Protein AF-0000000075441131 (afdb_homodimer)

Radius of gyration: 27.08 Å; Cα contacts (8 Å, |Δi|>4): 1467; chains: 2; bounding box: 76×79×63 Å

Solvent-accessible surface area (backbone atoms only — not comparable to full-atom values): 36254 Å² total; per-residue (Å²): 126,78,77,75,70,81,72,80,52,45,55,68,26,35,36,34,39,37,14,46,44,70,70,25,41,55,38,40,60,63,64,43,76,39,79,71,52,72,71,45,56,76,72,68,70,90,72,52,42,40,34,36,36,29,27,38,79,91,40,42,31,36,38,38,39,42,84,39,74,30,29,44,48,28,12,36,48,42,52,53,47,46,68,58,29,65,35,54,64,38,33,36,43,34,23,60,27,27,24,41,56,59,45,95,90,34,82,48,52,71,36,20,29,40,32,40,63,43,66,39,56,69,57,34,26,37,33,42,63,92,45,74,46,63,55,70,45,78,89,66,36,69,73,76,66,52,70,67,57,48,52,52,53,56,46,46,69,35,69,67,46,36,51,51,41,33,52,44,16,31,52,41,34,52,50,38,45,50,51,39,58,75,67,62,50,87,71,59,55,58,84,81,50,71,86,72,60,75,47,63,49,56,86,61,70,54,34,37,72,80,86,31,67,60,21,55,72,32,89,66,40,64,43,76,67,36,74,75,48,52,55,76,80,39,58,60,62,73,86,55,45,60,87,76,76,65,89,78,59,52,58,93,90,47,72,70,65,50,55,78,44,77,35,32,29,29,18,35,54,46,51,55,25,12,30,56,58,45,53,49,52,23,69,76,66,56,32,44,31,41,37,34,34,55,70,21,32,46,84,77,42,52,58,37,42,29,24,0,17,29,32,57,22,21,53,73,54,63,73,82,35,44,46,26,3,11,31,40,11,31,16,40,49,50,39,50,54,57,66,50,80,75,83,128,126,78,76,76,70,81,71,77,52,46,55,68,27,36,36,34,38,37,14,47,45,69,70,24,42,56,38,40,60,62,63,43,76,38,78,71,50,73,72,44,58,76,73,69,69,90,74,53,42,39,34,34,37,31,27,40,79,91,38,43,32,37,36,35,38,42,84,38,73,31,30,45,47,29,13,37,48,40,52,54,47,48,69,58,29,65,37,54,64,37,32,35,42,35,22,61,27,26,25,40,57,59,44,95,91,34,82,47,52,72,36,20,28,40,32,40,65,42,64,40,57,69,58,33,26,39,33,40,63,92,46,74,46,62,54,70,44,78,89,66,38,70,74,78,65,52,70,68,57,48,50,52,51,54,45,45,69,35,68,66,47,35,51,51,41,33,53,44,16,31,52,42,36,51,50,38,45,52,50,39,58,75,69,62,51,87,70,60,53,59,82,81,49,73,87,72,60,77,45,63,50,56,87,63,70,54,34,38,72,78,84,32,66,60,21,56,73,32,91,68,39,64,47,74,68,36,76,74,49,52,55,75,81,38,58,60,62,73,85,56,46,59,90,78,77,66,88,77,58,52,59,92,88,46,72,69,64,50,55,79,43,76,36,31,28,29,16,34,53,46,50,53,26,13,29,56,56,46,53,49,52,24,69,76,65,56,32,43,29,42,37,34,35,55,68,20,33,48,86,75,42,52,57,37,43,30,24,0,18,28,32,56,23,22,52,73,53,64,73,82,34,44,45,24,3,10,32,39,10,32,15,42,48,51,38,49,53,57,66,50,80,75,84,128

Foldseek 3Di:
DPPPPPDDQLQQAAEEEEEADPLLVVLLVLQFPFWDDDWDFLPDDPFTWTWTWGHQAHGTYIYTYFPHFFAVSLQVVLVSSCVRRVNYAEYEYAFAFAFAQAAPNHGAFFLAKEKEQAEDALQDADDDVPDTDHDDDPVPGQDGFDPQVNVLVVQCPDPVNVVVLLVQLLVSLVSSQVSCVVVVPPFDQDDPDPVPGWDADLLQAQAADPDDCQCPVDVPGHDPVSLVDACVVRVPDRVRTDDDDDPCPDDVVDGDGHRYHYYYAHEYQDQQAGSVVVVVSCVVPVHGTYGGHCNSNVNSHRYMYMWGHQHNSHSNGDRSRRSNRSNSSSSSVSSSVNVDDDDD/DPPPPPDDQLQQAAEEEEEADPLLVVLLVLQFPFWDDDFDFLPDDPFTWTWTWGHQAHGTYIYTYFPHFFAVSLQVVLVSSCVRRVNYAEYEYAFAFAFAQAAPNHGAFFLAKEKEQAEDALQDADDDVPDTDHDDDPVPGQDGFDPQVNVLVVQCPDPVNVVVLLVQLLVSLVSSQVVCVVVVPPFDQDDPDPVPGWDADLLQAQAADPDDCQCPVDVPGHDPVSLVDACVVRVPDRVRTDDDDDPCPDDVVDGDGHRYHYYYAHEYQDQQAGSVVVVVSCVVPVHGTYGGHCNSNVNSHRYMYMWGHQHNSHSNGDRSRRSNRSNSSSSSVSSSVNVDDDDD

Nearest PDB structures (foldseek):
  3i8x-assembly1_A  TM=5.314E-01  e=3.245E-03  Escherichia coli
  3w5j-assembly1_B  TM=5.014E-01  e=4.981E-03  Gallionella capsiferriformans ES-2
  3a1w-assembly1_A  TM=4.337E-01  e=3.450E-03  Thermotoga maritima
  3k53-assembly1_A  TM=5.431E-01  e=2.446E-02  Pyrococcus furiosus
  3k53-assembly1_B  TM=5.206E-01  e=2.164E-02  Pyrococcus furiosus

InterPro domains:
  IPR000845 Nucleoside phosphorylase domain [PF01048] (14-133)
  IPR035994 Nucleoside phosphorylase superfamily [G3DSA:3.40.50.1580] (5-342)
  IPR035994 Nucleoside phosphorylase superfamily [SSF53167] (13-338)
  IPR053137 Nucleotide-binding leucine-rich repeat (NLR)-like [PTHR46082] (4-340)

pLDDT: mean 88.58, std 13.62, range [28.95, 98.88]

Structure (mmCIF, N/CA/C/O backbone):
data_AF-0000000075441131-model_v1
#
loop_
_entity.id
_entity.type
_entity.pdbx_description
1 polymer 'Nucleoside phosphorylase domain-containing protein'
#
loop_
_atom_site.group_PDB
_atom_site.id
_atom_site.type_symbol
_atom_site.label_atom_id
_atom_site.label_alt_id
_atom_site.label_comp_id
_atom_site.label_asym_id
_atom_site.label_entity_id
_atom_site.label_seq_id
_atom_site.pdbx_PDB_ins_code
_atom_site.Cartn_x
_atom_site.Cartn_y
_atom_site.Cartn_z
_atom_site.occupancy
_atom_site.B_iso_or_equiv
_atom_site.auth_seq_id
_atom_site.auth_comp_id
_atom_site.auth_asym_id
_atom_site.auth_atom_id
_atom_site.pdbx_PDB_model_num
ATOM 1 N N . MET A 1 1 ? 44.75 -26.203 -8.383 1 29.34 1 MET A N 1
ATOM 2 C CA . MET A 1 1 ? 43.812 -25.516 -9.281 1 29.34 1 MET A CA 1
ATOM 3 C C . MET A 1 1 ? 43.25 -24.281 -8.602 1 29.34 1 MET A C 1
ATOM 5 O O . MET A 1 1 ? 42.844 -24.328 -7.434 1 29.34 1 MET A O 1
ATOM 9 N N . PRO A 1 2 ? 43.625 -23.031 -8.992 1 35.59 2 PRO A N 1
ATOM 10 C CA . PRO A 1 2 ? 43.188 -21.875 -8.219 1 35.59 2 PRO A CA 1
ATOM 11 C C . PRO A 1 2 ? 41.688 -21.906 -7.934 1 35.59 2 PRO A C 1
ATOM 13 O O . PRO A 1 2 ? 40.906 -22.516 -8.68 1 35.59 2 PRO A O 1
ATOM 16 N N . PRO A 1 3 ? 41.312 -21.797 -6.676 1 33.91 3 PRO A N 1
ATOM 17 C CA . PRO A 1 3 ? 39.844 -21.797 -6.441 1 33.91 3 PRO A CA 1
ATOM 18 C C . PRO A 1 3 ? 39.094 -20.938 -7.449 1 33.91 3 PRO A C 1
ATOM 20 O O . PRO A 1 3 ? 39.594 -19.891 -7.879 1 33.91 3 PRO A O 1
ATOM 23 N N . THR A 1 4 ? 38.469 -21.516 -8.5 1 32.5 4 THR A N 1
ATOM 24 C CA . THR A 1 4 ? 37.656 -20.766 -9.453 1 32.5 4 THR A CA 1
ATOM 25 C C . THR A 1 4 ? 36.906 -19.641 -8.75 1 32.5 4 THR A C 1
ATOM 27 O O . THR A 1 4 ? 36.062 -19.875 -7.879 1 32.5 4 THR A O 1
ATOM 30 N N . LYS A 1 5 ? 37.562 -18.547 -8.375 1 41.97 5 LYS A N 1
ATOM 31 C CA . LYS A 1 5 ? 36.938 -17.312 -7.898 1 41.97 5 LYS A CA 1
ATOM 32 C C . LYS A 1 5 ? 35.5 -17.203 -8.43 1 41.97 5 LYS A C 1
ATOM 34 O O . LYS A 1 5 ? 35.281 -17.234 -9.641 1 41.97 5 LYS A O 1
ATOM 39 N N . LEU A 1 6 ? 34.531 -17.859 -7.75 1 46.53 6 LEU A N 1
ATOM 40 C CA . LEU A 1 6 ? 33.125 -17.719 -8.141 1 46.53 6 LEU A CA 1
ATOM 41 C C . LEU A 1 6 ? 32.844 -16.328 -8.688 1 46.53 6 LEU A C 1
ATOM 43 O O . LEU A 1 6 ? 33.188 -15.328 -8.047 1 46.53 6 LEU A O 1
ATOM 47 N N . PRO A 1 7 ? 32.562 -16.047 -9.906 1 50.75 7 PRO A N 1
ATOM 48 C CA . PRO A 1 7 ? 32.531 -14.914 -10.844 1 50.75 7 PRO A CA 1
ATOM 49 C C . PRO A 1 7 ? 31.641 -13.773 -10.359 1 50.75 7 PRO A C 1
ATOM 51 O O . PRO A 1 7 ? 31.469 -12.781 -11.07 1 50.75 7 PRO A O 1
ATOM 54 N N . THR A 1 8 ? 30.469 -13.742 -9.641 1 63.25 8 THR A N 1
ATOM 55 C CA . THR A 1 8 ? 29.484 -12.93 -10.359 1 63.25 8 THR A CA 1
ATOM 56 C C . THR A 1 8 ? 29.359 -11.555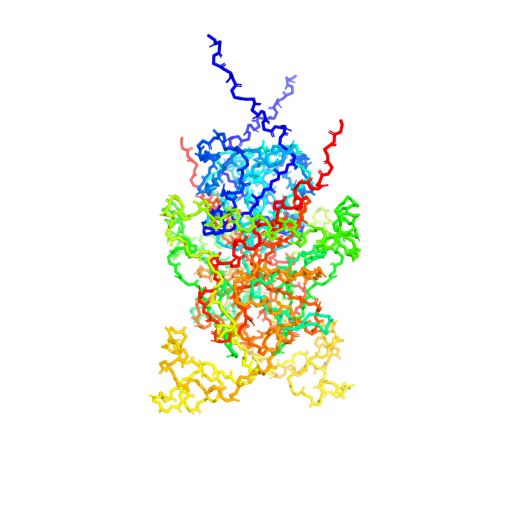 -9.719 1 63.25 8 THR A C 1
ATOM 58 O O . THR A 1 8 ? 28.922 -11.438 -8.562 1 63.25 8 THR A O 1
ATOM 61 N N . GLU A 1 9 ? 30.188 -10.695 -10.156 1 83.25 9 GLU A N 1
ATOM 62 C CA . GLU A 1 9 ? 29.984 -9.266 -9.922 1 83.25 9 GLU A CA 1
ATOM 63 C C . GLU A 1 9 ? 28.5 -8.906 -9.984 1 83.25 9 GLU A C 1
ATOM 65 O O . GLU A 1 9 ? 27.797 -9.312 -10.906 1 83.25 9 GLU A O 1
ATOM 70 N N . PRO A 1 10 ? 28.078 -8.32 -8.984 1 84.81 10 PRO A N 1
ATOM 71 C CA . PRO A 1 10 ? 26.656 -7.973 -8.93 1 84.81 10 PRO A CA 1
ATOM 72 C C . PRO A 1 10 ? 26.172 -7.277 -10.203 1 84.81 10 PRO A C 1
ATOM 74 O O . PRO A 1 10 ? 25.016 -7.438 -10.594 1 84.81 10 PRO A O 1
ATOM 77 N N . ALA A 1 11 ? 27.016 -6.66 -10.82 1 88.38 11 ALA A N 1
ATOM 78 C CA . ALA A 1 11 ? 26.641 -5.91 -12.016 1 88.38 11 ALA A CA 1
ATOM 79 C C . ALA A 1 11 ? 26.406 -6.84 -13.203 1 88.38 11 ALA A C 1
ATOM 81 O O . ALA A 1 11 ? 25.844 -6.43 -14.219 1 88.38 11 ALA A O 1
ATOM 82 N N . SER A 1 12 ? 26.828 -8.078 -13.047 1 90.19 12 SER A N 1
ATOM 83 C CA . SER A 1 12 ? 26.75 -9.016 -14.164 1 90.19 12 SER A CA 1
ATOM 84 C C . SER A 1 12 ? 25.391 -9.695 -14.227 1 90.19 12 SER A C 1
ATOM 86 O O . SER A 1 12 ? 25.047 -10.328 -15.227 1 90.19 12 SER A O 1
ATOM 88 N N . PHE A 1 13 ? 24.609 -9.562 -13.234 1 92.88 13 PHE A N 1
ATOM 89 C CA . PHE A 1 13 ? 23.266 -10.148 -13.227 1 92.88 13 PHE A CA 1
ATOM 90 C C . PHE A 1 13 ? 22.297 -9.289 -14.023 1 92.88 13 PHE A C 1
ATOM 92 O O . PHE A 1 13 ? 22.141 -8.094 -13.734 1 92.88 13 PHE A O 1
ATOM 99 N N . ARG A 1 14 ? 21.594 -9.906 -14.953 1 94.06 14 ARG A N 1
ATOM 100 C CA . ARG A 1 14 ? 20.656 -9.148 -15.789 1 94.06 14 ARG A CA 1
ATOM 101 C C . ARG A 1 14 ? 19.203 -9.5 -15.461 1 94.06 14 ARG A C 1
ATOM 103 O O . ARG A 1 14 ? 18.281 -8.773 -15.828 1 94.06 14 ARG A O 1
ATOM 110 N N . VAL A 1 15 ? 19.031 -10.68 -14.844 1 96.75 15 VAL A N 1
ATOM 111 C CA . VAL A 1 15 ? 17.688 -11.164 -14.57 1 96.75 15 VAL A CA 1
ATOM 112 C C . VAL A 1 15 ? 17.516 -11.391 -13.07 1 96.75 15 VAL A C 1
ATOM 114 O O . VAL A 1 15 ? 18.391 -11.977 -12.422 1 96.75 15 VAL A O 1
ATOM 117 N N . ALA A 1 16 ? 16.438 -10.898 -12.555 1 97.06 16 ALA A N 1
ATOM 118 C CA . ALA A 1 16 ? 16.062 -11.18 -11.172 1 97.06 16 ALA A CA 1
ATOM 119 C C . ALA A 1 16 ? 14.719 -11.906 -11.109 1 97.06 16 ALA A C 1
ATOM 121 O O . ALA A 1 16 ? 13.836 -11.664 -11.938 1 97.06 16 ALA A O 1
ATOM 122 N N . ILE A 1 17 ? 14.602 -12.812 -10.227 1 98.38 17 ILE A N 1
ATOM 123 C CA . ILE A 1 17 ? 13.328 -13.398 -9.836 1 98.38 17 ILE A CA 1
ATOM 124 C C . ILE A 1 17 ? 12.984 -12.992 -8.406 1 98.38 17 ILE A C 1
ATOM 126 O O . ILE A 1 17 ? 13.82 -13.102 -7.504 1 98.38 17 ILE A O 1
ATOM 130 N N . VAL A 1 18 ? 11.836 -12.453 -8.211 1 97.69 18 VAL A N 1
ATOM 131 C CA . VAL A 1 18 ? 11.391 -11.992 -6.902 1 97.69 18 VAL A CA 1
ATOM 132 C C . VAL A 1 18 ? 10.203 -12.836 -6.438 1 97.69 18 VAL A C 1
ATOM 134 O O . VAL A 1 18 ? 9.234 -13.008 -7.176 1 97.69 18 VAL A O 1
ATOM 137 N N . CYS A 1 19 ? 10.297 -13.375 -5.238 1 97.94 19 CYS A N 1
ATOM 138 C CA . CYS A 1 19 ? 9.219 -14.148 -4.625 1 97.94 19 CYS A CA 1
ATOM 139 C C . CYS A 1 19 ? 8.828 -13.547 -3.279 1 97.94 19 CYS A C 1
ATOM 141 O O . CYS A 1 19 ? 9.688 -13.141 -2.496 1 97.94 19 CYS A O 1
ATOM 143 N N . ALA A 1 20 ? 7.547 -13.477 -3.066 1 96.12 20 ALA A N 1
ATOM 144 C CA . ALA A 1 20 ? 7.062 -12.914 -1.81 1 96.12 20 ALA A CA 1
ATOM 145 C C . ALA A 1 20 ? 7.117 -13.945 -0.687 1 96.12 20 ALA A C 1
ATOM 147 O O . ALA A 1 20 ? 7.445 -13.617 0.455 1 96.12 20 ALA A O 1
ATOM 148 N N . LEU A 1 21 ? 6.84 -15.219 -1.039 1 95.31 21 LEU A N 1
ATOM 149 C CA . LEU A 1 21 ? 6.699 -16.25 -0.021 1 95.31 21 LEU A CA 1
ATOM 150 C C . LEU A 1 21 ? 7.797 -17.297 -0.156 1 95.31 21 LEU A C 1
ATOM 152 O O . LEU A 1 21 ? 8.234 -17.609 -1.268 1 95.31 21 LEU A O 1
ATOM 156 N N . PRO A 1 22 ? 8.133 -17.906 0.971 1 94.62 22 PRO A N 1
ATOM 157 C CA . PRO A 1 22 ? 9.133 -18.969 0.912 1 94.62 22 PRO A CA 1
ATOM 158 C C . PRO A 1 22 ? 8.695 -20.141 0.021 1 94.62 22 PRO A C 1
ATOM 160 O O . PRO A 1 22 ? 9.516 -20.703 -0.712 1 94.62 22 PRO A O 1
ATOM 163 N N . ARG A 1 23 ? 7.441 -20.469 0.063 1 96.56 23 ARG A N 1
ATOM 164 C CA . ARG A 1 23 ? 6.945 -21.562 -0.748 1 96.56 23 ARG A CA 1
ATOM 165 C C . ARG A 1 23 ? 7.172 -21.297 -2.232 1 96.56 23 ARG A C 1
ATOM 167 O O . ARG A 1 23 ? 7.438 -22.234 -3.002 1 96.56 23 ARG A O 1
ATOM 174 N N . GLU A 1 24 ? 7.02 -20.078 -2.65 1 98.12 24 GLU A N 1
ATOM 175 C CA . GLU A 1 24 ? 7.266 -19.688 -4.035 1 98.12 24 GLU A CA 1
ATOM 176 C C . GLU A 1 24 ? 8.742 -19.812 -4.395 1 98.12 24 GLU A C 1
ATOM 178 O O . GLU A 1 24 ? 9.086 -20.375 -5.438 1 98.12 24 GLU A O 1
ATOM 183 N N . ALA A 1 25 ? 9.562 -19.312 -3.496 1 96.88 25 ALA A N 1
ATOM 184 C CA . ALA A 1 25 ? 11.008 -19.391 -3.697 1 96.88 25 ALA A CA 1
ATOM 185 C C . ALA A 1 25 ? 11.484 -20.828 -3.744 1 96.88 25 ALA A C 1
ATOM 187 O O . ALA A 1 25 ? 12.383 -21.172 -4.523 1 96.88 25 ALA A O 1
ATOM 188 N N . ASP A 1 26 ? 10.867 -21.641 -2.898 1 97.06 26 ASP A N 1
ATOM 189 C CA . ASP A 1 26 ? 11.219 -23.062 -2.875 1 97.06 26 ASP A CA 1
ATOM 190 C C . ASP A 1 26 ? 11.008 -23.703 -4.246 1 97.06 26 ASP A C 1
ATOM 192 O O . ASP A 1 26 ? 11.852 -24.484 -4.711 1 97.06 26 ASP A O 1
ATOM 196 N N . ALA A 1 27 ? 9.938 -23.406 -4.828 1 98.31 27 ALA A N 1
ATOM 197 C CA . ALA A 1 27 ? 9.648 -23.953 -6.152 1 98.31 27 ALA A CA 1
ATOM 198 C C . ALA A 1 27 ? 10.641 -23.438 -7.188 1 98.31 27 ALA A C 1
ATOM 200 O O . ALA A 1 27 ? 11.164 -24.203 -7.996 1 98.31 27 ALA A O 1
ATOM 201 N N . VAL A 1 28 ? 10.945 -22.141 -7.145 1 98.38 28 VAL A N 1
ATOM 202 C CA . VAL A 1 28 ? 11.82 -21.5 -8.125 1 98.38 28 VAL A CA 1
ATOM 203 C C . VAL A 1 28 ? 13.227 -22.094 -8.016 1 98.38 28 VAL A C 1
ATOM 205 O O . VAL A 1 28 ? 13.883 -22.344 -9.031 1 98.38 28 VAL A O 1
ATOM 208 N N . THR A 1 29 ? 13.703 -22.328 -6.84 1 96.38 29 THR A N 1
ATOM 209 C CA . THR A 1 29 ? 15.07 -22.781 -6.617 1 96.38 29 THR A CA 1
ATOM 210 C C . THR A 1 29 ? 15.305 -24.156 -7.25 1 96.38 29 THR A C 1
ATOM 212 O O . THR A 1 29 ? 16.422 -24.453 -7.688 1 96.38 29 THR A O 1
ATOM 215 N N . LEU A 1 30 ? 14.305 -24.969 -7.383 1 97.19 30 LEU A N 1
ATOM 216 C CA . LEU A 1 30 ? 14.43 -26.312 -7.945 1 97.19 30 LEU A CA 1
ATOM 217 C C . LEU A 1 30 ? 14.68 -26.25 -9.445 1 97.19 30 LEU A C 1
ATOM 219 O O . LEU A 1 30 ? 15.078 -27.25 -10.055 1 97.19 30 LEU A O 1
ATOM 223 N N . LEU A 1 31 ? 14.531 -25.078 -10.023 1 97.75 31 LEU A N 1
ATOM 224 C CA . LEU A 1 31 ? 14.594 -24.984 -11.477 1 97.75 31 LEU A CA 1
ATOM 225 C C . LEU A 1 31 ? 15.852 -24.25 -11.922 1 97.75 31 LEU A C 1
ATOM 227 O O . LEU A 1 31 ? 16.047 -23.984 -13.109 1 97.75 31 LEU A O 1
ATOM 231 N N . PHE A 1 32 ? 16.672 -23.844 -10.961 1 96.94 32 PHE A N 1
ATOM 232 C CA . PHE A 1 32 ? 18 -23.328 -11.32 1 96.94 32 PHE A CA 1
ATOM 233 C C . PHE A 1 32 ? 18.859 -24.422 -11.93 1 96.94 32 PHE A C 1
ATOM 235 O O . PHE A 1 32 ? 18.859 -25.562 -11.453 1 96.94 32 PHE A O 1
ATOM 242 N N . ASP A 1 33 ? 19.578 -24.125 -12.969 1 96.69 33 ASP A N 1
ATOM 243 C CA . ASP A 1 33 ? 20.531 -25.094 -13.531 1 96.69 33 ASP A CA 1
ATOM 244 C C . ASP A 1 33 ? 21.75 -25.234 -12.641 1 96.69 33 ASP A C 1
ATOM 246 O O . ASP A 1 33 ? 22.344 -26.312 -12.547 1 96.69 33 ASP A O 1
ATOM 250 N N . GLU A 1 34 ? 22.156 -24.109 -12.078 1 94.56 34 GLU A N 1
ATOM 251 C CA . GLU A 1 34 ? 23.234 -24.031 -11.086 1 94.56 34 GLU A CA 1
ATOM 252 C C . GLU A 1 34 ? 22.891 -23.047 -9.969 1 94.56 34 GLU A C 1
ATOM 254 O O . GLU A 1 34 ? 22.344 -21.969 -10.227 1 94.56 34 GLU A O 1
ATOM 259 N N . LEU A 1 35 ? 23.188 -23.469 -8.805 1 91.94 35 LEU A N 1
ATOM 260 C CA . LEU A 1 35 ? 23.047 -22.594 -7.645 1 91.94 35 LEU A CA 1
ATOM 261 C C . LEU A 1 35 ? 24.422 -22.234 -7.07 1 91.94 35 LEU A C 1
ATOM 263 O O . LEU A 1 35 ? 25.25 -23.109 -6.844 1 91.94 35 LEU A O 1
ATOM 267 N N . TRP A 1 36 ? 24.828 -21.016 -6.926 1 87.38 36 TRP A N 1
ATOM 268 C CA . TRP A 1 36 ? 26.156 -20.594 -6.504 1 87.38 36 TRP A CA 1
ATOM 269 C C . TRP A 1 36 ? 26.172 -20.234 -5.023 1 87.38 36 TRP A C 1
ATOM 271 O O . TRP A 1 36 ? 27.156 -20.484 -4.324 1 87.38 36 TRP A O 1
ATOM 281 N N . THR A 1 37 ? 25.5 -19.141 -4.566 1 70.31 37 THR A N 1
ATOM 282 C CA . THR A 1 37 ? 25.672 -18.625 -3.213 1 70.31 37 THR A CA 1
ATOM 283 C C . THR A 1 37 ? 24.609 -19.172 -2.275 1 70.31 37 THR A C 1
ATOM 285 O O . THR A 1 37 ? 23.5 -19.484 -2.709 1 70.31 37 THR A O 1
ATOM 288 N N . LYS A 1 38 ? 25.328 -19.391 -1.078 1 60.75 38 LYS A N 1
ATOM 289 C CA . LYS A 1 38 ? 24.422 -19.516 0.067 1 60.75 38 LYS A CA 1
ATOM 290 C C . LYS A 1 38 ? 23.719 -18.203 0.367 1 60.75 38 LYS A C 1
ATOM 292 O O . LYS A 1 38 ? 24.25 -17.125 0.104 1 60.75 38 LYS A O 1
ATOM 297 N N . THR A 1 39 ? 22.562 -18.203 0.675 1 54.75 39 THR A N 1
ATOM 298 C CA . THR A 1 39 ? 21.656 -17.109 1.024 1 54.75 39 THR A CA 1
ATOM 299 C C . THR A 1 39 ? 22.406 -16.016 1.768 1 54.75 39 THR A C 1
ATOM 301 O O . THR A 1 39 ? 23.109 -16.281 2.742 1 54.75 39 THR A O 1
ATOM 304 N N . HIS A 1 40 ? 22.75 -14.789 1.002 1 58.41 40 HIS A N 1
ATOM 305 C CA . HIS A 1 40 ? 23.328 -13.68 1.749 1 58.41 40 HIS A CA 1
ATOM 306 C C . HIS A 1 40 ? 22.297 -12.562 1.958 1 58.41 40 HIS A C 1
ATOM 308 O O . HIS A 1 40 ? 21.422 -12.367 1.124 1 58.41 40 HIS A O 1
ATOM 314 N N . ASP A 1 41 ? 22.266 -12.148 3.32 1 55.44 41 ASP A N 1
ATOM 315 C CA . ASP A 1 41 ? 21.422 -11.016 3.689 1 55.44 41 ASP A CA 1
ATOM 316 C C . ASP A 1 41 ? 22.109 -9.695 3.375 1 55.44 41 ASP A C 1
ATOM 318 O O . ASP A 1 41 ? 23.344 -9.617 3.365 1 55.44 41 ASP A O 1
ATOM 322 N N . ASP A 1 42 ? 21.594 -8.898 2.471 1 53.66 42 ASP A N 1
ATOM 323 C CA . ASP A 1 42 ? 22.203 -7.633 2.057 1 53.66 42 ASP A CA 1
ATOM 324 C C . ASP A 1 42 ? 22.547 -6.766 3.268 1 53.66 42 ASP A C 1
ATOM 326 O O . ASP A 1 42 ? 23.078 -5.668 3.117 1 53.66 42 ASP A O 1
ATOM 330 N N . GLY A 1 43 ? 22.75 -7.5 4.477 1 48.84 43 GLY A N 1
ATOM 331 C CA . GLY A 1 43 ? 23.328 -6.902 5.676 1 48.84 43 GLY A CA 1
ATOM 332 C C . GLY A 1 43 ? 22.531 -5.719 6.188 1 48.84 43 GLY A C 1
ATOM 333 O O . GLY A 1 43 ? 22.438 -5.5 7.395 1 48.84 43 GLY A O 1
ATOM 334 N N . GLN A 1 44 ? 22.297 -4.66 5.258 1 50.22 44 GLN A N 1
ATOM 335 C CA . GLN A 1 44 ? 22.078 -3.338 5.836 1 50.22 44 GLN A CA 1
ATOM 336 C C . GLN A 1 44 ? 20.594 -3.096 6.121 1 50.22 44 GLN A C 1
ATOM 338 O O . GLN A 1 44 ? 19.75 -3.389 5.285 1 50.22 44 GLN A O 1
ATOM 343 N N . GLY A 1 45 ? 20.156 -2.775 7.32 1 52.38 45 GLY A N 1
ATOM 344 C CA . GLY A 1 45 ? 18.906 -2.299 7.902 1 52.38 45 GLY A CA 1
ATOM 345 C C . GLY A 1 45 ? 18.031 -3.416 8.414 1 52.38 45 GLY A C 1
ATOM 346 O O . GLY A 1 45 ? 18.438 -4.578 8.438 1 52.38 45 GLY A O 1
ATOM 347 N N . SER A 1 46 ? 16.969 -3.283 9.102 1 49.44 46 SER A N 1
ATOM 348 C CA . SER A 1 46 ? 16.047 -4.188 9.773 1 49.44 46 SER A CA 1
ATOM 349 C C . SER A 1 46 ? 15.367 -5.121 8.781 1 49.44 46 SER A C 1
ATOM 351 O O . SER A 1 46 ? 14.844 -6.172 9.164 1 49.44 46 SER A O 1
ATOM 353 N N . ASP A 1 47 ? 15.258 -4.691 7.566 1 56.69 47 ASP A N 1
ATOM 354 C CA . ASP A 1 47 ? 14.508 -5.512 6.617 1 56.69 47 ASP A CA 1
ATOM 355 C C . ASP A 1 47 ? 15.453 -6.262 5.68 1 56.69 47 ASP A C 1
ATOM 357 O O . ASP A 1 47 ? 15.852 -5.734 4.645 1 56.69 47 ASP A O 1
ATOM 361 N N . ARG A 1 48 ? 15.82 -7.496 6.105 1 64.38 48 ARG A N 1
ATOM 362 C CA . ARG A 1 48 ? 16.859 -8.188 5.352 1 64.38 48 ARG A CA 1
ATOM 363 C C . ARG A 1 48 ? 16.266 -9.086 4.277 1 64.38 48 ARG A C 1
ATOM 365 O O . ARG A 1 48 ? 15.266 -9.773 4.523 1 64.38 48 ARG A O 1
ATOM 372 N N . ASN A 1 49 ? 16.578 -8.75 3.025 1 74.56 49 ASN A N 1
ATOM 373 C CA . ASN A 1 49 ? 16.281 -9.648 1.917 1 74.56 49 ASN A CA 1
ATOM 374 C C . ASN A 1 49 ? 17.266 -10.812 1.86 1 74.56 49 ASN A C 1
ATOM 376 O O . ASN A 1 49 ? 18.406 -10.688 2.295 1 74.56 49 ASN A O 1
ATOM 380 N N . THR A 1 50 ? 16.672 -11.969 1.42 1 85.69 50 THR A N 1
ATOM 381 C CA . THR A 1 50 ? 17.547 -13.102 1.127 1 85.69 50 THR A CA 1
ATOM 382 C C . THR A 1 50 ? 17.781 -13.234 -0.376 1 85.69 50 THR A C 1
ATOM 384 O O . THR A 1 50 ? 16.828 -13.141 -1.161 1 85.69 50 THR A O 1
ATOM 387 N N . TYR A 1 51 ? 19.031 -13.422 -0.699 1 90.94 51 TYR A N 1
ATOM 388 C CA . TYR A 1 51 ? 19.375 -13.555 -2.109 1 90.94 51 TYR A CA 1
ATOM 389 C C . TYR A 1 51 ? 20.016 -14.906 -2.389 1 90.94 51 TYR A C 1
ATOM 391 O O . TYR A 1 51 ? 20.844 -15.383 -1.604 1 90.94 51 TYR A O 1
ATOM 399 N N . VAL A 1 52 ? 19.594 -15.5 -3.406 1 92.19 52 VAL A N 1
ATOM 400 C CA . VAL A 1 52 ? 20.219 -16.688 -3.984 1 92.19 52 VAL A CA 1
ATOM 401 C C . VAL A 1 52 ? 20.625 -16.391 -5.426 1 92.19 52 VAL A C 1
ATOM 403 O O . VAL A 1 52 ? 19.875 -15.773 -6.18 1 92.19 52 VAL A O 1
ATOM 406 N N . THR A 1 53 ? 21.859 -16.734 -5.746 1 93.75 53 THR A N 1
ATOM 407 C CA . THR A 1 53 ? 22.312 -16.484 -7.109 1 93.75 53 THR A CA 1
ATOM 408 C C . THR A 1 53 ? 22.578 -17.812 -7.832 1 93.75 53 THR A C 1
ATOM 410 O O . THR A 1 53 ? 22.875 -18.828 -7.199 1 93.75 53 THR A O 1
ATOM 413 N N . GLY A 1 54 ? 22.406 -17.797 -9.078 1 94.75 54 GLY A N 1
ATOM 414 C CA . GLY A 1 54 ? 22.641 -18.969 -9.906 1 94.75 54 GLY A CA 1
ATOM 415 C C . GLY A 1 54 ? 22.453 -18.688 -11.383 1 94.75 54 GLY A C 1
ATOM 416 O O . GLY A 1 54 ? 22.656 -17.562 -11.844 1 94.75 54 GLY A O 1
ATOM 417 N N . ARG A 1 55 ? 22.234 -19.812 -12.07 1 95.56 55 ARG A N 1
ATOM 418 C CA . ARG A 1 55 ? 22.094 -19.734 -13.516 1 95.56 55 ARG A CA 1
ATOM 419 C C . ARG A 1 55 ? 20.828 -20.453 -13.984 1 95.56 55 ARG A C 1
ATOM 421 O O . ARG A 1 55 ? 20.5 -21.531 -13.484 1 95.56 55 ARG A O 1
ATOM 428 N N . ILE A 1 56 ? 20.125 -19.844 -14.812 1 97.25 56 ILE A N 1
ATOM 429 C CA . ILE A 1 56 ? 19.047 -20.453 -15.586 1 97.25 56 ILE A CA 1
ATOM 430 C C . ILE A 1 56 ? 19.312 -20.25 -17.078 1 97.25 56 ILE A C 1
ATOM 432 O O . ILE A 1 56 ? 19.359 -19.109 -17.562 1 97.25 56 ILE A O 1
ATOM 436 N N . GLY A 1 57 ? 19.438 -21.375 -17.781 1 95.19 57 GLY A N 1
ATOM 437 C CA . GLY A 1 57 ? 19.859 -21.219 -19.156 1 95.19 57 GLY A CA 1
ATOM 438 C C . GLY A 1 57 ? 21.172 -20.469 -19.312 1 95.19 57 GLY A C 1
ATOM 439 O O . GLY A 1 57 ? 22.172 -20.844 -18.688 1 95.19 57 GLY A O 1
ATOM 440 N N . GLN A 1 58 ? 21.156 -19.406 -20 1 94.56 58 GLN A N 1
ATOM 441 C CA . GLN A 1 58 ? 22.359 -18.641 -20.266 1 94.56 58 GLN A CA 1
ATOM 442 C C . GLN A 1 58 ? 22.438 -17.406 -19.359 1 94.56 58 GLN A C 1
ATOM 444 O O . GLN A 1 58 ? 23.359 -16.594 -19.484 1 94.56 58 GLN A O 1
ATOM 449 N N . HIS A 1 59 ? 21.547 -17.281 -18.484 1 96.12 59 HIS A N 1
ATOM 450 C CA . HIS A 1 59 ? 21.453 -16.047 -17.719 1 96.12 59 HIS A CA 1
ATOM 451 C C . HIS A 1 59 ? 21.891 -16.266 -16.281 1 96.12 59 HIS A C 1
ATOM 453 O O . HIS A 1 59 ? 21.578 -17.281 -15.664 1 96.12 59 HIS A O 1
ATOM 459 N N . LYS A 1 60 ? 22.703 -15.336 -15.789 1 94.81 60 LYS A N 1
ATOM 460 C CA . LYS A 1 60 ? 22.891 -15.211 -14.352 1 94.81 60 LYS A CA 1
ATOM 461 C C . LYS A 1 60 ? 21.656 -14.633 -13.68 1 94.81 60 LYS A C 1
ATOM 463 O O . LYS A 1 60 ? 21.172 -13.562 -14.062 1 94.81 60 LYS A O 1
ATOM 468 N N . VAL A 1 61 ? 21.156 -15.375 -12.703 1 96.38 61 VAL A N 1
ATOM 469 C CA . VAL A 1 61 ? 19.875 -15 -12.109 1 96.38 61 VAL A CA 1
ATOM 470 C C . VAL A 1 61 ? 20.047 -14.828 -10.602 1 96.38 61 VAL A C 1
ATOM 472 O O . VAL A 1 61 ? 20.719 -15.625 -9.945 1 96.38 61 VAL A O 1
ATOM 475 N N . VAL A 1 62 ? 19.531 -13.766 -10.086 1 95.38 62 VAL A N 1
ATOM 476 C CA . VAL A 1 62 ? 19.438 -13.578 -8.641 1 95.38 62 VAL A CA 1
ATOM 477 C C . VAL A 1 62 ? 17.984 -13.766 -8.195 1 95.38 62 VAL A C 1
ATOM 479 O O . VAL A 1 62 ? 17.062 -13.211 -8.789 1 95.38 62 VAL A O 1
ATOM 482 N N . LEU A 1 63 ? 17.766 -14.617 -7.242 1 96.69 63 LEU A N 1
ATOM 483 C CA . LEU A 1 63 ? 16.469 -14.82 -6.605 1 96.69 63 LEU A CA 1
ATOM 484 C C . LEU A 1 63 ? 16.375 -14.047 -5.297 1 96.69 63 LEU A C 1
ATOM 486 O O . LEU A 1 63 ? 17.172 -14.273 -4.379 1 96.69 63 LEU A O 1
ATOM 490 N N . ALA A 1 64 ? 15.461 -13.109 -5.266 1 94.81 64 ALA A N 1
ATOM 491 C CA . ALA A 1 64 ? 15.195 -12.359 -4.043 1 94.81 64 ALA A CA 1
ATOM 492 C C . ALA A 1 64 ? 13.898 -12.828 -3.387 1 94.81 64 ALA A C 1
ATOM 494 O O . ALA A 1 64 ? 12.844 -12.859 -4.027 1 94.81 64 ALA A O 1
ATOM 495 N N . THR A 1 65 ? 14 -13.219 -2.166 1 94.94 65 THR A N 1
ATOM 496 C CA . THR A 1 65 ? 12.82 -13.547 -1.373 1 94.94 65 THR A CA 1
ATOM 497 C C . THR A 1 65 ? 12.492 -12.422 -0.4 1 94.94 65 THR A C 1
ATOM 499 O O . THR A 1 65 ? 13.336 -12.016 0.403 1 94.94 65 THR A O 1
ATOM 502 N N . LEU A 1 66 ? 11.25 -11.93 -0.5 1 92.62 66 LEU A N 1
ATOM 503 C CA . LEU A 1 66 ? 10.828 -10.812 0.332 1 92.62 66 LEU A CA 1
ATOM 504 C C . LEU A 1 66 ? 10.688 -11.234 1.789 1 92.62 66 LEU A C 1
ATOM 506 O O . LEU A 1 66 ? 10.438 -12.414 2.074 1 92.62 66 LEU A O 1
ATOM 510 N N . PRO A 1 67 ? 10.852 -10.336 2.703 1 87.62 67 PRO A N 1
ATOM 511 C CA . PRO A 1 67 ? 10.672 -10.672 4.117 1 87.62 67 PRO A CA 1
ATOM 512 C C . PRO A 1 67 ? 9.211 -10.969 4.469 1 87.62 67 PRO A C 1
ATOM 514 O O . PRO A 1 67 ? 8.938 -11.609 5.484 1 87.62 67 PRO A O 1
ATOM 517 N N . GLY A 1 68 ? 8.305 -10.539 3.662 1 86.19 68 GLY A N 1
ATOM 518 C CA . GLY A 1 68 ? 6.871 -10.742 3.826 1 86.19 68 GLY A CA 1
ATOM 519 C C . GLY A 1 68 ? 6.062 -10.258 2.641 1 86.19 68 GLY A C 1
ATOM 520 O O . GLY A 1 68 ? 6.594 -9.594 1.747 1 86.19 68 GLY A O 1
ATOM 521 N N . MET A 1 69 ? 4.84 -10.57 2.727 1 89.38 69 MET A N 1
ATOM 522 C CA . MET A 1 69 ? 3.971 -10.156 1.627 1 89.38 69 MET A CA 1
ATOM 523 C C . MET A 1 69 ? 3.674 -8.664 1.696 1 89.38 69 MET A C 1
ATOM 525 O O . MET A 1 69 ? 3.926 -8.023 2.719 1 89.38 69 MET A O 1
ATOM 529 N N . GLY A 1 70 ? 3.184 -8.109 0.521 1 92.81 70 GLY A N 1
ATOM 530 C CA . GLY A 1 70 ? 2.709 -6.738 0.514 1 92.81 70 GLY A CA 1
ATOM 531 C C . GLY A 1 70 ? 3.512 -5.836 -0.404 1 92.81 70 GLY A C 1
ATOM 532 O O . GLY A 1 70 ? 4.695 -6.078 -0.642 1 92.81 70 GLY A O 1
ATOM 533 N N . THR A 1 71 ? 2.848 -4.727 -0.756 1 93.75 71 THR A N 1
ATOM 534 C CA . THR A 1 71 ? 3.443 -3.797 -1.707 1 93.75 71 THR A CA 1
ATOM 535 C C . THR A 1 71 ? 4.59 -3.021 -1.061 1 93.75 71 THR A C 1
ATOM 537 O O . THR A 1 71 ? 5.578 -2.699 -1.722 1 93.75 71 THR A O 1
ATOM 540 N N . ILE A 1 72 ? 4.504 -2.762 0.248 1 92 72 ILE A N 1
ATOM 541 C CA . ILE A 1 72 ? 5.508 -1.977 0.957 1 92 72 ILE A CA 1
ATOM 542 C C . ILE A 1 72 ? 6.816 -2.762 1.04 1 92 72 ILE A C 1
ATOM 544 O O . ILE A 1 72 ? 7.879 -2.25 0.687 1 92 72 ILE A O 1
ATOM 548 N N . ASN A 1 73 ? 6.719 -4.035 1.466 1 91.56 73 ASN A N 1
ATOM 549 C CA . ASN A 1 73 ? 7.887 -4.906 1.507 1 91.56 73 ASN A CA 1
ATOM 550 C C . ASN A 1 73 ? 8.5 -5.082 0.122 1 91.56 73 ASN A C 1
ATOM 552 O O . ASN A 1 73 ? 9.727 -5.07 -0.026 1 91.56 73 ASN A O 1
ATOM 556 N N . ALA A 1 74 ? 7.629 -5.246 -0.83 1 94.56 74 ALA A N 1
ATOM 557 C CA . ALA A 1 74 ? 8.094 -5.402 -2.207 1 94.56 74 ALA A CA 1
ATOM 558 C C . ALA A 1 74 ? 8.828 -4.156 -2.686 1 94.56 74 ALA A C 1
ATOM 560 O O . ALA A 1 74 ? 9.875 -4.258 -3.34 1 94.56 74 ALA A O 1
ATOM 561 N N . ALA A 1 75 ? 8.305 -2.975 -2.357 1 93.06 75 ALA A N 1
ATOM 562 C CA . ALA A 1 75 ? 8.914 -1.712 -2.766 1 93.06 75 ALA A CA 1
ATOM 563 C C . ALA A 1 75 ? 10.305 -1.546 -2.145 1 93.06 75 ALA A C 1
ATOM 565 O O . ALA A 1 75 ? 11.258 -1.194 -2.836 1 93.06 75 ALA A O 1
ATOM 566 N N . ARG A 1 76 ? 10.422 -1.781 -0.854 1 91.38 76 ARG A N 1
ATOM 567 C CA . ARG A 1 76 ? 11.711 -1.681 -0.172 1 91.38 76 ARG A CA 1
ATOM 568 C C . ARG A 1 76 ? 12.727 -2.645 -0.775 1 91.38 76 ARG A C 1
ATOM 570 O O . ARG A 1 76 ? 13.867 -2.262 -1.052 1 91.38 76 ARG A O 1
ATOM 577 N N . SER A 1 77 ? 12.289 -3.859 -0.983 1 91.62 77 SER A N 1
ATOM 578 C CA . SER A 1 77 ? 13.172 -4.895 -1.513 1 91.62 77 SER A CA 1
ATOM 579 C C . SER A 1 77 ? 13.625 -4.559 -2.93 1 91.62 77 SER A C 1
ATOM 581 O O . SER A 1 77 ? 14.758 -4.867 -3.312 1 91.62 77 SER A O 1
ATOM 583 N N . ALA A 1 78 ? 12.719 -3.977 -3.705 1 92.44 78 ALA A N 1
ATOM 584 C CA . ALA A 1 78 ? 13.07 -3.602 -5.074 1 92.44 78 ALA A CA 1
ATOM 585 C C . ALA A 1 78 ? 14.188 -2.57 -5.09 1 92.44 78 ALA A C 1
ATOM 587 O O . ALA A 1 78 ? 15.117 -2.666 -5.898 1 92.44 78 ALA A O 1
ATOM 588 N N . VAL A 1 79 ? 14.148 -1.604 -4.191 1 90.75 79 VAL A N 1
ATOM 589 C CA . VAL A 1 79 ? 15.188 -0.578 -4.109 1 90.75 79 VAL A CA 1
ATOM 590 C C . VAL A 1 79 ? 16.516 -1.218 -3.736 1 90.75 79 VAL A C 1
ATOM 592 O O . VAL A 1 79 ? 17.547 -0.96 -4.379 1 90.75 79 VAL A O 1
ATOM 595 N N . LYS A 1 80 ? 16.484 -2.07 -2.766 1 90.12 80 LYS A N 1
ATOM 596 C CA . LYS A 1 80 ? 17.703 -2.727 -2.311 1 90.12 80 LYS A CA 1
ATOM 597 C C . LYS A 1 80 ? 18.281 -3.643 -3.391 1 90.12 80 LYS A C 1
ATOM 599 O O . LYS A 1 80 ? 19.484 -3.67 -3.617 1 90.12 80 LYS A O 1
ATOM 604 N N . LEU A 1 81 ? 17.391 -4.371 -4.012 1 91.56 81 LEU A N 1
ATOM 605 C CA . LEU A 1 81 ? 17.781 -5.297 -5.066 1 91.56 81 LEU A CA 1
ATOM 606 C C . LEU A 1 81 ? 18.469 -4.562 -6.207 1 91.56 81 LEU A C 1
ATOM 608 O O . LEU A 1 81 ? 19.562 -4.961 -6.637 1 91.56 81 LEU A O 1
ATOM 612 N N . THR A 1 82 ? 17.938 -3.457 -6.664 1 91.38 82 THR A N 1
ATOM 613 C CA . THR A 1 82 ? 18.469 -2.74 -7.816 1 91.38 82 THR A CA 1
ATOM 614 C C . THR A 1 82 ? 19.734 -1.972 -7.434 1 91.38 82 THR A C 1
ATOM 616 O O . THR A 1 82 ? 20.578 -1.704 -8.289 1 91.38 82 THR A O 1
ATOM 619 N N . ALA A 1 83 ? 19.797 -1.613 -6.18 1 87.69 83 ALA A N 1
ATOM 620 C CA . ALA A 1 83 ? 21.016 -0.958 -5.707 1 87.69 83 ALA A CA 1
ATOM 621 C C . ALA A 1 83 ? 22.188 -1.932 -5.688 1 87.69 83 ALA A C 1
ATOM 623 O O . ALA A 1 83 ? 23.328 -1.549 -5.98 1 87.69 83 ALA A O 1
ATOM 624 N N . LYS A 1 84 ? 21.938 -3.141 -5.383 1 88.31 84 LYS A N 1
ATOM 625 C CA . LYS A 1 84 ? 22.984 -4.148 -5.281 1 88.31 84 LYS A CA 1
ATOM 626 C C . LYS A 1 84 ? 23.328 -4.727 -6.652 1 88.31 84 LYS A C 1
ATOM 628 O O . LYS A 1 84 ? 24.5 -4.898 -6.984 1 88.31 84 LYS A O 1
ATOM 633 N N . TYR A 1 85 ? 22.312 -5.07 -7.367 1 91.19 85 TYR A N 1
ATOM 634 C CA . TYR A 1 85 ? 22.469 -5.648 -8.695 1 91.19 85 TYR A CA 1
ATOM 635 C C . TYR A 1 85 ? 22.141 -4.629 -9.781 1 91.19 85 TYR A C 1
ATOM 637 O O . TYR A 1 85 ? 21.031 -4.645 -10.328 1 91.19 85 TYR A O 1
ATOM 645 N N . THR A 1 86 ? 23.094 -3.887 -10.188 1 90.81 86 THR A N 1
ATOM 646 C CA . THR A 1 86 ? 22.891 -2.678 -10.984 1 90.81 86 THR A CA 1
ATOM 647 C C . THR A 1 86 ? 22.703 -3.023 -12.461 1 90.81 86 THR A C 1
ATOM 649 O O . THR A 1 86 ? 22.281 -2.178 -13.25 1 90.81 86 THR A O 1
ATOM 652 N N . GLY A 1 87 ? 22.938 -4.258 -12.844 1 90.81 87 GLY A N 1
ATOM 653 C CA . GLY A 1 87 ? 22.844 -4.645 -14.242 1 90.81 87 GLY A CA 1
ATOM 654 C C . GLY A 1 87 ? 21.5 -5.234 -14.617 1 90.81 87 GLY A C 1
ATOM 655 O O . GLY A 1 87 ? 21.281 -5.652 -15.758 1 90.81 87 GLY A O 1
ATOM 656 N N . LEU A 1 88 ? 20.531 -5.215 -13.727 1 93.31 88 LEU A N 1
ATOM 657 C CA . LEU A 1 88 ? 19.25 -5.879 -13.945 1 93.31 88 LEU A CA 1
ATOM 658 C C . LEU A 1 88 ? 18.484 -5.219 -15.094 1 93.31 88 LEU A C 1
ATOM 660 O O . LEU A 1 88 ? 18.406 -3.992 -15.164 1 93.31 88 LEU A O 1
ATOM 664 N N . ARG A 1 89 ? 17.922 -6.059 -15.945 1 92.75 89 ARG A N 1
ATOM 665 C CA . ARG A 1 89 ? 17.125 -5.59 -17.078 1 92.75 89 ARG A CA 1
ATOM 666 C C . ARG A 1 89 ? 15.719 -6.164 -17.016 1 92.75 89 ARG A C 1
ATOM 668 O O . ARG A 1 89 ? 14.789 -5.598 -17.594 1 92.75 89 ARG A O 1
ATOM 675 N N . LEU A 1 90 ? 15.625 -7.25 -16.297 1 95.19 90 LEU A N 1
ATOM 676 C CA . LEU A 1 90 ? 14.336 -7.918 -16.203 1 95.19 90 LEU A CA 1
ATOM 677 C C . LEU A 1 90 ? 14.141 -8.508 -14.812 1 95.19 90 LEU A C 1
ATOM 679 O O . LEU A 1 90 ? 15.031 -9.18 -14.281 1 95.19 90 LEU A O 1
ATOM 683 N N . ALA A 1 91 ? 13.055 -8.203 -14.258 1 96.94 91 ALA A N 1
ATOM 684 C CA . ALA A 1 91 ? 12.617 -8.875 -13.031 1 96.94 91 ALA A CA 1
ATOM 685 C C . ALA A 1 91 ? 11.32 -9.641 -13.258 1 96.94 91 ALA A C 1
ATOM 687 O O . ALA A 1 91 ? 10.398 -9.133 -13.906 1 96.94 91 ALA A O 1
ATOM 688 N N . LEU A 1 92 ? 11.281 -10.875 -12.875 1 98.44 92 LEU A N 1
ATOM 689 C CA . LEU A 1 92 ? 10.055 -11.648 -12.836 1 98.44 92 LEU A CA 1
ATOM 690 C C . LEU A 1 92 ? 9.531 -11.773 -11.406 1 98.44 92 LEU A C 1
ATOM 692 O O . LEU A 1 92 ? 10.234 -12.266 -10.523 1 98.44 92 LEU A O 1
ATOM 696 N N . LEU A 1 93 ? 8.391 -11.219 -11.188 1 98.5 93 LEU A N 1
ATOM 697 C CA . LEU A 1 93 ? 7.723 -11.461 -9.914 1 98.5 93 LEU A CA 1
ATOM 698 C C . LEU A 1 93 ? 6.922 -12.758 -9.953 1 98.5 93 LEU A C 1
ATOM 700 O O . LEU A 1 93 ? 5.816 -12.797 -10.5 1 98.5 93 LEU A O 1
ATOM 704 N N . VAL A 1 94 ? 7.457 -13.789 -9.289 1 98.81 94 VAL A N 1
ATOM 705 C CA . VAL A 1 94 ? 6.941 -15.148 -9.438 1 98.81 94 VAL A CA 1
ATOM 706 C C . VAL A 1 94 ? 6.262 -15.578 -8.133 1 98.81 94 VAL A C 1
ATOM 708 O O . VAL A 1 94 ? 6.82 -15.406 -7.051 1 98.81 94 VAL A O 1
ATOM 711 N N . GLY A 1 95 ? 5.109 -16.156 -8.266 1 98.62 95 GLY A N 1
ATOM 712 C CA . GLY A 1 95 ? 4.402 -16.656 -7.098 1 98.62 95 GLY A CA 1
ATOM 713 C C . GLY A 1 95 ? 2.982 -17.094 -7.402 1 98.62 95 GLY A C 1
ATOM 714 O O . GLY A 1 95 ? 2.711 -17.625 -8.484 1 98.62 95 GLY A O 1
ATOM 715 N N . ILE A 1 96 ? 2.059 -17.016 -6.387 1 98.81 96 ILE A N 1
ATOM 716 C CA . ILE A 1 96 ? 0.68 -17.469 -6.535 1 98.81 96 ILE A CA 1
ATOM 717 C C . ILE A 1 96 ? -0.269 -16.281 -6.465 1 98.81 96 ILE A C 1
ATOM 719 O O . ILE A 1 96 ? 0.119 -15.188 -6.023 1 98.81 96 ILE A O 1
ATOM 723 N N . CYS A 1 97 ? -1.463 -16.438 -6.934 1 98.69 97 CYS A N 1
ATOM 724 C CA . CYS A 1 97 ? -2.451 -15.359 -6.949 1 98.69 97 CYS A CA 1
ATOM 725 C C . CYS A 1 97 ? -3.867 -15.922 -6.957 1 98.69 97 CYS A C 1
ATOM 727 O O . CYS A 1 97 ? -4.059 -17.125 -7.102 1 98.69 97 CYS A O 1
ATOM 729 N N . GLY A 1 98 ? -4.809 -15.094 -6.594 1 98.62 98 GLY A N 1
ATOM 730 C CA . GLY A 1 98 ? -6.207 -15.375 -6.887 1 98.62 98 GLY A CA 1
ATOM 731 C C . GLY A 1 98 ? -6.609 -14.992 -8.297 1 98.62 98 GLY A C 1
ATOM 732 O O . GLY A 1 98 ? -6.387 -13.859 -8.727 1 98.62 98 GLY A O 1
ATOM 733 N N . GLY A 1 99 ? -7.207 -15.883 -8.977 1 98.19 99 GLY A N 1
ATOM 734 C CA . GLY A 1 99 ? -7.512 -15.633 -10.375 1 98.19 99 GLY A CA 1
ATOM 735 C C . GLY A 1 99 ? -9 -15.477 -10.648 1 98.19 99 GLY A C 1
ATOM 736 O O . GLY A 1 99 ? -9.828 -15.984 -9.891 1 98.19 99 GLY A O 1
ATOM 737 N N . SER A 1 100 ? -9.25 -14.688 -11.703 1 97.5 100 SER A N 1
ATOM 738 C CA . SER A 1 100 ? -10.602 -14.719 -12.25 1 97.5 100 SER A CA 1
ATOM 739 C C . SER A 1 100 ? -10.914 -16.062 -12.898 1 97.5 100 SER A C 1
ATOM 741 O O . SER A 1 100 ? -10.078 -16.625 -13.609 1 97.5 100 SER A O 1
ATOM 743 N N . PRO A 1 101 ? -12.125 -16.594 -12.625 1 97 101 PRO A N 1
ATOM 744 C CA . PRO A 1 101 ? -12.445 -17.906 -13.195 1 97 101 PRO A CA 1
ATOM 745 C C . PRO A 1 101 ? -12.625 -17.859 -14.711 1 97 101 PRO A C 1
ATOM 747 O O . PRO A 1 101 ? -12.531 -18.906 -15.367 1 97 101 PRO A O 1
ATOM 750 N N . VAL A 1 102 ? -12.938 -16.688 -15.18 1 95.62 102 VAL A N 1
ATOM 751 C CA . VAL A 1 102 ? -13.07 -16.5 -16.625 1 95.62 102 VAL A CA 1
ATOM 752 C C . VAL A 1 102 ? -12.211 -15.305 -17.062 1 95.62 102 VAL A C 1
ATOM 754 O O . VAL A 1 102 ? -12.328 -14.211 -16.5 1 95.62 102 VAL A O 1
ATOM 757 N N . ILE A 1 103 ? -11.312 -15.562 -17.969 1 95.81 103 ILE A N 1
ATOM 758 C CA . ILE A 1 103 ? -10.43 -14.531 -18.516 1 95.81 103 ILE A CA 1
ATOM 759 C C . ILE A 1 103 ? -10.594 -14.461 -20.031 1 95.81 103 ILE A C 1
ATOM 761 O O . ILE A 1 103 ? -10.344 -15.43 -20.734 1 95.81 103 ILE A O 1
ATOM 765 N N . ALA A 1 104 ? -11 -13.273 -20.547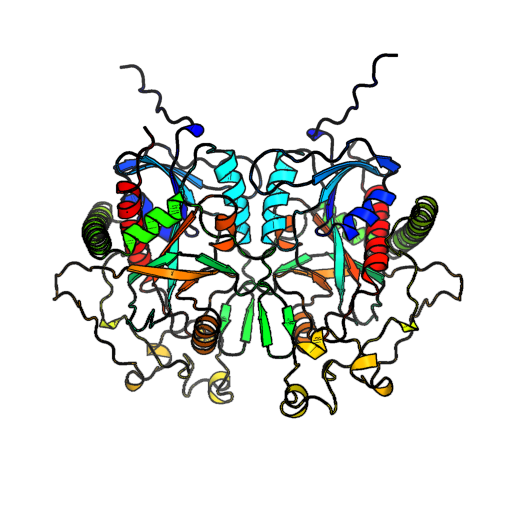 1 90.44 104 ALA A N 1
ATOM 766 C CA . ALA A 1 104 ? -11.227 -13.086 -21.984 1 90.44 104 ALA A CA 1
ATOM 767 C C . ALA A 1 104 ? -12.102 -14.203 -22.547 1 90.44 104 ALA A C 1
ATOM 769 O O . ALA A 1 104 ? -11.742 -14.836 -23.547 1 90.44 104 ALA A O 1
ATOM 770 N N . ASN A 1 105 ? -13.148 -14.57 -21.891 1 89.62 105 ASN A N 1
ATOM 771 C CA . ASN A 1 105 ? -14.164 -15.531 -22.312 1 89.62 105 ASN A CA 1
ATOM 772 C C . ASN A 1 105 ? -13.625 -16.953 -22.312 1 89.62 105 ASN A C 1
ATOM 774 O O . ASN A 1 105 ? -14.148 -17.828 -23.016 1 89.62 105 ASN A O 1
ATOM 778 N N . THR A 1 106 ? -12.562 -17.188 -21.688 1 92.81 106 THR A N 1
ATOM 779 C CA . THR A 1 106 ? -11.984 -18.516 -21.516 1 92.81 106 THR A CA 1
ATOM 780 C C . THR A 1 106 ? -11.93 -18.891 -20.047 1 92.81 106 THR A C 1
ATOM 782 O O . THR A 1 106 ? -11.57 -18.078 -19.203 1 92.81 106 THR A O 1
ATOM 785 N N . ASN A 1 107 ? -12.273 -20.094 -19.797 1 95.06 107 ASN A N 1
ATOM 786 C CA . ASN A 1 107 ? -12.188 -20.562 -18.422 1 95.06 107 ASN A CA 1
ATOM 787 C C . ASN A 1 107 ? -10.742 -20.672 -17.953 1 95.06 107 ASN A C 1
ATOM 789 O O . ASN A 1 107 ? -9.898 -21.25 -18.656 1 95.06 107 ASN A O 1
ATOM 793 N N . ALA A 1 108 ? -10.477 -20.062 -16.891 1 96.81 108 ALA A N 1
ATOM 794 C CA . ALA A 1 108 ? -9.203 -20.25 -16.203 1 96.81 108 ALA A CA 1
ATOM 795 C C . ALA A 1 108 ? -9.336 -21.25 -15.055 1 96.81 108 ALA A C 1
ATOM 797 O O . ALA A 1 108 ? -10.336 -21.25 -14.336 1 96.81 108 ALA A O 1
ATOM 798 N N . PHE A 1 109 ? -8.375 -22.078 -14.891 1 96.38 109 PHE A N 1
ATOM 799 C CA . PHE A 1 109 ? -8.414 -23.125 -13.875 1 96.38 109 PHE A CA 1
ATOM 800 C C . PHE A 1 109 ? -7.258 -22.969 -12.891 1 96.38 109 PHE A C 1
ATOM 802 O O . PHE A 1 109 ? -6.273 -22.297 -13.188 1 96.38 109 PHE A O 1
ATOM 809 N N . LEU A 1 110 ? -7.5 -23.562 -11.703 1 97.12 110 LEU A N 1
ATOM 810 C CA . LEU A 1 110 ? -6.395 -23.594 -10.758 1 97.12 110 LEU A CA 1
ATOM 811 C C . LEU A 1 110 ? -5.176 -24.281 -11.367 1 97.12 110 LEU A C 1
ATOM 813 O O . LEU A 1 110 ? -5.312 -25.297 -12.055 1 97.12 110 LEU A O 1
ATOM 817 N N . GLY A 1 111 ? -4.004 -23.672 -11.195 1 96.69 111 GLY A N 1
ATOM 818 C CA . GLY A 1 111 ? -2.783 -24.188 -11.789 1 96.69 111 GLY A CA 1
ATOM 819 C C . GLY A 1 111 ? -2.387 -23.469 -13.062 1 96.69 111 GLY A C 1
ATOM 820 O O . GLY A 1 111 ? -1.23 -23.531 -13.492 1 96.69 111 GLY A O 1
ATOM 821 N N . ASP A 1 112 ? -3.367 -22.812 -13.711 1 97.56 112 ASP A N 1
ATOM 822 C CA . ASP A 1 112 ? -3.004 -21.953 -14.836 1 97.56 112 ASP A CA 1
ATOM 823 C C . ASP A 1 112 ? -2.16 -20.766 -14.375 1 97.56 112 ASP A C 1
ATOM 825 O O . ASP A 1 112 ? -2.082 -20.484 -13.18 1 97.56 112 ASP A O 1
ATOM 829 N N . VAL A 1 113 ? -1.487 -20.141 -15.344 1 98.75 113 VAL A N 1
ATOM 830 C CA . VAL A 1 113 ? -0.537 -19.109 -14.977 1 98.75 113 VAL A CA 1
ATOM 831 C C . VAL A 1 113 ? -0.932 -17.781 -15.648 1 98.75 113 VAL A C 1
ATOM 833 O O . VAL A 1 113 ? -1.308 -17.766 -16.828 1 98.75 113 VAL A O 1
ATOM 836 N N . VAL A 1 114 ? -0.872 -16.734 -14.875 1 98.69 114 VAL A N 1
ATOM 837 C CA . VAL A 1 114 ? -1.148 -15.391 -15.406 1 98.69 114 VAL A CA 1
ATOM 838 C C . VAL A 1 114 ? 0.154 -14.609 -15.531 1 98.69 114 VAL A C 1
ATOM 840 O O . VAL A 1 114 ? 1.05 -14.742 -14.688 1 98.69 114 VAL A O 1
ATOM 843 N N . MET A 1 115 ? 0.271 -13.805 -16.547 1 98.19 115 MET A N 1
ATOM 844 C CA . MET A 1 115 ? 1.365 -12.867 -16.781 1 98.19 115 MET A CA 1
ATOM 845 C C . MET A 1 115 ? 0.838 -11.445 -16.938 1 98.19 115 MET A C 1
ATOM 847 O O . MET A 1 115 ? -0.188 -11.227 -17.594 1 98.19 115 MET A O 1
ATOM 851 N N . SER A 1 116 ? 1.572 -10.516 -16.375 1 97.12 116 SER A N 1
ATOM 852 C CA . SER A 1 116 ? 1.093 -9.141 -16.391 1 97.12 116 SER A CA 1
ATOM 853 C C . SER A 1 116 ? 1.443 -8.453 -17.703 1 97.12 116 SER A C 1
ATOM 855 O O . SER A 1 116 ? 2.615 -8.375 -18.078 1 97.12 116 SER A O 1
ATOM 857 N N . LYS A 1 117 ? 0.45 -7.984 -18.344 1 94.31 117 LYS A N 1
ATOM 858 C CA . LYS A 1 117 ? 0.636 -6.98 -19.391 1 94.31 117 LYS A CA 1
ATOM 859 C C . LYS A 1 117 ? 0.758 -5.582 -18.797 1 94.31 117 LYS A C 1
ATOM 861 O O . LYS A 1 117 ? 1.518 -4.75 -19.297 1 94.31 117 LYS A O 1
ATOM 866 N N . SER A 1 118 ? 0.046 -5.367 -17.812 1 93.19 118 SER A N 1
ATOM 867 C CA . SER A 1 118 ? 0.05 -4.168 -16.984 1 93.19 118 SER A CA 1
ATOM 868 C C . SER A 1 118 ? -0.377 -4.488 -15.555 1 93.19 118 SER A C 1
ATOM 870 O O . SER A 1 118 ? -0.872 -5.582 -15.281 1 93.19 118 SER A O 1
ATOM 872 N N . ILE A 1 119 ? -0.09 -3.602 -14.695 1 93.88 119 ILE A N 1
ATOM 873 C CA . ILE A 1 119 ? -0.508 -3.742 -13.305 1 93.88 119 ILE A CA 1
ATOM 874 C C . ILE A 1 119 ? -1.388 -2.559 -12.906 1 93.88 119 ILE A C 1
ATOM 876 O O . ILE A 1 119 ? -1.114 -1.419 -13.289 1 93.88 119 ILE A O 1
ATOM 880 N N . LEU A 1 120 ? -2.445 -2.84 -12.219 1 93.56 120 LEU A N 1
ATOM 881 C CA . LEU A 1 120 ? -3.301 -1.805 -11.648 1 93.56 120 LEU A CA 1
ATOM 882 C C . LEU A 1 120 ? -3.34 -1.906 -10.125 1 93.56 120 LEU A C 1
ATOM 884 O O . LEU A 1 120 ? -3.672 -2.959 -9.578 1 93.56 120 LEU A O 1
ATOM 888 N N . GLN A 1 121 ? -2.904 -0.844 -9.477 1 94.06 121 GLN A N 1
ATOM 889 C CA . GLN A 1 121 ? -3.146 -0.771 -8.039 1 94.06 121 GLN A CA 1
ATOM 890 C C . GLN A 1 121 ? -4.605 -0.44 -7.746 1 94.06 121 GLN A C 1
ATOM 892 O O . GLN A 1 121 ? -4.984 0.732 -7.688 1 94.06 121 GLN A O 1
ATOM 897 N N . TYR A 1 122 ? -5.43 -1.387 -7.422 1 93 122 TYR A N 1
ATOM 898 C CA . TYR A 1 122 ? -6.879 -1.225 -7.441 1 93 122 TYR A CA 1
ATOM 899 C C . TYR A 1 122 ? -7.375 -0.598 -6.145 1 93 122 TYR A C 1
ATOM 901 O O . TYR A 1 122 ? -8.539 -0.206 -6.043 1 93 122 TYR A O 1
ATOM 909 N N . ASP A 1 123 ? -6.496 -0.474 -5.133 1 93.75 123 ASP A N 1
ATOM 910 C CA . ASP A 1 123 ? -6.918 0.084 -3.854 1 93.75 123 ASP A CA 1
ATOM 911 C C . ASP A 1 123 ? -6.344 1.483 -3.646 1 93.75 123 ASP A C 1
ATOM 913 O O . ASP A 1 123 ? -6.367 2.014 -2.535 1 93.75 123 ASP A O 1
ATOM 917 N N . PHE A 1 124 ? -5.797 2.088 -4.645 1 92.38 124 PHE A N 1
ATOM 918 C CA . PHE A 1 124 ? -5.238 3.43 -4.562 1 92.38 124 PHE A CA 1
ATOM 919 C C . PHE A 1 124 ? -6.203 4.457 -5.141 1 92.38 124 PHE A C 1
ATOM 921 O O . PHE A 1 124 ? -6.426 4.496 -6.352 1 92.38 124 PHE A O 1
ATOM 928 N N . GLY A 1 125 ? -6.754 5.266 -4.266 1 92.69 125 GLY A N 1
ATOM 929 C CA . GLY A 1 125 ? -7.711 6.242 -4.766 1 92.69 125 GLY A CA 1
ATOM 930 C C . GLY A 1 125 ? -8.469 6.949 -3.662 1 92.69 125 GLY A C 1
ATOM 931 O O . GLY A 1 125 ? -7.887 7.34 -2.648 1 92.69 125 GLY A O 1
ATOM 932 N N . ARG A 1 126 ? -9.734 7.25 -3.914 1 91 126 ARG A N 1
ATOM 933 C CA . ARG A 1 126 ? -10.586 7.996 -2.996 1 91 126 ARG A CA 1
ATOM 934 C C . ARG A 1 126 ? -11.781 7.152 -2.559 1 91 126 ARG A C 1
ATOM 936 O O . ARG A 1 126 ? -12.438 6.516 -3.385 1 91 126 ARG A O 1
ATOM 943 N N . GLN A 1 127 ? -11.992 7.113 -1.312 1 90.94 127 GLN A N 1
ATOM 944 C CA . GLN A 1 127 ? -13.133 6.406 -0.751 1 90.94 127 GLN A CA 1
ATOM 945 C C . GLN A 1 127 ? -14.312 7.352 -0.535 1 90.94 127 GLN A C 1
ATOM 947 O O . GLN A 1 127 ? -14.25 8.242 0.312 1 90.94 127 GLN A O 1
ATOM 952 N N . TYR A 1 128 ? -15.383 7.223 -1.273 1 88.06 128 TYR A N 1
ATOM 953 C CA . TYR A 1 128 ? -16.656 7.918 -1.088 1 88.06 128 TYR A CA 1
ATOM 954 C C . TYR A 1 128 ? -17.641 7.047 -0.324 1 88.06 128 TYR A C 1
ATOM 956 O O . TYR A 1 128 ? -17.391 5.863 -0.086 1 88.06 128 TYR A O 1
ATOM 964 N N . PRO A 1 129 ? -18.734 7.758 0.049 1 82.62 129 PRO A N 1
ATOM 965 C CA . PRO A 1 129 ? -19.766 6.883 0.639 1 82.62 129 PRO A CA 1
ATOM 966 C C . PRO A 1 129 ? -20.219 5.789 -0.319 1 82.62 129 PRO A C 1
ATOM 968 O O . PRO A 1 129 ? -20.656 6.086 -1.434 1 82.62 129 PRO A O 1
ATOM 971 N N . TYR A 1 130 ? -19.984 4.523 -0.078 1 80.06 130 TYR A N 1
ATOM 972 C CA . TYR A 1 130 ? -20.547 3.344 -0.718 1 80.06 130 TYR A CA 1
ATOM 973 C C . TYR A 1 130 ? -19.75 2.949 -1.951 1 80.06 130 TYR A C 1
ATOM 975 O O . TYR A 1 130 ? -20.016 1.91 -2.562 1 80.06 130 TYR A O 1
ATOM 983 N N . HIS A 1 131 ? -18.859 3.799 -2.367 1 82.25 131 HIS A N 1
ATOM 984 C CA . HIS A 1 131 ? -18.094 3.354 -3.525 1 82.25 131 HIS A CA 1
ATOM 985 C C . HIS A 1 131 ? -16.656 3.873 -3.471 1 82.25 131 HIS A C 1
ATOM 987 O O . HIS A 1 131 ? -16.359 4.816 -2.736 1 82.25 131 HIS A O 1
ATOM 993 N N . PHE A 1 132 ? -15.805 3.271 -4.219 1 88.06 132 PHE A N 1
ATOM 994 C CA . PHE A 1 132 ? -14.391 3.594 -4.301 1 88.06 132 PHE A CA 1
ATOM 995 C C . PHE A 1 132 ? -14 3.977 -5.723 1 88.06 132 PHE A C 1
ATOM 997 O O . PHE A 1 132 ? -14.43 3.332 -6.684 1 88.06 132 PHE A O 1
ATOM 1004 N N . VAL A 1 133 ? -13.242 5.078 -5.844 1 85.44 133 VAL A N 1
ATOM 1005 C CA . VAL A 1 133 ? -12.773 5.52 -7.152 1 85.44 133 VAL A CA 1
ATOM 1006 C C . VAL A 1 133 ? -11.25 5.426 -7.207 1 85.44 133 VAL A C 1
ATOM 1008 O O . VAL A 1 133 ? -10.547 6.102 -6.449 1 85.44 133 VAL A O 1
ATOM 1011 N N . ILE A 1 134 ? -10.797 4.621 -8.148 1 87.19 134 ILE A N 1
ATOM 1012 C CA . ILE A 1 134 ? -9.359 4.461 -8.328 1 87.19 134 ILE A CA 1
ATOM 1013 C C . ILE A 1 134 ? -8.773 5.715 -8.977 1 87.19 134 ILE A C 1
ATOM 1015 O O . ILE A 1 134 ? -9.391 6.301 -9.875 1 87.19 134 ILE A O 1
ATOM 1019 N N . ARG A 1 135 ? -7.629 6.129 -8.398 1 80.31 135 ARG A N 1
ATOM 1020 C CA . ARG A 1 135 ? -6.906 7.23 -9.031 1 80.31 135 ARG A CA 1
ATOM 1021 C C . ARG A 1 135 ? -6.199 6.766 -10.297 1 80.31 135 ARG A C 1
ATOM 1023 O O . ARG A 1 135 ? -5.352 5.871 -10.258 1 80.31 135 ARG A O 1
ATOM 1030 N N . ARG A 1 136 ? -6.566 7.324 -11.422 1 68.62 136 ARG A N 1
ATOM 1031 C CA . ARG A 1 136 ? -6.047 6.859 -12.703 1 68.62 136 ARG A CA 1
ATOM 1032 C C . ARG A 1 136 ? -5.238 7.949 -13.391 1 68.62 136 ARG A C 1
ATOM 1034 O O . ARG A 1 136 ? -4.977 7.871 -14.594 1 68.62 136 ARG A O 1
ATOM 1041 N N . SER A 1 137 ? -4.871 8.859 -12.641 1 58.88 137 SER A N 1
ATOM 1042 C CA . SER A 1 137 ? -4.121 9.906 -13.32 1 58.88 137 SER A CA 1
ATOM 1043 C C . SER A 1 137 ? -2.799 9.383 -13.859 1 58.88 137 SER A C 1
ATOM 1045 O O . SER A 1 137 ? -2.268 8.391 -13.359 1 58.88 137 SER A O 1
ATOM 1047 N N . VAL A 1 138 ? -2.463 9.969 -14.984 1 48.62 138 VAL A N 1
ATOM 1048 C CA . VAL A 1 138 ? -1.211 9.594 -15.633 1 48.62 138 VAL A CA 1
ATOM 1049 C C . VAL A 1 138 ? -0.064 9.672 -14.625 1 48.62 138 VAL A C 1
ATOM 1051 O O . VAL A 1 138 ? 0.85 8.844 -14.656 1 48.62 138 VAL A O 1
ATOM 1054 N N . GLU A 1 139 ? -0.218 10.609 -13.719 1 51 139 GLU A N 1
ATOM 1055 C CA . GLU A 1 139 ? 0.839 10.82 -12.734 1 51 139 GLU A CA 1
ATOM 1056 C C . GLU A 1 139 ? 0.848 9.703 -11.695 1 51 139 GLU A C 1
ATOM 1058 O O . GLU A 1 139 ? 1.887 9.414 -11.094 1 51 139 GLU A O 1
ATOM 1063 N N . ASP A 1 140 ? -0.315 9.086 -11.625 1 55.69 140 ASP A N 1
ATOM 1064 C CA . ASP A 1 140 ? -0.456 8.102 -10.555 1 55.69 140 ASP A CA 1
ATOM 1065 C C . ASP A 1 140 ? -0.464 6.68 -11.125 1 55.69 140 ASP A C 1
ATOM 1067 O O . ASP A 1 140 ? -0.401 5.707 -10.367 1 55.69 140 ASP A O 1
ATOM 1071 N N . SER A 1 141 ? -0.544 6.723 -12.414 1 60.84 141 SER A N 1
ATOM 1072 C CA . SER A 1 141 ? -0.667 5.41 -13.039 1 60.84 141 SER A CA 1
ATOM 1073 C C . SER A 1 141 ? 0.701 4.777 -13.266 1 60.84 141 SER A C 1
ATOM 1075 O O . SER A 1 141 ? 1.695 5.48 -13.453 1 60.84 141 SER A O 1
ATOM 1077 N N . LEU A 1 142 ? 0.675 3.539 -12.922 1 68.5 142 LEU A N 1
ATOM 1078 C CA . LEU A 1 142 ? 1.872 2.771 -13.25 1 68.5 142 LEU A CA 1
ATOM 1079 C C . LEU A 1 142 ? 2.1 2.738 -14.75 1 68.5 142 LEU A C 1
ATOM 1081 O O . LEU A 1 142 ? 1.151 2.59 -15.523 1 68.5 142 LEU A O 1
ATOM 1085 N N . GLY A 1 143 ? 3.203 3.221 -15.18 1 67.94 143 GLY A N 1
ATOM 1086 C CA . GLY A 1 143 ? 3.516 3.297 -16.594 1 67.94 143 GLY A CA 1
ATOM 1087 C C . GLY A 1 143 ? 3.514 1.945 -17.281 1 67.94 143 GLY A C 1
ATOM 1088 O O . GLY A 1 143 ? 3.395 0.909 -16.625 1 67.94 143 GLY A O 1
ATOM 1089 N N . ARG A 1 144 ? 3.451 2.021 -18.625 1 75.38 144 ARG A N 1
ATOM 1090 C CA . ARG A 1 144 ? 3.576 0.82 -19.438 1 75.38 144 ARG A CA 1
ATOM 1091 C C . ARG A 1 144 ? 4.977 0.224 -19.328 1 75.38 144 ARG A C 1
ATOM 1093 O O . ARG A 1 144 ? 5.934 0.931 -19.016 1 75.38 144 ARG A O 1
ATOM 1100 N N . PRO A 1 145 ? 4.98 -1.142 -19.469 1 82.12 145 PRO A N 1
ATOM 1101 C CA . PRO A 1 145 ? 6.32 -1.731 -19.5 1 82.12 145 PRO A CA 1
ATOM 1102 C C . PRO A 1 145 ? 7.207 -1.116 -20.578 1 82.12 145 PRO A C 1
ATOM 1104 O O . PRO A 1 145 ? 6.707 -0.442 -21.484 1 82.12 145 PRO A O 1
ATOM 1107 N N . ASN A 1 146 ? 8.438 -1.245 -20.406 1 84.62 146 ASN A N 1
ATOM 1108 C CA . ASN A 1 146 ? 9.352 -0.725 -21.422 1 84.62 146 ASN A CA 1
ATOM 1109 C C . ASN A 1 146 ? 9.219 -1.48 -22.75 1 84.62 146 ASN A C 1
ATOM 1111 O O . ASN A 1 146 ? 8.508 -2.486 -22.812 1 84.62 146 ASN A O 1
ATOM 1115 N N . LYS A 1 147 ? 9.789 -1.029 -23.75 1 86.56 147 LYS A N 1
ATOM 1116 C CA . LYS A 1 147 ? 9.648 -1.558 -25.109 1 86.56 147 LYS A CA 1
ATOM 1117 C C . LYS A 1 147 ? 10.094 -3.016 -25.172 1 86.56 147 LYS A C 1
ATOM 1119 O O . LYS A 1 147 ? 9.477 -3.826 -25.875 1 86.56 147 LYS A O 1
ATOM 1124 N N . GLU A 1 148 ? 11.07 -3.318 -24.484 1 88.44 148 GLU A N 1
ATOM 1125 C CA . GLU A 1 148 ? 11.602 -4.68 -24.516 1 88.44 148 GLU A CA 1
ATOM 1126 C C . GLU A 1 148 ? 10.586 -5.676 -23.953 1 88.44 148 GLU A C 1
ATOM 1128 O O . GLU A 1 148 ? 10.336 -6.723 -24.562 1 88.44 148 GLU A O 1
ATOM 1133 N N . ILE A 1 149 ? 10.031 -5.336 -22.859 1 90.62 149 ILE A N 1
ATOM 1134 C CA . ILE A 1 149 ? 9.047 -6.211 -22.219 1 90.62 149 ILE A CA 1
ATOM 1135 C C . ILE A 1 149 ? 7.781 -6.277 -23.078 1 90.62 149 ILE A C 1
ATOM 1137 O O . ILE A 1 149 ? 7.188 -7.344 -23.234 1 90.62 149 ILE A O 1
ATOM 1141 N N . ARG A 1 150 ? 7.422 -5.184 -23.672 1 92.44 150 ARG A N 1
ATOM 1142 C CA . ARG A 1 150 ? 6.238 -5.168 -24.531 1 92.44 150 ARG A CA 1
ATOM 1143 C C . ARG A 1 150 ? 6.422 -6.082 -25.734 1 92.44 150 ARG A C 1
ATOM 1145 O O . ARG A 1 150 ? 5.504 -6.805 -26.125 1 92.44 150 ARG A O 1
ATOM 1152 N N . SER A 1 151 ? 7.605 -6.039 -26.266 1 92.25 151 SER A N 1
ATOM 1153 C CA . SER A 1 151 ? 7.91 -6.91 -27.391 1 92.25 151 SER A CA 1
ATOM 1154 C C . SER A 1 151 ? 7.895 -8.375 -26.984 1 92.25 151 SER A C 1
ATOM 1156 O O . SER A 1 151 ? 7.383 -9.227 -27.719 1 92.25 151 SER A O 1
ATOM 1158 N N . LEU A 1 152 ? 8.445 -8.625 -25.875 1 92.38 152 LEU A N 1
ATOM 1159 C CA . LEU A 1 152 ? 8.469 -9.984 -25.344 1 92.38 152 LEU A CA 1
ATOM 1160 C C . LEU A 1 152 ? 7.055 -10.516 -25.125 1 92.38 152 LEU A C 1
ATOM 1162 O O . LEU A 1 152 ? 6.742 -11.633 -25.547 1 92.38 152 LEU A O 1
ATOM 1166 N N . LEU A 1 153 ? 6.199 -9.695 -24.578 1 94.56 153 LEU A N 1
ATOM 1167 C CA . LEU A 1 153 ? 4.824 -10.094 -24.297 1 94.56 153 LEU A CA 1
ATOM 1168 C C . LEU A 1 153 ? 4.027 -10.266 -25.594 1 94.56 153 LEU A C 1
ATOM 1170 O O . LEU A 1 153 ? 3.189 -11.156 -25.703 1 94.56 153 LEU A O 1
ATOM 1174 N N . ALA A 1 154 ? 4.289 -9.398 -26.547 1 94.12 154 ALA A N 1
ATOM 1175 C CA . ALA A 1 154 ? 3.645 -9.539 -27.859 1 94.12 154 ALA A CA 1
ATOM 1176 C C . ALA A 1 154 ? 4 -10.875 -28.5 1 94.12 154 ALA A C 1
ATOM 1178 O O . ALA A 1 154 ? 3.146 -11.531 -29.109 1 94.12 154 ALA A O 1
ATOM 1179 N N . ALA A 1 155 ? 5.211 -11.25 -28.328 1 94.25 155 ALA A N 1
ATOM 1180 C CA . ALA A 1 155 ? 5.645 -12.547 -28.859 1 94.25 155 ALA A CA 1
ATOM 1181 C C . ALA A 1 155 ? 4.941 -13.688 -28.141 1 94.25 155 ALA A C 1
ATOM 1183 O O . ALA A 1 155 ? 4.535 -14.672 -28.766 1 94.25 155 ALA A O 1
ATOM 1184 N N . PHE A 1 156 ? 4.828 -13.562 -26.812 1 95.56 156 PHE A N 1
ATOM 1185 C CA . PHE A 1 156 ? 4.184 -14.602 -26.016 1 95.56 156 PHE A CA 1
ATOM 1186 C C . PHE A 1 156 ? 2.736 -14.797 -26.453 1 95.56 156 PHE A C 1
ATOM 1188 O O . PHE A 1 156 ? 2.186 -15.891 -26.328 1 95.56 156 PHE A O 1
ATOM 1195 N N . GLU A 1 157 ? 2.133 -13.789 -27 1 94.19 157 GLU A N 1
ATOM 1196 C CA . GLU A 1 157 ? 0.721 -13.82 -27.375 1 94.19 157 GLU A CA 1
ATOM 1197 C C . GLU A 1 157 ? 0.517 -14.523 -28.719 1 94.19 157 GLU A C 1
ATOM 1199 O O . GLU A 1 157 ? -0.604 -14.906 -29.047 1 94.19 157 GLU A O 1
ATOM 1204 N N . THR A 1 158 ? 1.579 -14.672 -29.453 1 95.19 158 THR A N 1
ATOM 1205 C CA . THR A 1 158 ? 1.464 -15.438 -30.688 1 95.19 158 THR A CA 1
ATOM 1206 C C . THR A 1 158 ? 1.258 -16.922 -30.391 1 95.19 158 THR A C 1
ATOM 1208 O O . THR A 1 158 ? 1.83 -17.453 -29.438 1 95.19 158 THR A O 1
ATOM 1211 N N . GLU A 1 159 ? 0.534 -17.547 -31.234 1 93.5 159 GLU A N 1
ATOM 1212 C CA . GLU A 1 159 ? 0.177 -18.938 -31.016 1 93.5 159 GLU A CA 1
ATOM 1213 C C . GLU A 1 159 ? 1.421 -19.828 -30.922 1 93.5 159 GLU A C 1
ATOM 1215 O O . GLU A 1 159 ? 1.508 -20.703 -30.062 1 93.5 159 GLU A O 1
ATOM 1220 N N . LEU A 1 160 ? 2.301 -19.625 -31.75 1 94.56 160 LEU A N 1
ATOM 1221 C CA . LEU A 1 160 ? 3.508 -20.438 -31.797 1 94.56 160 LEU A CA 1
ATOM 1222 C C . LEU A 1 160 ? 4.297 -20.328 -30.5 1 94.56 160 LEU A C 1
ATOM 1224 O O . LEU A 1 160 ? 4.645 -21.344 -29.891 1 94.56 160 LEU A O 1
ATOM 1228 N N . VAL A 1 161 ? 4.566 -19.109 -30.094 1 94.25 161 VAL A N 1
ATOM 1229 C CA . VAL A 1 161 ? 5.391 -18.891 -28.906 1 94.25 161 VAL A CA 1
ATOM 1230 C C . VAL A 1 161 ? 4.629 -19.328 -27.656 1 94.25 161 VAL A C 1
ATOM 1232 O O . VAL A 1 161 ? 5.219 -19.875 -26.734 1 94.25 161 VAL A O 1
ATOM 1235 N N . ASP A 1 162 ? 3.377 -19.062 -27.672 1 95.75 162 ASP A N 1
ATOM 1236 C CA . ASP A 1 162 ? 2.527 -19.531 -26.594 1 95.75 162 ASP A CA 1
ATOM 1237 C C . ASP A 1 162 ? 2.645 -21.047 -26.422 1 95.75 162 ASP A C 1
ATOM 1239 O O . ASP A 1 162 ? 2.846 -21.531 -25.297 1 95.75 162 ASP A O 1
ATOM 1243 N N . GLN A 1 163 ? 2.557 -21.781 -27.516 1 95.06 163 GLN A N 1
ATOM 1244 C CA . GLN A 1 163 ? 2.652 -23.234 -27.469 1 95.06 163 GLN A CA 1
ATOM 1245 C C . GLN A 1 163 ? 4.031 -23.688 -27 1 95.06 163 GLN A C 1
ATOM 1247 O O . GLN A 1 163 ? 4.152 -24.641 -26.234 1 95.06 163 GLN A O 1
ATOM 1252 N N . ARG A 1 164 ? 4.984 -23 -27.469 1 95.19 164 ARG A N 1
ATOM 1253 C CA . ARG A 1 164 ? 6.348 -23.344 -27.078 1 95.19 164 ARG A CA 1
ATOM 1254 C C . ARG A 1 164 ? 6.566 -23.109 -25.594 1 95.19 164 ARG A C 1
ATOM 1256 O O . ARG A 1 164 ? 7.223 -23.906 -24.922 1 95.19 164 ARG A O 1
ATOM 1263 N N . LEU A 1 165 ? 6.035 -21.984 -25.062 1 96.62 165 LEU A N 1
ATOM 1264 C CA . LEU A 1 165 ? 6.145 -21.688 -23.641 1 96.62 165 LEU A CA 1
ATOM 1265 C C . LEU A 1 165 ? 5.422 -22.75 -22.812 1 96.62 165 LEU A C 1
ATOM 1267 O O . LEU A 1 165 ? 5.957 -23.219 -21.812 1 96.62 165 LEU A O 1
ATOM 1271 N N . LYS A 1 166 ? 4.254 -23.109 -23.281 1 96.44 166 LYS A N 1
ATOM 1272 C CA . LYS A 1 166 ? 3.471 -24.125 -22.578 1 96.44 166 LYS A CA 1
ATOM 1273 C C . LYS A 1 166 ? 4.195 -25.469 -22.562 1 96.44 166 LYS A C 1
ATOM 1275 O O . LYS A 1 166 ? 4.25 -26.141 -21.516 1 96.44 166 LYS A O 1
ATOM 1280 N N . HIS A 1 167 ? 4.734 -25.797 -23.656 1 95.44 167 HIS A N 1
ATOM 1281 C CA . HIS A 1 167 ? 5.461 -27.062 -23.75 1 95.44 167 HIS A CA 1
ATOM 1282 C C . HIS A 1 167 ? 6.688 -27.062 -22.844 1 95.44 167 HIS A C 1
ATOM 1284 O O . HIS A 1 167 ? 6.926 -28.031 -22.125 1 95.44 167 HIS A O 1
ATOM 1290 N N . ALA A 1 168 ? 7.418 -25.984 -22.953 1 97 168 ALA A N 1
ATOM 1291 C CA . ALA A 1 168 ? 8.602 -25.875 -22.094 1 97 168 ALA A CA 1
ATOM 1292 C C . ALA A 1 168 ? 8.219 -25.922 -20.625 1 97 168 ALA A C 1
ATOM 1294 O O . ALA A 1 168 ? 8.859 -26.609 -19.828 1 97 168 ALA A O 1
ATOM 1295 N N . ALA A 1 169 ? 7.164 -25.188 -20.266 1 97.75 169 ALA A N 1
ATOM 1296 C CA . ALA A 1 169 ? 6.711 -25.141 -18.875 1 97.75 169 ALA A CA 1
ATOM 1297 C C . ALA A 1 169 ? 6.301 -26.516 -18.375 1 97.75 169 ALA A C 1
ATOM 1299 O O . ALA A 1 169 ? 6.574 -26.875 -17.219 1 97.75 169 ALA A O 1
ATOM 1300 N N . THR A 1 170 ? 5.645 -27.25 -19.234 1 96.5 170 THR A N 1
ATOM 1301 C CA . THR A 1 170 ? 5.234 -28.609 -18.891 1 96.5 170 THR A CA 1
ATOM 1302 C C . THR A 1 170 ? 6.453 -29.484 -18.578 1 96.5 170 THR A C 1
ATOM 1304 O O . THR A 1 170 ? 6.449 -30.25 -17.609 1 96.5 170 THR A O 1
ATOM 1307 N N . GLY A 1 171 ? 7.445 -29.359 -19.422 1 97 171 GLY A N 1
ATOM 1308 C CA . GLY A 1 171 ? 8.68 -30.094 -19.172 1 97 171 GLY A CA 1
ATOM 1309 C C . GLY A 1 171 ? 9.359 -29.703 -17.875 1 97 171 GLY A C 1
ATOM 1310 O O . GLY A 1 171 ? 9.805 -30.562 -17.109 1 97 171 GLY A O 1
ATOM 1311 N N . TYR A 1 172 ? 9.438 -28.438 -17.625 1 98.19 172 TYR A N 1
ATOM 1312 C CA . TYR A 1 172 ? 10.078 -27.938 -16.406 1 98.19 172 TYR A CA 1
ATOM 1313 C C . TYR A 1 172 ? 9.273 -28.328 -15.18 1 98.19 172 TYR A C 1
ATOM 1315 O O . TYR A 1 172 ? 9.844 -28.578 -14.109 1 98.19 172 TYR A O 1
ATOM 1323 N N . LEU A 1 173 ? 7.938 -28.328 -15.312 1 98.06 173 LEU A N 1
ATOM 1324 C CA . LEU A 1 173 ? 7.09 -28.766 -14.211 1 98.06 173 LEU A CA 1
ATOM 1325 C C . LEU A 1 173 ? 7.387 -30.219 -13.844 1 98.06 173 LEU A C 1
ATOM 1327 O O . LEU A 1 173 ? 7.535 -30.547 -12.664 1 98.06 173 LEU A O 1
ATOM 1331 N N . LYS A 1 174 ? 7.512 -31.031 -14.836 1 96.56 174 LYS A N 1
ATOM 1332 C CA . LYS A 1 174 ? 7.844 -32.438 -14.602 1 96.56 174 LYS A CA 1
ATOM 1333 C C . LYS A 1 174 ? 9.211 -32.562 -13.938 1 96.56 174 LYS A C 1
ATOM 1335 O O . LYS A 1 174 ? 9.375 -33.375 -13.008 1 96.56 174 LYS A O 1
ATOM 1340 N N . HIS A 1 175 ? 10.117 -31.844 -14.484 1 97.12 175 HIS A N 1
ATOM 1341 C CA . HIS A 1 175 ? 11.453 -31.844 -13.914 1 97.12 175 HIS A CA 1
ATOM 1342 C C . HIS A 1 175 ? 11.43 -31.453 -12.445 1 97.12 175 HIS A C 1
ATOM 1344 O O . HIS A 1 175 ? 12.039 -32.125 -11.602 1 97.12 175 HIS A O 1
ATOM 1350 N N . LEU A 1 176 ? 10.719 -30.359 -12.133 1 97.94 176 LEU A N 1
ATOM 1351 C CA . LEU A 1 176 ? 10.578 -29.844 -10.766 1 97.94 176 LEU A CA 1
ATOM 1352 C C . LEU A 1 176 ? 9.945 -30.891 -9.859 1 97.94 176 LEU A C 1
ATOM 1354 O O . LEU A 1 176 ? 10.422 -31.125 -8.742 1 97.94 176 LEU A O 1
ATOM 1358 N N . GLN A 1 177 ? 8.945 -31.547 -10.32 1 96.75 177 GLN A N 1
ATOM 1359 C CA . GLN A 1 177 ? 8.25 -32.562 -9.547 1 96.75 177 GLN A CA 1
ATOM 1360 C C . GLN A 1 177 ? 9.172 -33.75 -9.242 1 96.75 177 GLN A C 1
ATOM 1362 O O . GLN A 1 177 ? 9.18 -34.281 -8.125 1 96.75 177 GLN A O 1
ATOM 1367 N N . ASN A 1 178 ? 9.977 -34.125 -10.211 1 96.06 178 ASN A N 1
ATOM 1368 C CA . ASN A 1 178 ? 10.898 -35.25 -10.039 1 96.06 178 ASN A CA 1
ATOM 1369 C C . ASN A 1 178 ? 12.008 -34.938 -9.047 1 96.06 178 ASN A C 1
ATOM 1371 O O . ASN A 1 178 ? 12.32 -35.75 -8.172 1 96.06 178 ASN A O 1
ATOM 1375 N N . ILE A 1 179 ? 12.539 -33.75 -9.188 1 96.38 179 ILE A N 1
ATOM 1376 C CA . ILE A 1 179 ? 13.609 -33.344 -8.281 1 96.38 179 ILE A CA 1
ATOM 1377 C C . ILE A 1 179 ? 13.07 -33.25 -6.855 1 96.38 179 ILE A C 1
ATOM 1379 O O . ILE A 1 179 ? 13.742 -33.625 -5.898 1 96.38 179 ILE A O 1
ATOM 1383 N N . ALA A 1 180 ? 11.906 -32.625 -6.734 1 96.31 180 ALA A N 1
ATOM 1384 C CA . ALA A 1 180 ? 11.305 -32.469 -5.414 1 96.31 180 ALA A CA 1
ATOM 1385 C C . ALA A 1 180 ? 11.094 -33.844 -4.746 1 96.31 180 ALA A C 1
ATOM 1387 O O . ALA A 1 180 ? 11.289 -33.969 -3.535 1 96.31 180 ALA A O 1
ATOM 1388 N N . LYS A 1 181 ? 10.695 -34.844 -5.492 1 93.75 181 LYS A N 1
ATOM 1389 C CA . LYS A 1 181 ? 10.516 -36.188 -4.977 1 93.75 181 LYS A CA 1
ATOM 1390 C C . LYS A 1 181 ? 11.844 -36.812 -4.551 1 93.75 181 LYS A C 1
ATOM 1392 O O . LYS A 1 181 ? 11.945 -37.406 -3.477 1 93.75 181 LYS A O 1
ATOM 1397 N N . LYS A 1 182 ? 12.828 -36.656 -5.359 1 94.5 182 LYS A N 1
ATOM 1398 C CA . LYS A 1 182 ? 14.148 -37.219 -5.074 1 94.5 182 LYS A CA 1
ATOM 1399 C C . LYS A 1 182 ? 14.734 -36.594 -3.809 1 94.5 182 LYS A C 1
ATOM 1401 O O . LYS A 1 182 ? 15.32 -37.312 -2.982 1 94.5 182 LYS A O 1
ATOM 1406 N N . ASP A 1 183 ? 14.523 -35.281 -3.709 1 93.38 183 ASP A N 1
ATOM 1407 C CA . ASP A 1 183 ? 15.086 -34.562 -2.578 1 93.38 183 ASP A CA 1
ATOM 1408 C C . ASP A 1 183 ? 14.188 -34.656 -1.35 1 93.38 183 ASP A C 1
ATOM 1410 O O . ASP A 1 183 ? 14.492 -34.094 -0.297 1 93.38 183 ASP A O 1
ATOM 1414 N N . GLN A 1 184 ? 13.07 -35.312 -1.484 1 91.25 184 GLN A N 1
ATOM 1415 C CA . GLN A 1 184 ? 12.117 -35.5 -0.396 1 91.25 184 GLN A CA 1
ATOM 1416 C C . GLN A 1 184 ? 11.695 -34.156 0.202 1 91.25 184 GLN A C 1
ATOM 1418 O O . GLN A 1 184 ? 11.75 -33.969 1.419 1 91.25 184 GLN A O 1
ATOM 1423 N N . ARG A 1 185 ? 11.359 -33.312 -0.681 1 89.44 185 ARG A N 1
ATOM 1424 C CA . ARG A 1 185 ? 10.867 -32.031 -0.226 1 89.44 185 ARG A CA 1
ATOM 1425 C C . ARG A 1 185 ? 9.523 -32.156 0.483 1 89.44 185 ARG A C 1
ATOM 1427 O O . ARG A 1 185 ? 8.734 -33.062 0.161 1 89.44 185 ARG A O 1
ATOM 1434 N N . CYS A 1 186 ? 9.188 -31.219 1.356 1 90.69 186 CYS A N 1
ATOM 1435 C CA . CYS A 1 186 ? 7.945 -31.219 2.121 1 90.69 186 CYS A CA 1
ATOM 1436 C C . CYS A 1 186 ? 6.773 -30.75 1.266 1 90.69 186 CYS A C 1
ATOM 1438 O O . CYS A 1 186 ? 5.648 -31.219 1.431 1 90.69 186 CYS A O 1
ATOM 1440 N N . ALA A 1 187 ? 7.043 -29.828 0.35 1 93.81 187 ALA A N 1
ATOM 1441 C CA . ALA A 1 187 ? 5.996 -29.281 -0.505 1 93.81 187 ALA A CA 1
ATOM 1442 C C . ALA A 1 187 ? 5.457 -30.328 -1.469 1 93.81 187 ALA A C 1
ATOM 1444 O O . ALA A 1 187 ? 6.219 -31.156 -1.979 1 93.81 187 ALA A O 1
ATOM 1445 N N . ASN A 1 188 ? 4.164 -30.328 -1.68 1 95.25 188 ASN A N 1
ATOM 1446 C CA . ASN A 1 188 ? 3.531 -31.219 -2.646 1 95.25 188 ASN A CA 1
ATOM 1447 C C . ASN A 1 188 ? 3.248 -30.5 -3.965 1 95.25 188 ASN A C 1
ATOM 1449 O O . ASN A 1 188 ? 2.219 -29.844 -4.109 1 95.25 188 ASN A O 1
ATOM 1453 N N . TYR A 1 189 ? 4.074 -30.781 -4.953 1 96.88 189 TYR A N 1
ATOM 1454 C CA . TYR A 1 189 ? 3.975 -30.078 -6.227 1 96.88 189 TYR A CA 1
ATOM 1455 C C . TYR A 1 189 ? 3.145 -30.891 -7.223 1 96.88 189 TYR A C 1
ATOM 1457 O O . TYR A 1 189 ? 3.096 -30.547 -8.414 1 96.88 189 TYR A O 1
ATOM 1465 N N . GLN A 1 190 ? 2.494 -31.969 -6.762 1 93.81 190 GLN A N 1
ATOM 1466 C CA . GLN A 1 190 ? 1.687 -32.781 -7.652 1 93.81 190 GLN A CA 1
ATOM 1467 C C . GLN A 1 190 ? 0.342 -32.125 -7.945 1 93.81 190 GLN A C 1
ATOM 1469 O O . GLN A 1 190 ? -0.189 -31.391 -7.113 1 93.81 190 GLN A O 1
ATOM 1474 N N . TYR A 1 191 ? -0.13 -32.438 -9.141 1 94.31 191 TYR A N 1
ATOM 1475 C CA . TYR A 1 191 ? -1.449 -31.953 -9.531 1 94.31 191 TYR A CA 1
ATOM 1476 C C . TYR A 1 191 ? -2.521 -32.438 -8.57 1 94.31 191 TYR A C 1
ATOM 1478 O O . TYR A 1 191 ? -2.691 -33.656 -8.406 1 94.31 191 TYR A O 1
ATOM 1486 N N . PRO A 1 192 ? -3.238 -31.5 -7.926 1 92.88 192 PRO A N 1
ATOM 1487 C CA . PRO A 1 192 ? -4.215 -31.922 -6.922 1 92.88 192 PRO A CA 1
ATOM 1488 C C . PRO A 1 192 ? -5.402 -32.656 -7.531 1 92.88 192 PRO A C 1
ATOM 1490 O O . PRO A 1 192 ? -6.059 -33.438 -6.844 1 92.88 192 PRO A O 1
ATOM 1493 N N . GLY A 1 193 ? -5.672 -32.375 -8.82 1 89.62 193 GLY A N 1
ATOM 1494 C CA . GLY A 1 193 ? -6.77 -33.062 -9.492 1 89.62 193 GLY A CA 1
ATOM 1495 C C . GLY A 1 193 ? -7.945 -32.125 -9.781 1 89.62 193 GLY A C 1
ATOM 1496 O O . GLY A 1 193 ? -8.203 -31.188 -9.031 1 89.62 193 GLY A O 1
ATOM 1497 N N . ALA A 1 194 ? -8.742 -32.469 -10.758 1 88.62 194 ALA A N 1
ATOM 1498 C CA . ALA A 1 194 ? -9.867 -31.656 -11.219 1 88.62 194 ALA A CA 1
ATOM 1499 C C . ALA A 1 194 ? -10.961 -31.578 -10.156 1 88.62 194 ALA A C 1
ATOM 1501 O O . ALA A 1 194 ? -11.656 -30.562 -10.047 1 88.62 194 ALA A O 1
ATOM 1502 N N . ALA A 1 195 ? -11.031 -32.594 -9.391 1 87.69 195 ALA A N 1
ATOM 1503 C CA . ALA A 1 195 ? -12.07 -32.656 -8.359 1 87.69 195 ALA A CA 1
ATOM 1504 C C . ALA A 1 195 ? -11.859 -31.594 -7.301 1 87.69 195 ALA A C 1
ATOM 1506 O O . ALA A 1 195 ? -12.812 -31.172 -6.637 1 87.69 195 ALA A O 1
ATOM 1507 N N . LYS A 1 196 ? -10.602 -31.141 -7.148 1 92 196 LYS A N 1
ATOM 1508 C CA . LYS A 1 196 ? -10.289 -30.141 -6.133 1 92 196 LYS A CA 1
ATOM 1509 C C . LYS A 1 196 ? -10.375 -28.719 -6.707 1 92 196 LYS A C 1
ATOM 1511 O O . LYS A 1 196 ? -10.188 -27.734 -5.984 1 92 196 LYS A O 1
ATOM 1516 N N . ASP A 1 197 ? -10.625 -28.641 -7.98 1 94.25 197 ASP A N 1
ATOM 1517 C CA . ASP A 1 197 ? -10.859 -27.359 -8.625 1 94.25 197 ASP A CA 1
ATOM 1518 C C . ASP A 1 197 ? -12.336 -26.969 -8.562 1 94.25 197 ASP A C 1
ATOM 1520 O O . ASP A 1 197 ? -13.086 -27.234 -9.516 1 94.25 197 ASP A O 1
ATOM 1524 N N . LYS A 1 198 ? -12.75 -26.375 -7.473 1 93.44 198 LYS A N 1
ATOM 1525 C CA . LYS A 1 198 ? -14.156 -26.109 -7.219 1 93.44 198 LYS A CA 1
ATOM 1526 C C . LYS A 1 198 ? -14.453 -24.609 -7.316 1 93.44 198 LYS A C 1
ATOM 1528 O O . LYS A 1 198 ? -13.727 -23.781 -6.754 1 93.44 198 LYS A O 1
ATOM 1533 N N . LEU A 1 199 ? -15.43 -24.25 -8.055 1 95.94 199 LEU A N 1
ATOM 1534 C CA . LEU A 1 199 ? -15.898 -22.875 -8.203 1 95.94 199 LEU A CA 1
ATOM 1535 C C . LEU A 1 199 ? -17.375 -22.781 -7.84 1 95.94 199 LEU A C 1
ATOM 1537 O O . LEU A 1 199 ? -18.203 -23.547 -8.344 1 95.94 199 LEU A O 1
ATOM 1541 N N . TYR A 1 200 ? -17.703 -21.922 -6.926 1 95.25 200 TYR A N 1
ATOM 1542 C CA . TYR A 1 200 ? -19.094 -21.625 -6.566 1 95.25 200 TYR A CA 1
ATOM 1543 C C . TYR A 1 200 ? -19.547 -20.297 -7.152 1 95.25 200 TYR A C 1
ATOM 1545 O O . TYR A 1 200 ? -18.719 -19.422 -7.457 1 95.25 200 TYR A O 1
ATOM 1553 N N . PRO A 1 201 ? -20.875 -20.141 -7.316 1 95 201 PRO A N 1
ATOM 1554 C CA . PRO A 1 201 ? -21.359 -18.828 -7.723 1 95 201 PRO A CA 1
ATOM 1555 C C . PRO A 1 201 ? -21 -17.734 -6.727 1 95 201 PRO A C 1
ATOM 1557 O O . PRO A 1 201 ? -20.891 -18 -5.527 1 95 201 PRO A O 1
ATOM 1560 N N . SER A 1 202 ? -20.922 -16.547 -7.227 1 93.06 202 SER A N 1
ATOM 1561 C CA . SER A 1 202 ? -20.438 -15.414 -6.445 1 93.06 202 SER A CA 1
ATOM 1562 C C . SER A 1 202 ? -21.312 -15.164 -5.23 1 93.06 202 SER A C 1
ATOM 1564 O O . SER A 1 202 ? -20.844 -14.711 -4.191 1 93.06 202 SER A O 1
ATOM 1566 N N . LYS A 1 203 ? -22.609 -15.477 -5.289 1 90.94 203 LYS A N 1
ATOM 1567 C CA . LYS A 1 203 ? -23.547 -15.18 -4.211 1 90.94 203 LYS A CA 1
ATOM 1568 C C . LYS A 1 203 ? -23.625 -16.328 -3.213 1 90.94 203 LYS A C 1
ATOM 1570 O O . LYS A 1 203 ? -24.234 -16.203 -2.152 1 90.94 203 LYS A O 1
ATOM 1575 N N . TYR A 1 204 ? -23.016 -17.484 -3.588 1 92.94 204 TYR A N 1
ATOM 1576 C CA . TYR A 1 204 ? -22.969 -18.609 -2.66 1 92.94 204 TYR A CA 1
ATOM 1577 C C . TYR A 1 204 ? -21.766 -18.5 -1.734 1 92.94 204 TYR A C 1
ATOM 1579 O O . TYR A 1 204 ? -20.625 -18.734 -2.154 1 92.94 204 TYR A O 1
ATOM 1587 N N . HIS A 1 205 ? -21.984 -18.203 -0.48 1 92.06 205 HIS A N 1
ATOM 1588 C CA . HIS A 1 205 ? -20.906 -17.891 0.443 1 92.06 205 HIS A CA 1
ATOM 1589 C C . HIS A 1 205 ? -20.531 -19.094 1.291 1 92.06 205 HIS A C 1
ATOM 1591 O O . HIS A 1 205 ? -21.375 -19.953 1.562 1 92.06 205 HIS A O 1
ATOM 1597 N N . HIS A 1 206 ? -19.266 -19.156 1.619 1 92.69 206 HIS A N 1
ATOM 1598 C CA . HIS A 1 206 ? -18.688 -20.172 2.5 1 92.69 206 HIS A CA 1
ATOM 1599 C C . HIS A 1 206 ? -19.047 -19.891 3.957 1 92.69 206 HIS A C 1
ATOM 1601 O O . HIS A 1 206 ? -18.266 -19.281 4.691 1 92.69 206 HIS A O 1
ATOM 1607 N N . LYS A 1 207 ? -20.219 -20.312 4.375 1 90.88 207 LYS A N 1
ATOM 1608 C CA . LYS A 1 207 ? -20.688 -20.062 5.738 1 90.88 207 LYS A CA 1
ATOM 1609 C C . LYS A 1 207 ? -21.5 -21.234 6.27 1 90.88 207 LYS A C 1
ATOM 1611 O O . LYS A 1 207 ? -21.859 -22.141 5.512 1 90.88 207 LYS A O 1
ATOM 1616 N N . HIS A 1 208 ? -21.719 -21.109 7.625 1 89.38 208 HIS A N 1
ATOM 1617 C CA . HIS A 1 208 ? -22.562 -22.125 8.234 1 89.38 208 HIS A CA 1
ATOM 1618 C C . HIS A 1 208 ? -23.984 -22.078 7.688 1 89.38 208 HIS A C 1
ATOM 1620 O O . HIS A 1 208 ? -24.516 -20.984 7.441 1 89.38 208 HIS A O 1
ATOM 1626 N N . ARG A 1 209 ? -24.547 -23.219 7.59 1 83.38 209 ARG A N 1
ATOM 1627 C CA . ARG A 1 209 ? -25.891 -23.281 7.031 1 83.38 209 ARG A CA 1
ATOM 1628 C C . ARG A 1 209 ? -26.938 -23.406 8.133 1 83.38 209 ARG A C 1
ATOM 1630 O O . ARG A 1 209 ? -28.078 -22.938 7.977 1 83.38 209 ARG A O 1
ATOM 1637 N N . ARG A 1 210 ? -26.672 -24.031 9.25 1 78.38 210 ARG A N 1
ATOM 1638 C CA . ARG A 1 210 ? -27.703 -24.25 10.266 1 78.38 210 ARG A CA 1
ATOM 1639 C C . ARG A 1 210 ? -27.141 -24.047 11.664 1 78.38 210 ARG A C 1
ATOM 1641 O O . ARG A 1 210 ? -27.859 -23.656 12.586 1 78.38 210 ARG A O 1
ATOM 1648 N N . SER A 1 211 ? -25.938 -24.141 11.867 1 76.5 211 SER A N 1
ATOM 1649 C CA . SER A 1 211 ? -25.359 -24.344 13.195 1 76.5 211 SER A CA 1
ATOM 1650 C C . SER A 1 211 ? -24.906 -23.016 13.797 1 76.5 211 SER A C 1
ATOM 1652 O O . SER A 1 211 ? -24.438 -22.984 14.945 1 76.5 211 SER A O 1
ATOM 1654 N N . CYS A 1 212 ? -25 -22 13.078 1 84.44 212 CYS A N 1
ATOM 1655 C CA . CYS A 1 212 ? -24.406 -20.766 13.578 1 84.44 212 CYS A CA 1
ATOM 1656 C C . CYS A 1 212 ? -25.375 -19.594 13.43 1 84.44 212 CYS A C 1
ATOM 1658 O O . CYS A 1 212 ? -25.828 -19.297 12.32 1 84.44 212 CYS A O 1
ATOM 1660 N N . SER A 1 213 ? -25.703 -18.969 14.5 1 85.56 213 SER A N 1
ATOM 1661 C CA . SER A 1 213 ? -26.656 -17.859 14.508 1 85.56 213 SER A CA 1
ATOM 1662 C C . SER A 1 213 ? -26.141 -16.688 13.688 1 85.56 213 SER A C 1
ATOM 1664 O O . SER A 1 213 ? -26.906 -16.047 12.953 1 85.56 213 SER A O 1
ATOM 1666 N N . GLU A 1 214 ? -24.875 -16.438 13.773 1 84.38 214 GLU A N 1
ATOM 1667 C CA . GLU A 1 214 ? -24.281 -15.344 13.023 1 84.38 214 GLU A CA 1
ATOM 1668 C C . GLU A 1 214 ? -24.422 -15.562 11.516 1 84.38 214 GLU A C 1
ATOM 1670 O O . GLU A 1 214 ? -24.844 -14.672 10.781 1 84.38 214 GLU A O 1
ATOM 1675 N N . CYS A 1 215 ? -24.156 -16.688 11.109 1 88.06 215 CYS A N 1
ATOM 1676 C CA . CYS A 1 215 ? -24.156 -17.031 9.695 1 88.06 215 CYS A CA 1
ATOM 1677 C C . CYS A 1 215 ? -25.594 -17.172 9.18 1 88.06 215 CYS A C 1
ATOM 1679 O O . CYS A 1 215 ? -25.859 -16.922 8.008 1 88.06 215 CYS A O 1
ATOM 1681 N N . THR A 1 216 ? -26.469 -17.516 10.062 1 84.25 216 THR A N 1
ATOM 1682 C CA . THR A 1 216 ? -27.828 -17.812 9.625 1 84.25 216 THR A CA 1
ATOM 1683 C C . THR A 1 216 ? -28.719 -16.578 9.695 1 84.25 216 THR A C 1
ATOM 1685 O O . THR A 1 216 ? -29.625 -16.406 8.883 1 84.25 216 THR A O 1
ATOM 1688 N N . ASN A 1 217 ? -28.453 -15.727 10.602 1 82.94 217 ASN A N 1
ATOM 1689 C CA . ASN A 1 217 ? -29.312 -14.57 10.805 1 82.94 217 ASN A CA 1
ATOM 1690 C C . ASN A 1 217 ? -29.031 -13.477 9.781 1 82.94 217 ASN A C 1
ATOM 1692 O O . ASN A 1 217 ? -29.938 -12.711 9.43 1 82.94 217 ASN A O 1
ATOM 1696 N N . ASP A 1 218 ? -27.859 -13.352 9.422 1 79.69 218 ASP A N 1
ATOM 1697 C CA . ASP A 1 218 ? -27.469 -12.352 8.43 1 79.69 218 ASP A CA 1
ATOM 1698 C C . ASP A 1 218 ? -26.875 -13.016 7.188 1 79.69 218 ASP A C 1
ATOM 1700 O O . ASP A 1 218 ? -25.797 -13.602 7.242 1 79.69 218 ASP A O 1
ATOM 1704 N N . SER A 1 219 ? -27.688 -12.891 6.113 1 77.69 219 SER A N 1
ATOM 1705 C CA . SER A 1 219 ? -27.281 -13.539 4.867 1 77.69 219 SER A CA 1
ATOM 1706 C C . SER A 1 219 ? -25.938 -13 4.387 1 77.69 219 SER A C 1
ATOM 1708 O O . SER A 1 219 ? -25.234 -13.656 3.617 1 77.69 219 SER A O 1
ATOM 1710 N N . ASN A 1 220 ? -25.531 -11.922 4.961 1 78.25 220 ASN A N 1
ATOM 1711 C CA . ASN A 1 220 ? -24.312 -11.289 4.488 1 78.25 220 ASN A CA 1
ATOM 1712 C C . ASN A 1 220 ? -23.172 -11.461 5.488 1 78.25 220 ASN A C 1
ATOM 1714 O O . ASN A 1 220 ? -22.062 -10.961 5.262 1 78.25 220 ASN A O 1
ATOM 1718 N N . ALA A 1 221 ? -23.438 -12.234 6.445 1 81.31 221 ALA A N 1
ATOM 1719 C CA . ALA A 1 221 ? -22.422 -12.383 7.496 1 81.31 221 ALA A CA 1
ATOM 1720 C C . ALA A 1 221 ? -21.734 -13.734 7.398 1 81.31 221 ALA A C 1
ATOM 1722 O O . ALA A 1 221 ? -22.359 -14.742 7.078 1 81.31 221 ALA A O 1
ATOM 1723 N N . ILE A 1 222 ? -20.484 -13.773 7.527 1 85.94 222 ILE A N 1
ATOM 1724 C CA . ILE A 1 222 ? -19.672 -14.984 7.66 1 85.94 222 ILE A CA 1
ATOM 1725 C C . ILE A 1 222 ? -18.922 -14.953 8.992 1 85.94 222 ILE A C 1
ATOM 1727 O O . ILE A 1 222 ? -18.156 -14.023 9.258 1 85.94 222 ILE A O 1
ATOM 1731 N N . CYS A 1 223 ? -19.141 -15.938 9.773 1 86 223 CYS A N 1
ATOM 1732 C CA . CYS A 1 223 ? -18.516 -15.938 11.086 1 86 223 CYS A CA 1
ATOM 1733 C C . CYS A 1 223 ? -17.047 -16.297 10.984 1 86 223 CYS A C 1
ATOM 1735 O O . CYS A 1 223 ? -16.609 -16.859 9.969 1 86 223 CYS A O 1
ATOM 1737 N N . ASN A 1 224 ? -16.281 -16.047 12 1 83.19 224 ASN A N 1
ATOM 1738 C CA . ASN A 1 224 ? -14.852 -16.297 12.031 1 83.19 224 ASN A CA 1
ATOM 1739 C C . ASN A 1 224 ? -14.531 -17.781 11.922 1 83.19 224 ASN A C 1
ATOM 1741 O O . ASN A 1 224 ? -13.57 -18.156 11.242 1 83.19 224 ASN A O 1
ATOM 1745 N N . ALA A 1 225 ? -15.336 -18.562 12.547 1 85.44 225 ALA A N 1
ATOM 1746 C CA . ALA A 1 225 ? -15.102 -20 12.531 1 85.44 225 ALA A CA 1
ATOM 1747 C C . ALA A 1 225 ? -15.25 -20.562 11.117 1 85.44 225 ALA A C 1
ATOM 1749 O O . ALA A 1 225 ? -14.523 -21.484 10.734 1 85.44 225 ALA A O 1
ATOM 1750 N N . ALA A 1 226 ? -16.172 -20.016 10.438 1 88.12 226 ALA A N 1
ATOM 1751 C CA . ALA A 1 226 ? -16.422 -20.484 9.078 1 88.12 226 ALA A CA 1
ATOM 1752 C C . ALA A 1 226 ? -15.211 -20.219 8.18 1 88.12 226 ALA A C 1
ATOM 1754 O O . ALA A 1 226 ? -14.875 -21.047 7.332 1 88.12 226 ALA A O 1
ATOM 1755 N N . THR A 1 227 ? -14.531 -19.125 8.398 1 84.56 227 THR A N 1
ATOM 1756 C CA . THR A 1 227 ? -13.406 -18.734 7.555 1 84.56 227 THR A CA 1
ATOM 1757 C C . THR A 1 227 ? -12.242 -19.703 7.738 1 84.56 227 THR A C 1
ATOM 1759 O O . THR A 1 227 ? -11.359 -19.797 6.887 1 84.56 227 THR A O 1
ATOM 1762 N N . LYS A 1 228 ? -12.305 -20.516 8.781 1 85.44 228 LYS A N 1
ATOM 1763 C CA . LYS A 1 228 ? -11.211 -21.422 9.094 1 85.44 228 LYS A CA 1
ATOM 1764 C C . LYS A 1 228 ? -11.625 -22.875 8.867 1 85.44 228 LYS A C 1
ATOM 1766 O O . LYS A 1 228 ? -10.836 -23.797 9.086 1 85.44 228 LYS A O 1
ATOM 1771 N N . SER A 1 229 ? -12.844 -23.047 8.414 1 89.12 229 SER A N 1
ATOM 1772 C CA . SER A 1 229 ? -13.383 -24.391 8.227 1 89.12 229 SER A CA 1
ATOM 1773 C C . SER A 1 229 ? -13.406 -24.781 6.75 1 89.12 229 SER A C 1
ATOM 1775 O O . SER A 1 229 ? -13.367 -23.906 5.879 1 89.12 229 SER A O 1
ATOM 1777 N N . SER A 1 230 ? -13.406 -26.047 6.5 1 90.62 230 SER A N 1
ATOM 1778 C CA . SER A 1 230 ? -13.492 -26.531 5.129 1 90.62 230 SER A CA 1
ATOM 1779 C C . SER A 1 230 ? -14.938 -26.562 4.645 1 90.62 230 SER A C 1
ATOM 1781 O O . SER A 1 230 ? -15.867 -26.469 5.445 1 90.62 230 SER A O 1
ATOM 1783 N N . CYS A 1 231 ? -15.086 -26.688 3.4 1 90.69 231 CYS A N 1
ATOM 1784 C CA . CYS A 1 231 ? -16.406 -26.781 2.797 1 90.69 231 CYS A CA 1
ATOM 1785 C C . CYS A 1 231 ? -17.156 -28 3.318 1 90.69 231 CYS A C 1
ATOM 1787 O O . CYS A 1 231 ? -18.375 -27.969 3.496 1 90.69 231 CYS A O 1
ATOM 1789 N N . ILE A 1 232 ? -16.438 -29.031 3.545 1 87.69 232 ILE A N 1
ATOM 1790 C CA . ILE A 1 232 ? -17.047 -30.266 4.043 1 87.69 232 ILE A CA 1
ATOM 1791 C C . ILE A 1 232 ? -17.594 -30.031 5.445 1 87.69 232 ILE A C 1
ATOM 1793 O O . ILE A 1 232 ? -18.75 -30.406 5.73 1 87.69 232 ILE A O 1
ATOM 1797 N N . GLU A 1 233 ? -16.859 -29.422 6.281 1 88.94 233 GLU A N 1
ATOM 1798 C CA . GLU A 1 233 ? -17.266 -29.156 7.66 1 88.94 233 GLU A CA 1
ATOM 1799 C C . GLU A 1 233 ? -18.469 -28.219 7.715 1 88.94 233 GLU A C 1
ATOM 1801 O O . GLU A 1 233 ? -19.328 -28.359 8.586 1 88.94 233 GLU A O 1
ATOM 1806 N N . LEU A 1 234 ? -18.516 -27.297 6.77 1 90.69 234 LEU A N 1
ATOM 1807 C CA . LEU A 1 234 ? -19.562 -26.281 6.789 1 90.69 234 LEU A CA 1
ATOM 1808 C C . LEU A 1 234 ? -20.812 -26.781 6.062 1 90.69 234 LEU A C 1
ATOM 1810 O O . LEU A 1 234 ? -21.891 -26.203 6.211 1 90.69 234 LEU A O 1
ATOM 1814 N N . GLY A 1 235 ? -20.562 -27.844 5.289 1 88.19 235 GLY A N 1
ATOM 1815 C CA . GLY A 1 235 ? -21.672 -28.375 4.531 1 88.19 235 GLY A CA 1
ATOM 1816 C C . GLY A 1 235 ? -21.984 -27.578 3.281 1 88.19 235 GLY A C 1
ATOM 1817 O O . GLY A 1 235 ? -23.156 -27.344 2.965 1 88.19 235 GLY A O 1
ATOM 1818 N N . CYS A 1 236 ? -20.984 -27.062 2.67 1 92 236 CYS A N 1
ATOM 1819 C CA . CYS A 1 236 ? -21.219 -26.406 1.389 1 92 236 CYS A CA 1
ATOM 1820 C C . CYS A 1 236 ? -21.875 -27.375 0.4 1 92 236 CYS A C 1
ATOM 1822 O O . CYS A 1 236 ? -21.453 -28.516 0.264 1 92 236 CYS A O 1
ATOM 1824 N N . ASP A 1 237 ? -22.828 -26.938 -0.344 1 92.75 237 ASP A N 1
ATOM 1825 C CA . ASP A 1 237 ? -23.641 -27.75 -1.234 1 92.75 237 ASP A CA 1
ATOM 1826 C C . ASP A 1 237 ? -22.922 -28.016 -2.557 1 92.75 237 ASP A C 1
ATOM 1828 O O . ASP A 1 237 ? -22.781 -27.109 -3.375 1 92.75 237 ASP A O 1
ATOM 1832 N N . PRO A 1 238 ? -22.609 -29.219 -2.836 1 91.69 238 PRO A N 1
ATOM 1833 C CA . PRO A 1 238 ? -21.906 -29.531 -4.082 1 91.69 238 PRO A CA 1
ATOM 1834 C C . PRO A 1 238 ? -22.75 -29.25 -5.324 1 91.69 238 PRO A C 1
ATOM 1836 O O . PRO A 1 238 ? -22.203 -29.062 -6.414 1 91.69 238 PRO A O 1
ATOM 1839 N N . SER A 1 239 ? -24 -29.219 -5.203 1 93.75 239 SER A N 1
ATOM 1840 C CA . SER A 1 239 ? -24.891 -28.969 -6.34 1 93.75 239 SER A CA 1
ATOM 1841 C C . SER A 1 239 ? -24.781 -27.531 -6.828 1 93.75 239 SER A C 1
ATOM 1843 O O . SER A 1 239 ? -25.219 -27.203 -7.93 1 93.75 239 SER A O 1
ATOM 1845 N N . GLN A 1 240 ? -24.188 -26.766 -5.988 1 94.06 240 GLN A N 1
ATOM 1846 C CA . GLN A 1 240 ? -24.062 -25.344 -6.348 1 94.06 240 GLN A CA 1
ATOM 1847 C C . GLN A 1 240 ? -22.766 -25.094 -7.133 1 94.06 240 GLN A C 1
ATOM 1849 O O . GLN A 1 240 ? -22.531 -23.984 -7.602 1 94.06 240 GLN A O 1
ATOM 1854 N N . LEU A 1 241 ? -22.031 -26.109 -7.336 1 94.81 241 LEU A N 1
ATOM 1855 C CA . LEU A 1 241 ? -20.766 -25.969 -8.055 1 94.81 241 LEU A CA 1
ATOM 1856 C C . LEU A 1 241 ? -21.016 -25.625 -9.523 1 94.81 241 LEU A C 1
ATOM 1858 O O . LEU A 1 241 ? -21.922 -26.172 -10.148 1 94.81 241 LEU A O 1
ATOM 1862 N N . VAL A 1 242 ? -20.266 -24.719 -10.031 1 94.5 242 VAL A N 1
ATOM 1863 C CA . VAL A 1 242 ? -20.328 -24.359 -11.445 1 94.5 242 VAL A CA 1
ATOM 1864 C C . VAL A 1 242 ? -19.641 -25.438 -12.289 1 94.5 242 VAL A C 1
ATOM 1866 O O . VAL A 1 242 ? -18.484 -25.781 -12.055 1 94.5 242 VAL A O 1
ATOM 1869 N N . ALA A 1 243 ? -20.344 -25.984 -13.18 1 89.75 243 ALA A N 1
ATOM 1870 C CA . ALA A 1 243 ? -19.797 -27.016 -14.047 1 89.75 243 ALA A CA 1
ATOM 1871 C C . ALA A 1 243 ? -18.844 -26.422 -15.086 1 89.75 243 ALA A C 1
ATOM 1873 O O . ALA A 1 243 ? -19.234 -25.531 -15.844 1 89.75 243 ALA A O 1
ATOM 1874 N N . ARG A 1 244 ? -17.656 -26.875 -14.945 1 88.06 244 ARG A N 1
ATOM 1875 C CA . ARG A 1 244 ? -16.641 -26.438 -15.898 1 88.06 244 ARG A CA 1
ATOM 1876 C C . ARG A 1 244 ? -15.734 -27.594 -16.312 1 88.06 244 ARG A C 1
ATOM 1878 O O . ARG A 1 244 ? -15.484 -28.5 -15.516 1 88.06 244 ARG A O 1
ATOM 1885 N N . ARG A 1 245 ? -15.469 -27.656 -17.609 1 78.69 245 ARG A N 1
ATOM 1886 C CA . ARG A 1 245 ? -14.57 -28.703 -18.094 1 78.69 245 ARG A CA 1
ATOM 1887 C C . ARG A 1 245 ? -13.32 -28.094 -18.719 1 78.69 245 ARG A C 1
ATOM 1889 O O . ARG A 1 245 ? -13.406 -27.094 -19.438 1 78.69 245 ARG A O 1
ATOM 1896 N N . ARG A 1 246 ? -12.195 -28.625 -18.156 1 74.62 246 ARG A N 1
ATOM 1897 C CA . ARG A 1 246 ? -10.945 -28.219 -18.797 1 74.62 246 ARG A CA 1
ATOM 1898 C C . ARG A 1 246 ? -10.828 -28.797 -20.203 1 74.62 246 ARG A C 1
ATOM 1900 O O . ARG A 1 246 ? -11.227 -29.938 -20.438 1 74.62 246 ARG A O 1
ATOM 1907 N N . THR A 1 247 ? -10.852 -27.859 -21.203 1 58.25 247 THR A N 1
ATOM 1908 C CA . THR A 1 247 ? -10.711 -28.359 -22.562 1 58.25 247 THR A CA 1
ATOM 1909 C C . THR A 1 247 ? -9.594 -29.406 -22.625 1 58.25 247 THR A C 1
ATOM 1911 O O . THR A 1 247 ? -9.711 -30.406 -23.344 1 58.25 247 THR A O 1
ATOM 1914 N N . ALA A 1 248 ? -8.445 -29.078 -22 1 54.12 248 ALA A N 1
ATOM 1915 C CA . ALA A 1 248 ? -7.301 -29.969 -22.156 1 54.12 248 ALA A CA 1
ATOM 1916 C C . ALA A 1 248 ? -7.133 -30.859 -20.938 1 54.12 248 ALA A C 1
ATOM 1918 O O . ALA A 1 248 ? -6.195 -30.672 -20.156 1 54.12 248 ALA A O 1
ATOM 1919 N N . ASN A 1 249 ? -8.32 -31.281 -20.344 1 51.97 249 ASN A N 1
ATOM 1920 C CA . ASN A 1 249 ? -8.055 -32.219 -19.25 1 51.97 249 ASN A CA 1
ATOM 1921 C C . ASN A 1 249 ? -7.148 -33.344 -19.703 1 51.97 249 ASN A C 1
ATOM 1923 O O . ASN A 1 249 ? -7.504 -34.125 -20.609 1 51.97 249 ASN A O 1
ATOM 1927 N N . PRO A 1 250 ? -5.895 -33.219 -19.391 1 54.78 250 PRO A N 1
ATOM 1928 C CA . PRO A 1 250 ? -5.066 -34.344 -19.828 1 54.78 250 PRO A CA 1
ATOM 1929 C C . PRO A 1 250 ? -5.598 -35.688 -19.328 1 54.78 250 PRO A C 1
ATOM 1931 O O . PRO A 1 250 ? -6.242 -35.75 -18.281 1 54.78 250 PRO A O 1
ATOM 1934 N N . PRO A 1 251 ? -5.77 -36.562 -20.25 1 52.94 251 PRO A N 1
ATOM 1935 C CA . PRO A 1 251 ? -6.07 -37.906 -19.75 1 52.94 251 PRO A CA 1
ATOM 1936 C C . PRO A 1 251 ? -5.277 -38.25 -18.484 1 52.94 251 PRO A C 1
ATOM 1938 O O . PRO A 1 251 ? -4.277 -37.594 -18.188 1 52.94 251 PRO A O 1
ATOM 1941 N N . ALA A 1 252 ? -5.809 -39.125 -17.625 1 51.88 252 ALA A N 1
ATOM 1942 C CA . ALA A 1 252 ? -5.102 -39.656 -16.469 1 51.88 252 ALA A CA 1
ATOM 1943 C C . ALA A 1 252 ? -3.656 -40 -16.812 1 51.88 252 ALA A C 1
ATOM 1945 O O . ALA A 1 252 ? -3.395 -40.719 -17.781 1 51.88 252 ALA A O 1
ATOM 1946 N N . GLY A 1 253 ? -2.666 -39.469 -16.172 1 56.25 253 GLY A N 1
ATOM 1947 C CA . GLY A 1 253 ? -1.257 -39.719 -16.438 1 56.25 253 GLY A CA 1
ATOM 1948 C C . GLY A 1 253 ? -0.618 -38.656 -17.312 1 56.25 253 GLY A C 1
ATOM 1949 O O . GLY A 1 253 ? 0.605 -38.625 -17.469 1 56.25 253 GLY A O 1
ATOM 1950 N N . ALA A 1 254 ? -1.553 -37.844 -17.984 1 67 254 ALA A N 1
ATOM 1951 C CA . ALA A 1 254 ? -1.006 -36.875 -18.906 1 67 254 ALA A CA 1
ATOM 1952 C C . ALA A 1 254 ? -0.414 -35.688 -18.156 1 67 254 ALA A C 1
ATOM 1954 O O . ALA A 1 254 ? -0.774 -35.438 -17 1 67 254 ALA A O 1
ATOM 1955 N N . ASP A 1 255 ? 0.537 -35.125 -18.781 1 83.94 255 ASP A N 1
ATOM 1956 C CA . ASP A 1 255 ? 1.247 -33.969 -18.219 1 83.94 255 ASP A CA 1
ATOM 1957 C C . ASP A 1 255 ? 0.336 -32.75 -18.141 1 83.94 255 ASP A C 1
ATOM 1959 O O . ASP A 1 255 ? -0.469 -32.5 -19.031 1 83.94 255 ASP A O 1
ATOM 1963 N N . PHE A 1 256 ? 0.31 -32.156 -17.016 1 89 256 PHE A N 1
ATOM 1964 C CA . PHE A 1 256 ? -0.442 -30.906 -16.844 1 89 256 PHE A CA 1
ATOM 1965 C C . PHE A 1 256 ? 0.135 -29.812 -17.719 1 89 256 PHE A C 1
ATOM 1967 O O . PHE A 1 256 ? 1.339 -29.547 -17.688 1 89 256 PHE A O 1
ATOM 1974 N N . VAL A 1 257 ? -0.644 -29.25 -18.547 1 92.12 257 VAL A N 1
ATOM 1975 C CA . VAL A 1 257 ? -0.251 -28.109 -19.375 1 92.12 257 VAL A CA 1
ATOM 1976 C C . VAL A 1 257 ? -0.964 -26.844 -18.891 1 92.12 257 VAL A C 1
ATOM 1978 O O . VAL A 1 257 ? -2.156 -26.672 -19.141 1 92.12 257 VAL A O 1
ATOM 1981 N N . PRO A 1 258 ? -0.273 -26 -18.25 1 94.44 258 PRO A N 1
ATOM 1982 C CA . PRO A 1 258 ? -0.93 -24.781 -17.797 1 94.44 258 PRO A CA 1
ATOM 1983 C C . PRO A 1 258 ? -1.296 -23.844 -18.953 1 94.44 258 PRO A C 1
ATOM 1985 O O . PRO A 1 258 ? -0.494 -23.641 -19.859 1 94.44 258 PRO A O 1
ATOM 1988 N N . GLN A 1 259 ? -2.498 -23.344 -18.922 1 95.19 259 GLN A N 1
ATOM 1989 C CA . GLN A 1 259 ? -2.822 -22.234 -19.812 1 95.19 259 GLN A CA 1
ATOM 1990 C C . GLN A 1 259 ? -2.145 -20.938 -19.359 1 95.19 259 GLN A C 1
ATOM 1992 O O . GLN A 1 259 ? -1.966 -20.719 -18.156 1 95.19 259 GLN A O 1
ATOM 1997 N N . LEU A 1 260 ? -1.732 -20.156 -20.297 1 97.69 260 LEU A N 1
ATOM 1998 C CA . LEU A 1 260 ? -1.092 -18.875 -20.016 1 97.69 260 LEU A CA 1
ATOM 1999 C C . LEU A 1 260 ? -2.02 -17.719 -20.359 1 97.69 260 LEU A C 1
ATOM 2001 O O . LEU A 1 260 ? -2.541 -17.641 -21.469 1 97.69 260 LEU A O 1
ATOM 2005 N N . PHE A 1 261 ? -2.314 -16.906 -19.422 1 98.06 261 PHE A N 1
ATOM 2006 C CA . PHE A 1 261 ? -3.148 -15.734 -19.625 1 98.06 261 PHE A CA 1
ATOM 2007 C C . PHE A 1 261 ? -2.332 -14.453 -19.469 1 98.06 261 PHE A C 1
ATOM 2009 O O . PHE A 1 261 ? -1.619 -14.297 -18.469 1 98.06 261 PHE A O 1
ATOM 2016 N N . ILE A 1 262 ? -2.338 -13.602 -20.422 1 97.88 262 ILE A N 1
ATOM 2017 C CA . ILE A 1 262 ? -1.647 -12.32 -20.359 1 97.88 262 ILE A CA 1
ATOM 2018 C C . ILE A 1 262 ? -2.668 -11.188 -20.266 1 97.88 262 ILE A C 1
ATOM 2020 O O . ILE A 1 262 ? -3.578 -11.094 -21.094 1 97.88 262 ILE A O 1
ATOM 2024 N N . GLY A 1 263 ? -2.594 -10.398 -19.25 1 96.88 263 GLY A N 1
ATOM 2025 C CA . GLY A 1 263 ? -3.541 -9.305 -19.062 1 96.88 263 GLY A CA 1
ATOM 2026 C C . GLY A 1 263 ? -3.176 -8.391 -17.906 1 96.88 263 GLY A C 1
ATOM 2027 O O . GLY A 1 263 ? -2.014 -8.328 -17.5 1 96.88 263 GLY A O 1
ATOM 2028 N N . ARG A 1 264 ? -4.16 -7.59 -17.484 1 96 264 ARG A N 1
ATOM 2029 C CA . ARG A 1 264 ? -3.965 -6.66 -16.375 1 96 264 ARG A CA 1
ATOM 2030 C C . ARG A 1 264 ? -4.094 -7.371 -15.031 1 96 264 ARG A C 1
ATOM 2032 O O . ARG A 1 264 ? -5.105 -8.023 -14.766 1 96 264 ARG A O 1
ATOM 2039 N N . VAL A 1 265 ? -3.113 -7.238 -14.25 1 97.25 265 VAL A N 1
ATOM 2040 C CA . VAL A 1 265 ? -3.115 -7.852 -12.93 1 97.25 265 VAL A CA 1
ATOM 2041 C C . VAL A 1 265 ? -3.41 -6.797 -11.867 1 97.25 265 VAL A C 1
ATOM 2043 O O . VAL A 1 265 ? -2.852 -5.695 -11.906 1 97.25 265 VAL A O 1
ATOM 2046 N N . GLY A 1 266 ? -4.363 -7.102 -11.016 1 96.75 266 GLY A N 1
ATOM 2047 C CA . GLY A 1 266 ? -4.66 -6.223 -9.891 1 96.75 266 GLY A CA 1
ATOM 2048 C C . GLY A 1 266 ? -3.74 -6.434 -8.703 1 96.75 266 GLY A C 1
ATOM 2049 O O . GLY A 1 266 ? -3.555 -7.562 -8.25 1 96.75 266 GLY A O 1
ATOM 2050 N N . SER A 1 267 ? -3.141 -5.406 -8.242 1 96.56 267 SER A N 1
ATOM 2051 C CA . SER A 1 267 ? -2.252 -5.43 -7.086 1 96.56 267 SER A CA 1
ATOM 2052 C C . SER A 1 267 ? -2.771 -4.527 -5.973 1 96.56 267 SER A C 1
ATOM 2054 O O . SER A 1 267 ? -3.219 -3.406 -6.23 1 96.56 267 SER A O 1
ATOM 2056 N N . GLY A 1 268 ? -2.785 -5.043 -4.738 1 95.25 268 GLY A N 1
ATOM 2057 C CA . GLY A 1 268 ? -3.271 -4.273 -3.604 1 95.25 268 GLY A CA 1
ATOM 2058 C C . GLY A 1 268 ? -2.873 -4.867 -2.266 1 95.25 268 GLY A C 1
ATOM 2059 O O . GLY A 1 268 ? -2.051 -5.785 -2.207 1 95.25 268 GLY A O 1
ATOM 2060 N N . ASN A 1 269 ? -3.463 -4.336 -1.209 1 95 269 ASN A N 1
ATOM 2061 C CA . ASN A 1 269 ? -3.084 -4.707 0.15 1 95 269 ASN A CA 1
ATOM 2062 C C . ASN A 1 269 ? -4.012 -5.777 0.717 1 95 269 ASN A C 1
ATOM 2064 O O . ASN A 1 269 ? -3.848 -6.207 1.86 1 95 269 ASN A O 1
ATOM 2068 N N . SER A 1 270 ? -4.895 -6.289 -0.081 1 94.12 270 SER A N 1
ATOM 2069 C CA . SER A 1 270 ? -5.918 -7.184 0.452 1 94.12 270 SER A CA 1
ATOM 2070 C C . SER A 1 270 ? -5.863 -8.555 -0.218 1 94.12 270 SER A C 1
ATOM 2072 O O . SER A 1 270 ? -5.734 -8.648 -1.44 1 94.12 270 SER A O 1
ATOM 2074 N N . VAL A 1 271 ? -5.883 -9.555 0.582 1 94.62 271 VAL A N 1
ATOM 2075 C CA . VAL A 1 271 ? -6.246 -10.867 0.065 1 94.62 271 VAL A CA 1
ATOM 2076 C C . VAL A 1 271 ? -7.75 -10.93 -0.187 1 94.62 271 VAL A C 1
ATOM 2078 O O . VAL A 1 271 ? -8.547 -10.844 0.75 1 94.62 271 VAL A O 1
ATOM 2081 N N . ILE A 1 272 ? -8.102 -11.055 -1.389 1 96.31 272 ILE A N 1
ATOM 2082 C CA . ILE A 1 272 ? -9.516 -11.039 -1.755 1 96.31 272 ILE A CA 1
ATOM 2083 C C . ILE A 1 272 ? -10.125 -12.414 -1.5 1 96.31 272 ILE A C 1
ATOM 2085 O O . ILE A 1 272 ? -9.688 -13.414 -2.078 1 96.31 272 ILE A O 1
ATOM 2089 N N . LYS A 1 273 ? -11.109 -12.477 -0.628 1 95.69 273 LYS A N 1
ATOM 2090 C CA . LYS A 1 273 ? -11.867 -13.68 -0.303 1 95.69 273 LYS A CA 1
ATOM 2091 C C . LYS A 1 273 ? -13.359 -13.477 -0.547 1 95.69 273 LYS A C 1
ATOM 2093 O O . LYS A 1 273 ? -14.188 -13.945 0.232 1 95.69 273 LYS A O 1
ATOM 2098 N N . SER A 1 274 ? -13.688 -12.695 -1.556 1 96.19 274 SER A N 1
ATOM 2099 C CA . SER A 1 274 ? -15.055 -12.352 -1.921 1 96.19 274 SER A CA 1
ATOM 2100 C C . SER A 1 274 ? -15.25 -12.391 -3.434 1 96.19 274 SER A C 1
ATOM 2102 O O . SER A 1 274 ? -14.758 -11.516 -4.148 1 96.19 274 SER A O 1
ATOM 2104 N N . ALA A 1 275 ? -16.047 -13.375 -3.83 1 96.12 275 ALA A N 1
ATOM 2105 C CA . ALA A 1 275 ? -16.344 -13.469 -5.258 1 96.12 275 ALA A CA 1
ATOM 2106 C C . ALA A 1 275 ? -17.078 -12.227 -5.75 1 96.12 275 ALA A C 1
ATOM 2108 O O . ALA A 1 275 ? -16.891 -11.797 -6.887 1 96.12 275 ALA A O 1
ATOM 2109 N N . LEU A 1 276 ? -17.922 -11.648 -4.898 1 94.38 276 LEU A N 1
ATOM 2110 C CA . LEU A 1 276 ? -18.641 -10.438 -5.25 1 94.38 276 LEU A CA 1
ATOM 2111 C C . LEU A 1 276 ? -17.688 -9.297 -5.57 1 94.38 276 LEU A C 1
ATOM 2113 O O . LEU A 1 276 ? -17.812 -8.648 -6.613 1 94.38 276 LEU A O 1
ATOM 2117 N N . ASP A 1 277 ? -16.734 -9.117 -4.699 1 94.62 277 ASP A N 1
ATOM 2118 C CA . ASP A 1 277 ? -15.758 -8.047 -4.891 1 94.62 277 ASP A CA 1
ATOM 2119 C C . ASP A 1 277 ? -14.828 -8.367 -6.059 1 94.62 277 ASP A C 1
ATOM 2121 O O . ASP A 1 277 ? -14.508 -7.484 -6.859 1 94.62 277 ASP A O 1
ATOM 2125 N N . ARG A 1 278 ? -14.398 -9.625 -6.145 1 96.75 278 ARG A N 1
ATOM 2126 C CA . ARG A 1 278 ? -13.562 -10.047 -7.266 1 96.75 278 ARG A CA 1
ATOM 2127 C C . ARG A 1 278 ? -14.227 -9.719 -8.594 1 96.75 278 ARG A C 1
ATOM 2129 O O . ARG A 1 278 ? -13.633 -9.039 -9.438 1 96.75 278 ARG A O 1
ATOM 2136 N N . ASP A 1 279 ? -15.461 -10.172 -8.742 1 96.69 279 ASP A N 1
ATOM 2137 C CA . ASP A 1 279 ? -16.172 -9.984 -10 1 96.69 279 ASP A CA 1
ATOM 2138 C C . ASP A 1 279 ? -16.375 -8.5 -10.312 1 96.69 279 ASP A C 1
ATOM 2140 O O . ASP A 1 279 ? -16.188 -8.07 -11.453 1 96.69 279 ASP A O 1
ATOM 2144 N N . ARG A 1 280 ? -16.734 -7.754 -9.289 1 94.5 280 ARG A N 1
ATOM 2145 C CA . ARG A 1 280 ? -16.953 -6.324 -9.477 1 94.5 280 ARG A CA 1
ATOM 2146 C C . ARG A 1 280 ? -15.672 -5.625 -9.922 1 94.5 280 ARG A C 1
ATOM 2148 O O . ARG A 1 280 ? -15.672 -4.906 -10.922 1 94.5 280 ARG A O 1
ATOM 2155 N N . ILE A 1 281 ? -14.562 -5.82 -9.227 1 94.5 281 ILE A N 1
ATOM 2156 C CA . ILE A 1 281 ? -13.297 -5.152 -9.516 1 94.5 281 ILE A CA 1
ATOM 2157 C C . ILE A 1 281 ? -12.773 -5.609 -10.875 1 94.5 281 ILE A C 1
ATOM 2159 O O . ILE A 1 281 ? -12.297 -4.797 -11.672 1 94.5 281 ILE A O 1
ATOM 2163 N N . ALA A 1 282 ? -12.875 -6.914 -11.133 1 96.06 282 ALA A N 1
ATOM 2164 C CA . ALA A 1 282 ? -12.43 -7.457 -12.414 1 96.06 282 ALA A CA 1
ATOM 2165 C C . ALA A 1 282 ? -13.203 -6.836 -13.57 1 96.06 282 ALA A C 1
ATOM 2167 O O . ALA A 1 282 ? -12.617 -6.449 -14.586 1 96.06 282 ALA A O 1
ATOM 2168 N N . ALA A 1 283 ? -14.516 -6.75 -13.422 1 94.75 283 ALA A N 1
ATOM 2169 C CA . ALA A 1 283 ? -15.359 -6.195 -14.477 1 94.75 283 ALA A CA 1
ATOM 2170 C C . ALA A 1 283 ? -15.086 -4.707 -14.672 1 94.75 283 ALA A C 1
ATOM 2172 O O . ALA A 1 283 ? -14.961 -4.238 -15.805 1 94.75 283 ALA A O 1
ATOM 2173 N N . ASP A 1 284 ? -14.938 -3.996 -13.594 1 92.5 284 ASP A N 1
ATOM 2174 C CA . ASP A 1 284 ? -14.766 -2.547 -13.633 1 92.5 284 ASP A CA 1
ATOM 2175 C C . ASP A 1 284 ? -13.422 -2.17 -14.258 1 92.5 284 ASP A C 1
ATOM 2177 O O . ASP A 1 284 ? -13.305 -1.132 -14.914 1 92.5 284 ASP A O 1
ATOM 2181 N N . HIS A 1 285 ? -12.422 -3.064 -14.102 1 93.25 285 HIS A N 1
ATOM 2182 C CA . HIS A 1 285 ? -11.086 -2.57 -14.414 1 93.25 285 HIS A CA 1
ATOM 2183 C C . HIS A 1 285 ? -10.328 -3.539 -15.312 1 93.25 285 HIS A C 1
ATOM 2185 O O . HIS A 1 285 ? -9.164 -3.312 -15.641 1 93.25 285 HIS A O 1
ATOM 2191 N N . GLY A 1 286 ? -10.93 -4.598 -15.68 1 94.88 286 GLY A N 1
ATOM 2192 C CA . GLY A 1 286 ? -10.312 -5.551 -16.594 1 94.88 286 GLY A CA 1
ATOM 2193 C C . GLY A 1 286 ? -9.18 -6.34 -15.945 1 94.88 286 GLY A C 1
ATOM 2194 O O . GLY A 1 286 ? -8.156 -6.594 -16.578 1 94.88 286 GLY A O 1
ATOM 2195 N N . ILE A 1 287 ? -9.305 -6.648 -14.703 1 96.31 287 ILE A N 1
ATOM 2196 C CA . ILE A 1 287 ? -8.281 -7.359 -13.945 1 96.31 287 ILE A CA 1
ATOM 2197 C C . ILE A 1 287 ? -8.492 -8.867 -14.086 1 96.31 287 ILE A C 1
ATOM 2199 O O . ILE A 1 287 ? -9.617 -9.359 -13.953 1 96.31 287 ILE A O 1
ATOM 2203 N N . ILE A 1 288 ? -7.422 -9.617 -14.359 1 98.31 288 ILE A N 1
ATOM 2204 C CA . ILE A 1 288 ? -7.578 -11.047 -14.609 1 98.31 288 ILE A CA 1
ATOM 2205 C C . ILE A 1 288 ? -7.137 -11.836 -13.383 1 98.31 288 ILE A C 1
ATOM 2207 O O . ILE A 1 288 ? -7.43 -13.023 -13.258 1 98.31 288 ILE A O 1
ATOM 2211 N N . ALA A 1 289 ? -6.406 -11.195 -12.492 1 98.62 289 ALA A N 1
ATOM 2212 C CA . ALA A 1 289 ? -5.918 -11.844 -11.281 1 98.62 289 ALA A CA 1
ATOM 2213 C C . ALA A 1 289 ? -5.582 -10.812 -10.203 1 98.62 289 ALA A C 1
ATOM 2215 O O . ALA A 1 289 ? -5.379 -9.633 -10.508 1 98.62 289 ALA A O 1
ATOM 2216 N N . PHE A 1 290 ? -5.566 -11.258 -8.953 1 98.38 290 PHE A N 1
ATOM 2217 C CA . PHE A 1 290 ? -5.301 -10.398 -7.801 1 98.38 290 PHE A CA 1
ATOM 2218 C C . PHE A 1 290 ? -4.074 -10.883 -7.043 1 98.38 290 PHE A C 1
ATOM 2220 O O . PHE A 1 290 ? -3.961 -12.07 -6.723 1 98.38 290 PHE A O 1
ATOM 2227 N N . GLU A 1 291 ? -3.133 -10.039 -6.809 1 97.88 291 GLU A N 1
ATOM 2228 C CA . GLU A 1 291 ? -1.948 -10.352 -6.016 1 97.88 291 GLU A CA 1
ATOM 2229 C C . GLU A 1 291 ? -1.521 -9.156 -5.172 1 97.88 291 GLU A C 1
ATOM 2231 O O . GLU A 1 291 ? -2.219 -8.141 -5.121 1 97.88 291 GLU A O 1
ATOM 2236 N N . MET A 1 292 ? -0.401 -9.297 -4.383 1 97.06 292 MET A N 1
ATOM 2237 C CA . MET A 1 292 ? -0.214 -8.312 -3.322 1 97.06 292 MET A CA 1
ATOM 2238 C C . MET A 1 292 ? 1.165 -7.664 -3.416 1 97.06 292 MET A C 1
ATOM 2240 O O . MET A 1 292 ? 1.586 -6.953 -2.502 1 97.06 292 MET A O 1
ATOM 2244 N N . GLU A 1 293 ? 1.956 -7.895 -4.441 1 96.88 293 GLU A N 1
ATOM 2245 C CA . GLU A 1 293 ? 3.322 -7.383 -4.434 1 96.88 293 GLU A CA 1
ATOM 2246 C C . GLU A 1 293 ? 3.619 -6.578 -5.695 1 96.88 293 GLU A C 1
ATOM 2248 O O . GLU A 1 293 ? 4.539 -5.758 -5.715 1 96.88 293 GLU A O 1
ATOM 2253 N N . GLY A 1 294 ? 2.957 -6.691 -6.781 1 96.12 294 GLY A N 1
ATOM 2254 C CA . GLY A 1 294 ? 3.324 -6.227 -8.109 1 96.12 294 GLY A CA 1
ATOM 2255 C C . GLY A 1 294 ? 3.594 -4.734 -8.172 1 96.12 294 GLY A C 1
ATOM 2256 O O . GLY A 1 294 ? 4.59 -4.301 -8.758 1 96.12 294 GLY A O 1
ATOM 2257 N N . THR A 1 295 ? 2.725 -3.916 -7.555 1 93.38 295 THR A N 1
ATOM 2258 C CA . THR A 1 295 ? 2.859 -2.465 -7.605 1 93.38 295 THR A CA 1
ATOM 2259 C C . THR A 1 295 ? 4.145 -2.016 -6.922 1 93.38 295 THR A C 1
ATOM 2261 O O . THR A 1 295 ? 4.727 -0.994 -7.293 1 93.38 295 THR A O 1
ATOM 2264 N N . GLY A 1 296 ? 4.605 -2.744 -5.969 1 93.19 296 GLY A N 1
ATOM 2265 C CA . GLY A 1 296 ? 5.82 -2.396 -5.25 1 93.19 296 GLY A CA 1
ATOM 2266 C C . GLY A 1 296 ? 7.078 -2.555 -6.086 1 93.19 296 GLY A C 1
ATOM 2267 O O . GLY A 1 296 ? 8.062 -1.842 -5.879 1 93.19 296 GLY A O 1
ATOM 2268 N N . VAL A 1 297 ? 7.074 -3.449 -7.055 1 92.38 297 VAL A N 1
ATOM 2269 C CA . VAL A 1 297 ? 8.273 -3.777 -7.816 1 92.38 297 VAL A CA 1
ATOM 2270 C C . VAL A 1 297 ? 8.219 -3.096 -9.18 1 92.38 297 VAL A C 1
ATOM 2272 O O . VAL A 1 297 ? 9.258 -2.715 -9.734 1 92.38 297 VAL A O 1
ATOM 2275 N N . TRP A 1 298 ? 7.047 -2.945 -9.789 1 85.19 298 TRP A N 1
ATOM 2276 C CA . TRP A 1 298 ? 6.773 -2.6 -11.18 1 85.19 298 TRP A CA 1
ATOM 2277 C C . TRP A 1 298 ? 7.473 -1.302 -11.562 1 85.19 298 TRP A C 1
ATOM 2279 O O . TRP A 1 298 ? 8.133 -1.229 -12.602 1 85.19 298 TRP A O 1
ATOM 2289 N N . ASP A 1 299 ? 7.496 -0.21 -10.82 1 76.38 299 ASP A N 1
ATOM 2290 C CA . ASP A 1 299 ? 8.016 1.085 -11.25 1 76.38 299 ASP A CA 1
ATOM 2291 C C . ASP A 1 299 ? 9.508 1.205 -10.953 1 76.38 299 ASP A C 1
ATOM 2293 O O . ASP A 1 299 ? 10.164 2.146 -11.406 1 76.38 299 ASP A O 1
ATOM 2297 N N . HIS A 1 300 ? 10.047 0.178 -10.422 1 83.94 300 HIS A N 1
ATOM 2298 C CA . HIS A 1 300 ? 11.438 0.331 -10 1 83.94 300 HIS A CA 1
ATOM 2299 C C . HIS A 1 300 ? 12.375 -0.491 -10.875 1 83.94 300 HIS A C 1
ATOM 2301 O O . HIS A 1 300 ? 13.539 -0.128 -11.062 1 83.94 300 HIS A O 1
ATOM 2307 N N . VAL A 1 301 ? 11.945 -1.614 -11.359 1 87.81 301 VAL A N 1
ATOM 2308 C CA . VAL A 1 301 ? 12.656 -2.486 -12.281 1 87.81 301 VAL A CA 1
ATOM 2309 C C . VAL A 1 301 ? 11.695 -3.016 -13.344 1 87.81 301 VAL A C 1
ATOM 2311 O O . VAL A 1 301 ? 10.539 -3.32 -13.039 1 87.81 301 VAL A O 1
ATOM 2314 N N . PRO A 1 302 ? 12.164 -2.984 -14.641 1 91.94 302 PRO A N 1
ATOM 2315 C CA . PRO A 1 302 ? 11.289 -3.654 -15.602 1 91.94 302 PRO A CA 1
ATOM 2316 C C . PRO A 1 302 ? 10.859 -5.047 -15.148 1 91.94 302 PRO A C 1
ATOM 2318 O O . PRO A 1 302 ? 11.703 -5.875 -14.797 1 91.94 302 PRO A O 1
ATOM 2321 N N . CYS A 1 303 ? 9.555 -5.211 -15.141 1 94.75 303 CYS A N 1
ATOM 2322 C CA . CYS A 1 303 ? 9.07 -6.371 -14.406 1 94.75 303 CYS A CA 1
ATOM 2323 C C . CYS A 1 303 ? 7.895 -7.023 -15.125 1 94.75 303 CYS A C 1
ATOM 2325 O O . CYS A 1 303 ? 7.105 -6.34 -15.773 1 94.75 303 CYS A O 1
ATOM 2327 N N . ILE A 1 304 ? 7.809 -8.328 -15.109 1 96.88 304 ILE A N 1
ATOM 2328 C CA . ILE A 1 304 ? 6.645 -9.117 -15.492 1 96.88 304 ILE A CA 1
ATOM 2329 C C . ILE A 1 304 ? 6.172 -9.945 -14.297 1 96.88 304 ILE A C 1
ATOM 2331 O O . ILE A 1 304 ? 6.961 -10.672 -13.688 1 96.88 304 ILE A O 1
ATOM 2335 N N . VAL A 1 305 ? 4.953 -9.789 -13.984 1 98.06 305 VAL A N 1
ATOM 2336 C CA . VAL A 1 305 ? 4.363 -10.648 -12.961 1 98.06 305 VAL A CA 1
ATOM 2337 C C . VAL A 1 305 ? 3.99 -12 -13.578 1 98.06 305 VAL A C 1
ATOM 2339 O O . VAL A 1 305 ? 3.346 -12.055 -14.625 1 98.06 305 VAL A O 1
ATOM 2342 N N . VAL A 1 306 ? 4.438 -13.07 -12.961 1 98.81 306 VAL A N 1
ATOM 2343 C CA . VAL A 1 306 ? 4.148 -14.445 -13.375 1 98.81 306 VAL A CA 1
ATOM 2344 C C . VAL A 1 306 ? 3.611 -15.234 -12.188 1 98.81 306 VAL A C 1
ATOM 2346 O O . VAL A 1 306 ? 4.379 -15.672 -11.32 1 98.81 306 VAL A O 1
ATOM 2349 N N . LYS A 1 307 ? 2.342 -15.5 -12.164 1 98.81 307 LYS A N 1
ATOM 2350 C CA . LYS A 1 307 ? 1.764 -16.109 -10.969 1 98.81 307 LYS A CA 1
ATOM 2351 C C . LYS A 1 307 ? 0.829 -17.25 -11.328 1 98.81 307 LYS A C 1
ATOM 2353 O O . LYS A 1 307 ? 0.073 -17.172 -12.297 1 98.81 307 LYS A O 1
ATOM 2358 N N . GLY A 1 308 ? 0.945 -18.328 -10.586 1 98.88 308 GLY A N 1
ATOM 2359 C CA . GLY A 1 308 ? 0.006 -19.422 -10.703 1 98.88 308 GLY A CA 1
ATOM 2360 C C . GLY A 1 308 ? -1.285 -19.203 -9.945 1 98.88 308 GLY A C 1
ATOM 2361 O O . GLY A 1 308 ? -1.265 -18.734 -8.797 1 98.88 308 GLY A O 1
ATOM 2362 N N . ILE A 1 309 ? -2.387 -19.484 -10.586 1 98.75 309 ILE A N 1
ATOM 2363 C CA . ILE A 1 309 ? -3.686 -19.344 -9.938 1 98.75 309 ILE A CA 1
ATOM 2364 C C . ILE A 1 309 ? -3.871 -20.453 -8.898 1 98.75 309 ILE A C 1
ATOM 2366 O O . ILE A 1 309 ? -3.926 -21.641 -9.25 1 98.75 309 ILE A O 1
ATOM 2370 N N . CYS A 1 310 ? -3.994 -20.094 -7.625 1 98.62 310 CYS A N 1
ATOM 2371 C CA . CYS A 1 310 ? -4.113 -21.094 -6.578 1 98.62 310 CYS A CA 1
ATOM 2372 C C . CYS A 1 310 ? -5.508 -21.078 -5.961 1 98.62 310 CYS A C 1
ATOM 2374 O O . CYS A 1 310 ? -5.867 -21.984 -5.207 1 98.62 310 CYS A O 1
ATOM 2376 N N . ASP A 1 311 ? -6.301 -20.078 -6.254 1 98.12 311 ASP A N 1
ATOM 2377 C CA . ASP A 1 311 ? -7.684 -19.938 -5.805 1 98.12 311 ASP A CA 1
ATOM 2378 C C . ASP A 1 311 ? -8.445 -18.938 -6.684 1 98.12 311 ASP A C 1
ATOM 2380 O O . ASP A 1 311 ? -7.859 -18.297 -7.559 1 98.12 311 ASP A O 1
ATOM 2384 N N . TYR A 1 312 ? -9.734 -18.859 -6.473 1 97.94 312 TYR A N 1
ATOM 2385 C CA . TYR A 1 312 ? -10.57 -17.984 -7.293 1 97.94 312 TYR A CA 1
ATOM 2386 C C . TYR A 1 312 ? -10.938 -16.719 -6.531 1 97.94 312 TYR A C 1
ATOM 2388 O O . TYR A 1 312 ? -11.977 -16.109 -6.801 1 97.94 312 TYR A O 1
ATOM 2396 N N . ALA A 1 313 ? -10.125 -16.375 -5.539 1 97.5 313 ALA A N 1
ATOM 2397 C CA . ALA A 1 313 ? -10.352 -15.172 -4.75 1 97.5 313 ALA A CA 1
ATOM 2398 C C . ALA A 1 313 ? -11.797 -15.102 -4.266 1 97.5 313 ALA A C 1
ATOM 2400 O O . ALA A 1 313 ? -12.469 -14.086 -4.457 1 97.5 313 ALA A O 1
ATOM 2401 N N . ASP A 1 314 ? -12.312 -16.141 -3.73 1 96 314 ASP A N 1
ATOM 2402 C CA . ASP A 1 314 ? -13.664 -16.219 -3.188 1 96 314 ASP A CA 1
ATOM 2403 C C . ASP A 1 314 ? -13.656 -16.766 -1.767 1 96 314 ASP A C 1
ATOM 2405 O O . ASP A 1 314 ? -12.594 -17.016 -1.196 1 96 314 ASP A O 1
ATOM 2409 N N . SER A 1 315 ? -14.797 -16.828 -1.157 1 93.5 315 SER A N 1
ATOM 2410 C CA . SER A 1 315 ? -14.891 -17.203 0.254 1 93.5 315 SER A CA 1
ATOM 2411 C C . SER A 1 315 ? -14.57 -18.672 0.466 1 93.5 315 SER A C 1
ATOM 2413 O O . SER A 1 315 ? -14.367 -19.109 1.599 1 93.5 315 SER A O 1
ATOM 2415 N N . HIS A 1 316 ? -14.414 -19.453 -0.628 1 92.56 316 HIS A N 1
ATOM 2416 C CA . HIS A 1 316 ? -14.188 -20.891 -0.535 1 92.56 316 HIS A CA 1
ATOM 2417 C C . HIS A 1 316 ? -12.703 -21.234 -0.675 1 92.56 316 HIS A C 1
ATOM 2419 O O . HIS A 1 316 ? -12.32 -22.391 -0.574 1 92.56 316 HIS A O 1
ATOM 2425 N N . LYS A 1 317 ? -11.953 -20.188 -0.897 1 88.62 317 LYS A N 1
ATOM 2426 C CA . LYS A 1 317 ? -10.547 -20.453 -1.183 1 88.62 317 LYS A CA 1
ATOM 2427 C C . LYS A 1 317 ? -9.891 -21.219 -0.043 1 88.62 317 LYS A C 1
ATOM 2429 O O . LYS A 1 317 ? -10.258 -21.062 1.121 1 88.62 317 LYS A O 1
ATOM 2434 N N . ASN A 1 318 ? -8.961 -22.078 -0.409 1 89.62 318 ASN A N 1
ATOM 2435 C CA . ASN A 1 318 ? -8.156 -22.875 0.511 1 89.62 318 ASN A CA 1
ATOM 2436 C C . ASN A 1 318 ? -6.703 -22.953 0.058 1 89.62 318 ASN A C 1
ATOM 2438 O O . ASN A 1 318 ? -6.301 -22.266 -0.88 1 89.62 318 ASN A O 1
ATOM 2442 N N . LYS A 1 319 ? -5.961 -23.797 0.709 1 92.94 319 LYS A N 1
ATOM 2443 C CA . LYS A 1 319 ? -4.52 -23.75 0.478 1 92.94 319 LYS A CA 1
ATOM 2444 C C . LYS A 1 319 ? -4.051 -24.984 -0.311 1 92.94 319 LYS A C 1
ATOM 2446 O O . LYS A 1 319 ? -2.848 -25.188 -0.478 1 92.94 319 LYS A O 1
ATOM 2451 N N . ASP A 1 320 ? -4.922 -25.75 -0.928 1 94.56 320 ASP A N 1
ATOM 2452 C CA . ASP A 1 320 ? -4.609 -27.047 -1.52 1 94.56 320 ASP A CA 1
ATOM 2453 C C . ASP A 1 320 ? -3.744 -26.891 -2.768 1 94.56 320 ASP A C 1
ATOM 2455 O O . ASP A 1 320 ? -2.947 -27.766 -3.094 1 94.56 320 ASP A O 1
ATOM 2459 N N . TRP A 1 321 ? -3.91 -25.797 -3.402 1 97.25 321 TRP A N 1
ATOM 2460 C CA . TRP A 1 321 ? -3.299 -25.672 -4.719 1 97.25 321 TRP A CA 1
ATOM 2461 C C . TRP A 1 321 ? -2.031 -24.828 -4.648 1 97.25 321 TRP A C 1
ATOM 2463 O O . TRP A 1 321 ? -1.358 -24.609 -5.66 1 97.25 321 TRP A O 1
ATOM 2473 N N . GLN A 1 322 ? -1.639 -24.297 -3.506 1 98.44 322 GLN A N 1
ATOM 2474 C CA . GLN A 1 322 ? -0.595 -23.297 -3.402 1 98.44 322 GLN A CA 1
ATOM 2475 C C . GLN A 1 322 ? 0.751 -23.844 -3.867 1 98.44 322 GLN A C 1
ATOM 2477 O O . GLN A 1 322 ? 1.462 -23.188 -4.633 1 98.44 322 GLN A O 1
ATOM 2482 N N . ASP A 1 323 ? 1.111 -25.031 -3.447 1 98.31 323 ASP A N 1
ATOM 2483 C CA . ASP A 1 323 ? 2.383 -25.625 -3.863 1 98.31 323 ASP A CA 1
ATOM 2484 C C . ASP A 1 323 ? 2.41 -25.859 -5.371 1 98.31 323 ASP A C 1
ATOM 2486 O O . ASP A 1 323 ? 3.379 -25.5 -6.043 1 98.31 323 ASP A O 1
ATOM 2490 N N . PHE A 1 324 ? 1.362 -26.484 -5.867 1 98.12 324 PHE A N 1
ATOM 2491 C CA . PHE A 1 324 ? 1.299 -26.797 -7.285 1 98.12 324 PHE A CA 1
ATOM 2492 C C . PHE A 1 324 ? 1.307 -25.531 -8.133 1 98.12 324 PHE A C 1
ATOM 2494 O O . PHE A 1 324 ? 2.006 -25.453 -9.141 1 98.12 324 PHE A O 1
ATOM 2501 N N . ALA A 1 325 ? 0.507 -24.5 -7.727 1 98.69 325 ALA A N 1
ATOM 2502 C CA . ALA A 1 325 ? 0.47 -23.234 -8.438 1 98.69 325 ALA A CA 1
ATOM 2503 C C . ALA A 1 325 ? 1.833 -22.547 -8.406 1 98.69 325 ALA A C 1
ATOM 2505 O O . ALA A 1 325 ? 2.236 -21.906 -9.383 1 98.69 325 ALA A O 1
ATOM 2506 N N . SER A 1 326 ? 2.523 -22.625 -7.301 1 98.75 326 SER A N 1
ATOM 2507 C CA . SER A 1 326 ? 3.885 -22.109 -7.227 1 98.75 326 SER A CA 1
ATOM 2508 C C . SER A 1 326 ? 4.793 -22.781 -8.242 1 98.75 326 SER A C 1
ATOM 2510 O O . SER A 1 326 ? 5.602 -22.125 -8.898 1 98.75 326 SER A O 1
ATOM 2512 N N . ALA A 1 327 ? 4.625 -24.062 -8.359 1 98.69 327 ALA A N 1
ATOM 2513 C CA . ALA A 1 327 ? 5.449 -24.844 -9.273 1 98.69 327 ALA A CA 1
ATOM 2514 C C . ALA A 1 327 ? 5.156 -24.484 -10.727 1 98.69 327 ALA A C 1
ATOM 2516 O O . ALA A 1 327 ? 6.074 -24.359 -11.539 1 98.69 327 ALA A O 1
ATOM 2517 N N . THR A 1 328 ? 3.867 -24.328 -11.055 1 98.62 328 THR A N 1
ATOM 2518 C CA . THR A 1 328 ? 3.529 -23.969 -12.422 1 98.62 328 THR A CA 1
ATOM 2519 C C . THR A 1 328 ? 4.074 -22.578 -12.766 1 98.62 328 THR A C 1
ATOM 2521 O O . THR A 1 328 ? 4.609 -22.375 -13.852 1 98.62 328 THR A O 1
ATOM 2524 N N . ALA A 1 329 ? 3.924 -21.656 -11.852 1 98.88 329 ALA A N 1
ATOM 2525 C CA . ALA A 1 329 ? 4.465 -20.312 -12.062 1 98.88 329 ALA A CA 1
ATOM 2526 C C . ALA A 1 329 ? 5.977 -20.359 -12.25 1 98.88 329 ALA A C 1
ATOM 2528 O O . ALA A 1 329 ? 6.516 -19.703 -13.156 1 98.88 329 ALA A O 1
ATOM 2529 N N . ALA A 1 330 ? 6.648 -21.062 -11.391 1 98.88 330 ALA A N 1
ATOM 2530 C CA . ALA A 1 330 ? 8.102 -21.203 -11.484 1 98.88 330 ALA A CA 1
ATOM 2531 C C . ALA A 1 330 ? 8.508 -21.781 -12.836 1 98.88 330 ALA A C 1
ATOM 2533 O O . ALA A 1 330 ? 9.484 -21.344 -13.438 1 98.88 330 ALA A O 1
ATOM 2534 N N . SER A 1 331 ? 7.809 -22.766 -13.297 1 98.81 331 SER A N 1
ATOM 2535 C CA . SER A 1 331 ? 8.102 -23.438 -14.562 1 98.81 331 SER A CA 1
ATOM 2536 C C . SER A 1 331 ? 7.957 -22.484 -15.742 1 98.81 331 SER A C 1
ATOM 2538 O O . SER A 1 331 ? 8.789 -22.469 -16.656 1 98.81 331 SER A O 1
ATOM 2540 N N . VAL A 1 332 ? 6.914 -21.719 -15.711 1 98.75 332 VAL A N 1
ATOM 2541 C CA . VAL A 1 332 ? 6.711 -20.719 -16.766 1 98.75 332 VAL A CA 1
ATOM 2542 C C . VAL A 1 332 ? 7.809 -19.656 -16.688 1 98.75 332 VAL A C 1
ATOM 2544 O O . VAL A 1 332 ? 8.312 -19.219 -17.719 1 98.75 332 VAL A O 1
ATOM 2547 N N . ALA A 1 333 ? 8.18 -19.266 -15.5 1 98.81 333 ALA A N 1
ATOM 2548 C CA . ALA A 1 333 ? 9.25 -18.281 -15.328 1 98.81 333 ALA A CA 1
ATOM 2549 C C . ALA A 1 333 ? 10.547 -18.781 -15.961 1 98.81 333 ALA A C 1
ATOM 2551 O O . ALA A 1 333 ? 11.234 -18.031 -16.656 1 98.81 333 ALA A O 1
ATOM 2552 N N . LYS A 1 334 ? 10.875 -20.016 -15.703 1 98.69 334 LYS A N 1
ATOM 2553 C CA . LYS A 1 334 ? 12.078 -20.547 -16.312 1 98.69 334 LYS A CA 1
ATOM 2554 C C . LYS A 1 334 ? 11.977 -20.531 -17.844 1 98.69 334 LYS A C 1
ATOM 2556 O O . LYS A 1 334 ? 12.938 -20.188 -18.531 1 98.69 334 LYS A O 1
ATOM 2561 N N . ALA A 1 335 ? 10.828 -20.938 -18.359 1 98.25 335 ALA A N 1
ATOM 2562 C CA . ALA A 1 335 ? 10.617 -20.922 -19.797 1 98.25 335 ALA A CA 1
ATOM 2563 C C . ALA A 1 335 ? 10.836 -19.531 -20.375 1 98.25 335 ALA A C 1
ATOM 2565 O O . ALA A 1 335 ? 11.414 -19.375 -21.453 1 98.25 335 ALA A O 1
ATOM 2566 N N . ILE A 1 336 ? 10.391 -18.484 -19.672 1 97.88 336 ILE A N 1
ATOM 2567 C CA . ILE A 1 336 ? 10.547 -17.094 -20.094 1 97.88 336 ILE A CA 1
ATOM 2568 C C . ILE A 1 336 ? 12.023 -16.719 -20.062 1 97.88 336 ILE A C 1
ATOM 2570 O O . ILE A 1 336 ? 12.531 -16.125 -21.031 1 97.88 336 ILE A O 1
ATOM 2574 N N . VAL A 1 337 ? 12.703 -17.016 -19 1 97.5 337 VAL A N 1
ATOM 2575 C CA . VAL A 1 337 ? 14.109 -16.656 -18.828 1 97.5 337 VAL A CA 1
ATOM 2576 C C . VAL A 1 337 ? 14.945 -17.281 -19.938 1 97.5 337 VAL A C 1
ATOM 2578 O O . VAL A 1 337 ? 15.828 -16.625 -20.5 1 97.5 337 VAL A O 1
ATOM 2581 N N . GLU A 1 338 ? 14.648 -18.484 -20.281 1 95.69 338 GLU A N 1
ATOM 2582 C CA . GLU A 1 338 ? 15.422 -19.188 -21.297 1 95.69 338 GLU A CA 1
ATOM 2583 C C . GLU A 1 338 ? 15.195 -18.562 -22.672 1 95.69 338 GLU A C 1
ATOM 2585 O O . GLU A 1 338 ? 16.047 -18.672 -23.562 1 95.69 338 GLU A O 1
ATOM 2590 N N . ARG A 1 339 ? 14.117 -17.938 -22.844 1 91.56 339 ARG A N 1
ATOM 2591 C CA . ARG A 1 339 ? 13.805 -17.328 -24.125 1 91.56 339 ARG A CA 1
ATOM 2592 C C . ARG A 1 339 ? 14.281 -15.883 -24.172 1 91.56 339 ARG A C 1
ATOM 2594 O O . ARG A 1 339 ? 14.359 -15.281 -25.25 1 91.56 339 ARG A O 1
ATOM 2601 N N . TYR A 1 340 ? 14.555 -15.344 -23.031 1 91.75 340 TYR A N 1
ATOM 2602 C CA . TYR A 1 340 ? 15.008 -13.961 -22.938 1 91.75 340 TYR A CA 1
ATOM 2603 C C . TYR A 1 340 ? 16.375 -13.789 -23.594 1 91.75 340 TYR A C 1
ATOM 2605 O O . TYR A 1 340 ? 17.266 -14.625 -23.422 1 91.75 340 TYR A O 1
ATOM 2613 N N . ALA A 1 341 ? 16.484 -12.75 -24.438 1 83.5 341 ALA A N 1
ATOM 2614 C CA . ALA A 1 341 ? 17.688 -12.516 -25.25 1 83.5 341 ALA A CA 1
ATOM 2615 C C . ALA A 1 341 ? 18.906 -12.258 -24.359 1 83.5 341 ALA A C 1
ATOM 2617 O O . ALA A 1 341 ? 18.797 -11.625 -23.312 1 83.5 341 ALA A O 1
ATOM 2618 N N . VAL A 1 342 ? 20.016 -12.844 -24.719 1 74.81 342 VAL A N 1
ATOM 2619 C CA . VAL A 1 342 ? 21.281 -12.602 -24.047 1 74.81 342 VAL A CA 1
ATOM 2620 C C . VAL A 1 342 ? 21.969 -11.383 -24.656 1 74.81 342 VAL A C 1
ATOM 2622 O O . VAL A 1 342 ? 21.953 -11.203 -25.875 1 74.81 342 VAL A O 1
ATOM 2625 N N . ASP A 1 343 ? 21.938 -10.219 -24.016 1 61.75 343 ASP A N 1
ATOM 2626 C CA . ASP A 1 343 ? 22.609 -9.086 -24.625 1 61.75 343 ASP A CA 1
ATOM 2627 C C . ASP A 1 343 ? 24.047 -9.461 -25.016 1 61.75 343 ASP A C 1
ATOM 2629 O O . ASP A 1 343 ? 24.719 -10.195 -24.297 1 61.75 343 ASP A O 1
ATOM 2633 N N . GLU A 1 344 ? 24.391 -9.461 -26.359 1 48.34 344 GLU A N 1
ATOM 2634 C CA . GLU A 1 344 ? 25.766 -9.492 -26.859 1 48.34 344 GLU A CA 1
ATOM 2635 C C . GLU A 1 344 ? 26.625 -8.43 -26.172 1 48.34 344 GLU A C 1
ATOM 2637 O O . GLU A 1 344 ? 26.125 -7.367 -25.812 1 48.34 344 GLU A O 1
ATOM 2642 N N . MET B 1 1 ? 39.719 33.719 3.117 1 28.95 1 MET B N 1
ATOM 2643 C CA . MET B 1 1 ? 39.062 32.875 4.113 1 28.95 1 MET B CA 1
ATOM 2644 C C . MET B 1 1 ? 38.688 31.531 3.502 1 28.95 1 MET B C 1
ATOM 2646 O O . MET B 1 1 ? 38.156 31.469 2.385 1 28.95 1 MET B O 1
ATOM 2650 N N . PRO B 1 2 ? 39.375 30.406 3.812 1 35.69 2 PRO B N 1
ATOM 2651 C CA . PRO B 1 2 ? 39.094 29.172 3.082 1 35.69 2 PRO B CA 1
ATOM 2652 C C . PRO B 1 2 ? 37.594 28.875 2.971 1 35.69 2 PRO B C 1
ATOM 2654 O O . PRO B 1 2 ? 36.812 29.328 3.812 1 35.69 2 PRO B O 1
ATOM 2657 N N . PRO B 1 3 ? 37.094 28.703 1.759 1 33.94 3 PRO B N 1
ATOM 2658 C CA . PRO B 1 3 ? 35.656 28.406 1.688 1 33.94 3 PRO B CA 1
ATOM 2659 C C . PRO B 1 3 ? 35.219 27.406 2.75 1 33.94 3 PRO B C 1
ATOM 2661 O O . PRO B 1 3 ? 35.969 26.5 3.098 1 33.94 3 PRO B O 1
ATOM 2664 N N . THR B 1 4 ? 34.625 27.859 3.885 1 32.16 4 THR B N 1
ATOM 2665 C CA . THR B 1 4 ? 34.125 26.953 4.91 1 32.16 4 THR B CA 1
ATOM 2666 C C . THR B 1 4 ? 33.5 25.703 4.281 1 32.16 4 THR B C 1
ATOM 2668 O O . THR B 1 4 ? 32.531 25.797 3.555 1 32.16 4 THR B O 1
ATOM 2671 N N . LYS B 1 5 ? 34.312 24.781 3.742 1 41.84 5 LYS B N 1
ATOM 2672 C CA . LYS B 1 5 ? 33.844 23.469 3.33 1 41.84 5 LYS B CA 1
ATOM 2673 C C . LYS B 1 5 ? 32.562 23.062 4.082 1 41.84 5 LYS B C 1
ATOM 2675 O O . LYS B 1 5 ? 32.562 23 5.312 1 41.84 5 LYS B O 1
ATOM 2680 N N . LEU B 1 6 ? 31.391 23.531 3.635 1 45.81 6 LEU B N 1
ATOM 2681 C CA . LEU B 1 6 ? 30.141 23.125 4.258 1 45.81 6 LEU B CA 1
ATOM 2682 C C . LEU B 1 6 ? 30.219 21.672 4.742 1 45.81 6 LEU B C 1
ATOM 2684 O O . LEU B 1 6 ? 30.594 20.781 3.975 1 45.81 6 LEU B O 1
ATOM 2688 N N . PRO B 1 7 ? 30.266 21.312 5.957 1 50.47 7 PRO B N 1
ATOM 2689 C CA . PRO B 1 7 ? 30.609 20.156 6.801 1 50.47 7 PRO B CA 1
ATOM 2690 C C . PRO B 1 7 ? 29.828 18.906 6.418 1 50.47 7 PRO B C 1
ATOM 2692 O O . PRO B 1 7 ? 29.969 17.859 7.066 1 50.47 7 PRO B O 1
ATOM 2695 N N . THR B 1 8 ? 28.547 18.703 5.898 1 63.16 8 THR B N 1
ATOM 2696 C CA . THR B 1 8 ? 27.875 17.719 6.742 1 63.16 8 THR B CA 1
ATOM 2697 C C . THR B 1 8 ? 27.891 16.344 6.094 1 63.16 8 THR B C 1
ATOM 2699 O O . THR B 1 8 ? 27.328 16.156 5.004 1 63.16 8 THR B O 1
ATOM 2702 N N . GLU B 1 9 ? 28.906 15.641 6.391 1 83.06 9 GLU B N 1
ATOM 2703 C CA . GLU B 1 9 ? 28.906 14.203 6.164 1 83.06 9 GLU B CA 1
ATOM 2704 C C . GLU B 1 9 ? 27.531 13.602 6.398 1 83.06 9 GLU B C 1
ATOM 2706 O O . GLU B 1 9 ? 26.891 13.883 7.41 1 83.06 9 GLU B O 1
ATOM 2711 N N . PRO B 1 10 ? 27.078 12.961 5.43 1 84.81 10 PRO B N 1
ATOM 2712 C CA . PRO B 1 10 ? 25.75 12.367 5.551 1 84.81 10 PRO B CA 1
ATOM 2713 C C . PRO B 1 10 ? 25.547 11.617 6.867 1 84.81 10 PRO B C 1
ATOM 2715 O O . PRO B 1 10 ? 24.438 11.586 7.402 1 84.81 10 PRO B O 1
ATOM 2718 N N . ALA B 1 11 ? 26.562 11.164 7.371 1 88.44 11 ALA B N 1
ATOM 2719 C CA . ALA B 1 11 ? 26.469 10.367 8.594 1 88.44 11 ALA B CA 1
ATOM 2720 C C . ALA B 1 11 ? 26.219 11.258 9.812 1 88.44 11 ALA B C 1
ATOM 2722 O O . ALA B 1 11 ? 25.859 10.766 10.883 1 88.44 11 ALA B O 1
ATOM 2723 N N . SER B 1 12 ? 26.391 12.547 9.617 1 90.19 12 SER B N 1
ATOM 2724 C CA . SER B 1 12 ? 26.297 13.469 10.75 1 90.19 12 SER B CA 1
ATOM 2725 C C . SER B 1 12 ? 24.859 13.898 10.984 1 90.19 12 SER B C 1
ATOM 2727 O O . SER B 1 12 ? 24.531 14.477 12.023 1 90.19 12 SER B O 1
ATOM 2729 N N . PHE B 1 13 ? 23.984 13.625 10.102 1 92.94 13 PHE B N 1
ATOM 2730 C CA . PHE B 1 13 ? 22.578 13.969 10.258 1 92.94 13 PHE B CA 1
ATOM 2731 C C . PHE B 1 13 ? 21.875 12.953 11.156 1 92.94 13 PHE B C 1
ATOM 2733 O O . PHE B 1 13 ? 21.891 11.75 10.883 1 92.94 13 PHE B O 1
ATOM 2740 N N . ARG B 1 14 ? 21.188 13.445 12.18 1 94.06 14 ARG B N 1
ATOM 2741 C CA . ARG B 1 14 ? 20.516 12.555 13.109 1 94.06 14 ARG B CA 1
ATOM 2742 C C . ARG B 1 14 ? 19 12.648 12.953 1 94.06 14 ARG B C 1
ATOM 2744 O O . ARG B 1 14 ? 18.266 11.766 13.422 1 94.06 14 ARG B O 1
ATOM 2751 N N . VAL B 1 15 ? 18.547 13.766 12.383 1 96.75 15 VAL B N 1
ATOM 2752 C CA . VAL B 1 15 ? 17.109 14 12.273 1 96.75 15 VAL B CA 1
ATOM 2753 C C . VAL B 1 15 ? 16.734 14.188 10.812 1 96.75 15 VAL B C 1
ATOM 2755 O O . VAL B 1 15 ? 17.406 14.906 10.07 1 96.75 15 VAL B O 1
ATOM 2758 N N . ALA B 1 16 ? 15.703 13.516 10.414 1 97.06 16 ALA B N 1
ATOM 2759 C CA . ALA B 1 16 ? 15.109 13.711 9.094 1 97.06 16 ALA B CA 1
ATOM 2760 C C . ALA B 1 16 ? 13.672 14.188 9.203 1 97.06 16 ALA B C 1
ATOM 2762 O O . ALA B 1 16 ? 12.953 13.82 10.133 1 97.06 16 ALA B O 1
ATOM 2763 N N . ILE B 1 17 ? 13.297 15.047 8.352 1 98.38 17 ILE B N 1
ATOM 2764 C CA . ILE B 1 17 ? 11.898 15.406 8.125 1 98.38 17 ILE B CA 1
ATOM 2765 C C . ILE B 1 17 ? 11.461 14.93 6.738 1 98.38 17 ILE B C 1
ATOM 2767 O O . ILE B 1 17 ? 12.156 15.164 5.75 1 98.38 17 ILE B O 1
ATOM 2771 N N . VAL B 1 18 ? 10.406 14.203 6.672 1 97.69 18 VAL B N 1
ATOM 2772 C CA . VAL B 1 18 ? 9.891 13.664 5.418 1 97.69 18 VAL B CA 1
ATOM 2773 C C . VAL B 1 18 ? 8.531 14.281 5.109 1 97.69 18 VAL B C 1
ATOM 2775 O O . VAL B 1 18 ? 7.641 14.289 5.961 1 97.69 18 VAL B O 1
ATOM 2778 N N . CYS B 1 19 ? 8.375 14.812 3.918 1 97.94 19 CYS B N 1
ATOM 2779 C CA . CYS B 1 19 ? 7.113 15.375 3.447 1 97.94 19 CYS B CA 1
ATOM 2780 C C . CYS B 1 19 ? 6.668 14.703 2.154 1 97.94 19 CYS B C 1
ATOM 2782 O O . CYS B 1 19 ? 7.488 14.445 1.269 1 97.94 19 CYS B O 1
ATOM 2784 N N . ALA B 1 20 ? 5.406 14.414 2.096 1 96.12 20 ALA B N 1
ATOM 2785 C CA . ALA B 1 20 ? 4.879 13.758 0.899 1 96.12 20 ALA B CA 1
ATOM 2786 C C . ALA B 1 20 ? 4.613 14.773 -0.209 1 96.12 20 ALA B C 1
ATOM 2788 O O . ALA B 1 20 ? 4.852 14.492 -1.387 1 96.12 20 ALA B O 1
ATOM 2789 N N . LEU B 1 21 ? 4.172 15.977 0.19 1 95.38 21 LEU B N 1
ATOM 2790 C CA . LEU B 1 21 ? 3.732 16.969 -0.791 1 95.38 21 LEU B CA 1
ATOM 2791 C C . LEU B 1 21 ? 4.641 18.188 -0.776 1 95.38 21 LEU B C 1
ATOM 2793 O O . LEU B 1 21 ? 5.145 18.578 0.278 1 95.38 21 LEU B O 1
ATOM 2797 N N . PRO B 1 22 ? 4.73 18.828 -1.938 1 94.62 22 PRO B N 1
ATOM 2798 C CA . PRO B 1 22 ? 5.523 20.062 -1.987 1 94.62 22 PRO B CA 1
ATOM 2799 C C . PRO B 1 22 ? 5.008 21.141 -1.035 1 94.62 22 PRO B C 1
ATOM 2801 O O . PRO B 1 22 ? 5.801 21.828 -0.4 1 94.62 22 PRO B O 1
ATOM 2804 N N . ARG B 1 23 ? 3.719 21.25 -0.918 1 96.5 23 ARG B N 1
ATOM 2805 C CA . ARG B 1 23 ? 3.143 22.25 -0.041 1 96.5 23 ARG B CA 1
ATOM 2806 C C . ARG B 1 23 ? 3.586 22.047 1.403 1 96.5 23 ARG B C 1
ATOM 2808 O O . ARG B 1 23 ? 3.771 23.016 2.146 1 96.5 23 ARG B O 1
ATOM 2815 N N . GLU B 1 24 ? 3.703 20.812 1.819 1 98.12 24 GLU B N 1
ATOM 2816 C CA . GLU B 1 24 ? 4.176 20.484 3.162 1 98.12 24 GLU B CA 1
ATOM 2817 C C . GLU B 1 24 ? 5.641 20.875 3.34 1 98.12 24 GLU B C 1
ATOM 2819 O O . GLU B 1 24 ? 6.008 21.484 4.344 1 98.12 24 GLU B O 1
ATOM 2824 N N . ALA B 1 25 ? 6.418 20.516 2.346 1 96.81 25 ALA B N 1
ATOM 2825 C CA . ALA B 1 25 ? 7.844 20.828 2.369 1 96.81 25 ALA B CA 1
ATOM 2826 C C . ALA B 1 25 ? 8.07 22.344 2.375 1 96.81 25 ALA B C 1
ATOM 2828 O O . ALA B 1 25 ? 8.977 22.844 3.043 1 96.81 25 ALA B O 1
ATOM 2829 N N . ASP B 1 26 ? 7.219 23.031 1.624 1 97 26 ASP B N 1
ATOM 2830 C CA . ASP B 1 26 ? 7.312 24.484 1.575 1 97 26 ASP B CA 1
ATOM 2831 C C . ASP B 1 26 ? 7.156 25.094 2.967 1 97 26 ASP B C 1
ATOM 2833 O O . ASP B 1 26 ? 7.898 26 3.34 1 97 26 ASP B O 1
ATOM 2837 N N . ALA B 1 27 ? 6.23 24.609 3.674 1 98.25 27 ALA B N 1
ATOM 2838 C CA . ALA B 1 27 ? 6.012 25.109 5.027 1 98.25 27 ALA B CA 1
ATOM 2839 C C . ALA B 1 27 ? 7.199 24.781 5.934 1 98.25 27 ALA B C 1
ATOM 2841 O O . ALA B 1 27 ? 7.668 25.641 6.684 1 98.25 27 ALA B O 1
ATOM 2842 N N . VAL B 1 28 ? 7.719 23.578 5.84 1 98.38 28 VAL B N 1
ATOM 284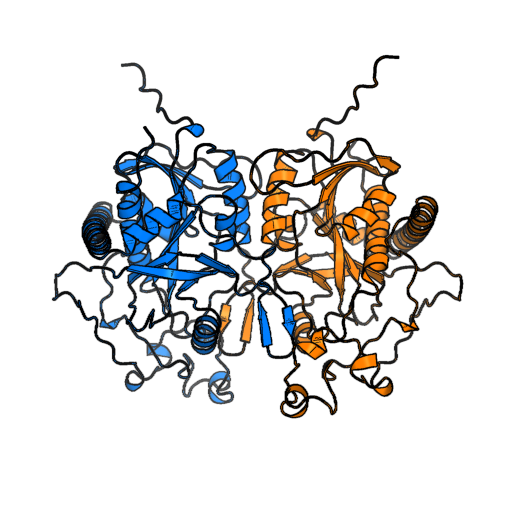3 C CA . VAL B 1 28 ? 8.805 23.109 6.699 1 98.38 28 VAL B CA 1
ATOM 2844 C C . VAL B 1 28 ? 10.062 23.938 6.43 1 98.38 28 VAL B C 1
ATOM 2846 O O . VAL B 1 28 ? 10.773 24.312 7.363 1 98.38 28 VAL B O 1
ATOM 2849 N N . THR B 1 29 ? 10.344 24.234 5.203 1 96.38 29 THR B N 1
ATOM 2850 C CA . THR B 1 29 ? 11.578 24.922 4.824 1 96.38 29 THR B CA 1
ATOM 2851 C C . THR B 1 29 ? 11.641 26.312 5.441 1 96.38 29 THR B C 1
ATOM 2853 O O . THR B 1 29 ? 12.719 26.812 5.746 1 96.38 29 THR B O 1
ATOM 2856 N N . LEU B 1 30 ? 10.539 26.938 5.707 1 97.19 30 LEU B N 1
ATOM 2857 C CA . LEU B 1 30 ? 10.484 28.281 6.266 1 97.19 30 LEU B CA 1
ATOM 2858 C C . LEU B 1 30 ? 10.922 28.281 7.727 1 97.19 30 LEU B C 1
ATOM 2860 O O . LEU B 1 30 ? 11.211 29.344 8.297 1 97.19 30 LEU B O 1
ATOM 2864 N N . LEU B 1 31 ? 11.047 27.109 8.297 1 97.69 31 LEU B N 1
ATOM 2865 C CA . LEU B 1 31 ? 11.305 27.047 9.734 1 97.69 31 LEU B CA 1
ATOM 2866 C C . LEU B 1 31 ? 12.719 26.547 10.008 1 97.69 31 LEU B C 1
ATOM 2868 O O . LEU B 1 31 ? 13.094 26.344 11.172 1 97.69 31 LEU B O 1
ATOM 2872 N N . PHE B 1 32 ? 13.477 26.281 8.961 1 96.88 32 PHE B N 1
ATOM 2873 C CA . PHE B 1 32 ? 14.891 26 9.148 1 96.88 32 PHE B CA 1
ATOM 2874 C C . PHE B 1 32 ? 15.617 27.234 9.672 1 96.88 32 PHE B C 1
ATOM 2876 O O . PHE B 1 32 ? 15.367 28.359 9.211 1 96.88 32 PHE B O 1
ATOM 2883 N N . ASP B 1 33 ? 16.5 27.094 10.617 1 96.69 33 ASP B N 1
ATOM 2884 C CA . ASP B 1 33 ? 17.328 28.219 11.07 1 96.69 33 ASP B CA 1
ATOM 2885 C C . ASP B 1 33 ? 18.406 28.562 10.039 1 96.69 33 ASP B C 1
ATOM 2887 O O . ASP B 1 33 ? 18.766 29.719 9.891 1 96.69 33 ASP B O 1
ATOM 2891 N N . GLU B 1 34 ? 18.922 27.516 9.422 1 94.56 34 GLU B N 1
ATOM 2892 C CA . GLU B 1 34 ? 19.859 27.625 8.312 1 94.56 34 GLU B CA 1
ATOM 2893 C C . GLU B 1 34 ? 19.562 26.578 7.234 1 94.56 34 GLU B C 1
ATOM 2895 O O . GLU B 1 34 ? 19.25 25.438 7.543 1 94.56 34 GLU B O 1
ATOM 2900 N N . LEU B 1 35 ? 19.641 27.031 6.039 1 92 35 LEU B N 1
ATOM 2901 C CA . LEU B 1 35 ? 19.516 26.141 4.895 1 92 35 LEU B CA 1
ATOM 2902 C C . LEU B 1 35 ? 20.844 26.016 4.156 1 92 35 LEU B C 1
ATOM 2904 O O . LEU B 1 35 ? 21.484 27.031 3.842 1 92 35 LEU B O 1
ATOM 2908 N N . TRP B 1 36 ? 21.438 24.891 3.963 1 87.44 36 TRP B N 1
ATOM 2909 C CA . TRP B 1 36 ? 22.766 24.703 3.387 1 87.44 36 TRP B CA 1
ATOM 2910 C C . TRP B 1 36 ? 22.672 24.344 1.907 1 87.44 36 TRP B C 1
ATOM 2912 O O . TRP B 1 36 ? 23.516 24.75 1.109 1 87.44 36 TRP B O 1
ATOM 2922 N N . THR B 1 37 ? 22.125 23.172 1.512 1 70.31 37 THR B N 1
ATOM 2923 C CA . THR B 1 37 ? 22.25 22.688 0.141 1 70.31 37 THR B CA 1
ATOM 2924 C C . THR B 1 37 ? 20.984 23.016 -0.657 1 70.31 37 THR B C 1
ATOM 2926 O O . THR B 1 37 ? 19.891 23.125 -0.094 1 70.31 37 THR B O 1
ATOM 2929 N N . LYS B 1 38 ? 21.516 23.359 -1.916 1 60.62 38 LYS B N 1
ATOM 2930 C CA . LYS B 1 38 ? 20.484 23.328 -2.949 1 60.62 38 LYS B CA 1
ATOM 2931 C C . LYS B 1 38 ? 19.969 21.906 -3.172 1 60.62 38 LYS B C 1
ATOM 2933 O O . LYS B 1 38 ? 20.703 20.938 -2.965 1 60.62 38 LYS B O 1
ATOM 2938 N N . THR B 1 39 ? 18.812 21.703 -3.344 1 54.88 39 THR B N 1
ATOM 2939 C CA . THR B 1 39 ? 18.078 20.453 -3.588 1 54.88 39 THR B CA 1
ATOM 2940 C C . THR B 1 39 ? 18.922 19.5 -4.422 1 54.88 39 THR B C 1
ATOM 2942 O O . THR B 1 39 ? 19.438 19.875 -5.473 1 54.88 39 THR B O 1
ATOM 2945 N N . HIS B 1 40 ? 19.562 18.375 -3.707 1 58.88 40 HIS B N 1
ATOM 2946 C CA . HIS B 1 40 ? 20.25 17.375 -4.52 1 58.88 40 HIS B CA 1
ATOM 2947 C C . HIS B 1 40 ? 19.406 16.109 -4.641 1 58.88 40 HIS B C 1
ATOM 2949 O O . HIS B 1 40 ? 18.656 15.758 -3.725 1 58.88 40 HIS B O 1
ATOM 2955 N N . ASP B 1 41 ? 19.297 15.695 -6.008 1 55.69 41 ASP B N 1
ATOM 2956 C CA . ASP B 1 41 ? 18.625 14.438 -6.312 1 55.69 41 ASP B CA 1
ATOM 2957 C C . ASP B 1 41 ? 19.562 13.25 -6.102 1 55.69 41 ASP B C 1
ATOM 2959 O O . ASP B 1 41 ? 20.781 13.383 -6.238 1 55.69 41 ASP B O 1
ATOM 2963 N N . ASP B 1 42 ? 19.312 12.391 -5.137 1 54.06 42 ASP B N 1
ATOM 2964 C CA . ASP B 1 42 ? 20.172 11.25 -4.828 1 54.06 42 ASP B CA 1
ATOM 2965 C C . ASP B 1 42 ? 20.516 10.469 -6.09 1 54.06 42 ASP B C 1
ATOM 2967 O O . ASP B 1 42 ? 21.25 9.477 -6.027 1 54.06 42 ASP B O 1
ATOM 2971 N N . GLY B 1 43 ? 20.453 11.203 -7.285 1 48.78 43 GLY B N 1
ATOM 2972 C CA . GLY B 1 43 ? 20.953 10.711 -8.555 1 48.78 43 GLY B CA 1
ATOM 2973 C C . GLY B 1 43 ? 20.312 9.414 -8.992 1 48.78 43 GLY B C 1
ATOM 2974 O O . GLY B 1 43 ? 20.062 9.211 -10.18 1 48.78 43 GLY B O 1
ATOM 2975 N N . GLN B 1 44 ? 20.438 8.312 -8.094 1 50.12 44 GLN B N 1
ATOM 2976 C CA . GLN B 1 44 ? 20.406 6.973 -8.664 1 50.12 44 GLN B CA 1
ATOM 2977 C C . GLN B 1 44 ? 18.969 6.449 -8.742 1 50.12 44 GLN B C 1
ATOM 2979 O O . GLN B 1 44 ? 18.203 6.582 -7.789 1 50.12 44 GLN B O 1
ATOM 2984 N N . GLY B 1 45 ? 18.422 6.031 -9.883 1 52.34 45 GLY B N 1
ATOM 2985 C CA . GLY B 1 45 ? 17.219 5.328 -10.297 1 52.34 45 GLY B CA 1
ATOM 2986 C C . GLY B 1 45 ? 16.078 6.258 -10.68 1 52.34 45 GLY B C 1
ATOM 2987 O O . GLY B 1 45 ? 16.266 7.477 -10.711 1 52.34 45 GLY B O 1
ATOM 2988 N N . SER B 1 46 ? 15 5.941 -11.242 1 49.56 46 SER B N 1
ATOM 2989 C CA . SER B 1 46 ? 13.844 6.652 -11.781 1 49.56 46 SER B CA 1
ATOM 2990 C C . SER B 1 46 ? 13.125 7.449 -10.695 1 49.56 46 SER B C 1
ATOM 2992 O O . SER B 1 46 ? 12.383 8.391 -11 1 49.56 46 SER B O 1
ATOM 2994 N N . ASP B 1 47 ? 13.227 7.02 -9.484 1 56.41 47 ASP B N 1
ATOM 2995 C CA . ASP B 1 47 ? 12.461 7.691 -8.438 1 56.41 47 ASP B CA 1
ATOM 2996 C C . ASP B 1 47 ? 13.352 8.617 -7.613 1 56.41 47 ASP B C 1
ATOM 2998 O O . ASP B 1 47 ? 13.961 8.195 -6.633 1 56.41 47 ASP B O 1
ATOM 3002 N N . ARG B 1 48 ? 13.461 9.875 -8.07 1 64.12 48 ARG B N 1
ATOM 3003 C CA . ARG B 1 48 ? 14.445 10.758 -7.445 1 64.12 48 ARG B CA 1
ATOM 3004 C C . ARG B 1 48 ? 13.82 11.539 -6.285 1 64.12 48 ARG B C 1
ATOM 3006 O O . ARG B 1 48 ? 12.695 12.031 -6.395 1 64.12 48 ARG B O 1
ATOM 3013 N N . ASN B 1 49 ? 14.352 11.281 -5.094 1 73.88 49 ASN B N 1
ATOM 3014 C CA . ASN B 1 49 ? 14.023 12.117 -3.939 1 73.88 49 ASN B CA 1
ATOM 3015 C C . ASN B 1 49 ? 14.789 13.438 -3.977 1 73.88 49 ASN B C 1
ATOM 3017 O O . ASN B 1 49 ? 15.875 13.516 -4.543 1 73.88 49 ASN B O 1
ATOM 3021 N N . THR B 1 50 ? 14.055 14.469 -3.475 1 85.5 50 THR B N 1
ATOM 3022 C CA . THR B 1 50 ? 14.734 15.742 -3.273 1 85.5 50 THR B CA 1
ATOM 3023 C C . THR B 1 50 ? 15.117 15.93 -1.808 1 85.5 50 THR B C 1
ATOM 3025 O O . THR B 1 50 ? 14.305 15.68 -0.913 1 85.5 50 THR B O 1
ATOM 3028 N N . TYR B 1 51 ? 16.359 16.328 -1.631 1 91 51 TYR B N 1
ATOM 3029 C CA . TYR B 1 51 ? 16.844 16.531 -0.271 1 91 51 TYR B CA 1
ATOM 3030 C C . TYR B 1 51 ? 17.266 17.984 -0.055 1 91 51 TYR B C 1
ATOM 3032 O O . TYR B 1 51 ? 17.906 18.594 -0.926 1 91 51 TYR B O 1
ATOM 3040 N N . VAL B 1 52 ? 16.859 18.5 1.014 1 92.19 52 VAL B N 1
ATOM 3041 C CA . VAL B 1 52 ? 17.344 19.781 1.524 1 92.19 52 VAL B CA 1
ATOM 3042 C C . VAL B 1 52 ? 17.969 19.594 2.904 1 92.19 52 VAL B C 1
ATOM 3044 O O . VAL B 1 52 ? 17.422 18.859 3.738 1 92.19 52 VAL B O 1
ATOM 3047 N N . THR B 1 53 ? 19.141 20.141 3.084 1 93.81 53 THR B N 1
ATOM 3048 C CA . THR B 1 53 ? 19.797 20 4.379 1 93.81 53 THR B CA 1
ATOM 3049 C C . THR B 1 53 ? 19.922 21.344 5.078 1 93.81 53 THR B C 1
ATOM 3051 O O . THR B 1 53 ? 19.953 22.391 4.426 1 93.81 53 THR B O 1
ATOM 3054 N N . GLY B 1 54 ? 19.906 21.312 6.328 1 94.75 54 GLY B N 1
ATOM 3055 C CA . GLY B 1 54 ? 20.031 22.516 7.137 1 94.75 54 GLY B CA 1
ATOM 3056 C C . GLY B 1 54 ? 20.078 22.219 8.625 1 94.75 54 GLY B C 1
ATOM 3057 O O . GLY B 1 54 ? 20.531 21.156 9.047 1 94.75 54 GLY B O 1
ATOM 3058 N N . ARG B 1 55 ? 19.734 23.312 9.344 1 95.62 55 ARG B N 1
ATOM 3059 C CA . ARG B 1 55 ? 19.797 23.219 10.797 1 95.62 55 ARG B CA 1
ATOM 3060 C C . ARG B 1 55 ? 18.484 23.703 11.422 1 95.62 55 ARG B C 1
ATOM 3062 O O . ARG B 1 55 ? 17.906 24.688 10.984 1 95.62 55 ARG B O 1
ATOM 3069 N N . ILE B 1 56 ? 18.016 22.984 12.328 1 97.31 56 ILE B N 1
ATOM 3070 C CA . ILE B 1 56 ? 16.938 23.406 13.234 1 97.31 56 ILE B CA 1
ATOM 3071 C C . ILE B 1 56 ? 17.406 23.266 14.68 1 97.31 56 ILE B C 1
ATOM 3073 O O . ILE B 1 56 ? 17.719 22.156 15.141 1 97.31 56 ILE B O 1
ATOM 3077 N N . GLY B 1 57 ? 17.422 24.406 15.375 1 95.25 57 GLY B N 1
ATOM 3078 C CA . GLY B 1 57 ? 18.031 24.344 16.688 1 95.25 57 GLY B CA 1
ATOM 3079 C C . GLY B 1 57 ? 19.469 23.844 16.672 1 95.25 57 GLY B C 1
ATOM 3080 O O . GLY B 1 57 ? 20.297 24.359 15.93 1 95.25 57 GLY B O 1
ATOM 3081 N N . GLN B 1 58 ? 19.719 22.781 17.344 1 94.62 58 GLN B N 1
ATOM 3082 C CA . GLN B 1 58 ? 21.062 22.234 17.453 1 94.62 58 GLN B CA 1
ATOM 3083 C C . GLN B 1 58 ? 21.234 21.031 16.531 1 94.62 58 GLN B C 1
ATOM 3085 O O . GLN B 1 58 ? 22.297 20.391 16.547 1 94.62 58 GLN B O 1
ATOM 3090 N N . HIS B 1 59 ? 20.281 20.75 15.766 1 96.12 59 HIS B N 1
ATOM 3091 C CA . HIS B 1 59 ? 20.312 19.5 15 1 96.12 59 HIS B CA 1
ATOM 3092 C C . HIS B 1 59 ? 20.531 19.781 13.516 1 96.12 59 HIS B C 1
ATOM 3094 O O . HIS B 1 59 ? 19.969 20.719 12.961 1 96.12 59 HIS B O 1
ATOM 3100 N N . LYS B 1 60 ? 21.438 19 12.93 1 94.81 60 LYS B N 1
ATOM 3101 C CA . LYS B 1 60 ? 21.469 18.891 11.477 1 94.81 60 LYS B CA 1
ATOM 3102 C C . LYS B 1 60 ? 20.281 18.094 10.953 1 94.81 60 LYS B C 1
ATOM 3104 O O . LYS B 1 60 ? 20.047 16.969 11.383 1 94.81 60 LYS B O 1
ATOM 3109 N N . VAL B 1 61 ? 19.547 18.734 10.055 1 96.38 61 VAL B N 1
ATOM 3110 C CA . VAL B 1 61 ? 18.281 18.141 9.617 1 96.38 61 VAL B CA 1
ATOM 3111 C C . VAL B 1 61 ? 18.297 17.984 8.094 1 96.38 61 VAL B C 1
ATOM 3113 O O . VAL B 1 61 ? 18.734 18.875 7.375 1 96.38 61 VAL B O 1
ATOM 3116 N N . VAL B 1 62 ? 17.922 16.844 7.625 1 95.38 62 VAL B N 1
ATOM 3117 C CA . VAL B 1 62 ? 17.688 16.625 6.203 1 95.38 62 VAL B CA 1
ATOM 3118 C C . VAL B 1 62 ? 16.172 16.562 5.938 1 95.38 62 VAL B C 1
ATOM 3120 O O . VAL B 1 62 ? 15.445 15.859 6.637 1 95.38 62 VAL B O 1
ATOM 3123 N N . LEU B 1 63 ? 15.703 17.344 5.031 1 96.69 63 LEU B N 1
ATOM 3124 C CA . LEU B 1 63 ? 14.328 17.328 4.559 1 96.69 63 LEU B CA 1
ATOM 3125 C C . LEU B 1 63 ? 14.211 16.531 3.26 1 96.69 63 LEU B C 1
ATOM 3127 O O . LEU B 1 63 ? 14.844 16.875 2.258 1 96.69 63 LEU B O 1
ATOM 3131 N N . ALA B 1 64 ? 13.484 15.461 3.328 1 94.81 64 ALA B N 1
ATOM 3132 C CA . ALA B 1 64 ? 13.195 14.656 2.139 1 94.81 64 ALA B CA 1
ATOM 3133 C C . ALA B 1 64 ? 11.773 14.891 1.649 1 94.81 64 ALA B C 1
ATOM 3135 O O . ALA B 1 64 ? 10.812 14.742 2.414 1 94.81 64 ALA B O 1
ATOM 3136 N N . THR B 1 65 ? 11.656 15.266 0.427 1 94.88 65 THR B N 1
ATOM 3137 C CA . THR B 1 65 ? 10.352 15.383 -0.213 1 94.88 65 THR B CA 1
ATOM 3138 C C . THR B 1 65 ? 10.109 14.203 -1.154 1 94.88 65 THR B C 1
ATOM 3140 O O . THR B 1 65 ? 10.906 13.953 -2.057 1 94.88 65 THR B O 1
ATOM 3143 N N . LEU B 1 66 ? 8.992 13.516 -0.912 1 92.56 66 LEU B N 1
ATOM 3144 C CA . LEU B 1 66 ? 8.68 12.328 -1.699 1 92.56 66 LEU B CA 1
ATOM 3145 C C . LEU B 1 66 ? 8.281 12.711 -3.123 1 92.56 66 LEU B C 1
ATOM 3147 O O . LEU B 1 66 ? 7.801 13.82 -3.361 1 92.56 66 LEU B O 1
ATOM 3151 N N . PRO B 1 67 ? 8.484 11.844 -4.074 1 87.56 67 PRO B N 1
ATOM 3152 C CA . PRO B 1 67 ? 8.07 12.125 -5.449 1 87.56 67 PRO B CA 1
ATOM 3153 C C . PRO B 1 67 ? 6.555 12.156 -5.613 1 87.56 67 PRO B C 1
ATOM 3155 O O . PRO B 1 67 ? 6.047 12.719 -6.586 1 87.56 67 PRO B O 1
ATOM 3158 N N . GLY B 1 68 ? 5.836 11.594 -4.703 1 86 68 GLY B N 1
ATOM 3159 C CA . GLY B 1 68 ? 4.383 11.539 -4.688 1 86 68 GLY B CA 1
ATOM 3160 C C . GLY B 1 68 ? 3.822 10.93 -3.416 1 86 68 GLY B C 1
ATOM 3161 O O . GLY B 1 68 ? 4.57 10.391 -2.598 1 86 68 GLY B O 1
ATOM 3162 N N . MET B 1 69 ? 2.566 11.016 -3.352 1 89.38 69 MET B N 1
ATOM 3163 C CA . MET B 1 69 ? 1.92 10.469 -2.16 1 89.38 69 MET B CA 1
ATOM 3164 C C . MET B 1 69 ? 1.885 8.945 -2.209 1 89.38 69 MET B C 1
ATOM 3166 O O . MET B 1 69 ? 2.123 8.352 -3.26 1 89.38 69 MET B O 1
ATOM 3170 N N . GLY B 1 70 ? 1.635 8.336 -0.996 1 92.81 70 GLY B N 1
ATOM 3171 C CA . GLY B 1 70 ? 1.409 6.902 -0.948 1 92.81 70 GLY B CA 1
ATOM 3172 C C . GLY B 1 70 ? 2.465 6.156 -0.152 1 92.81 70 GLY B C 1
ATOM 3173 O O . GLY B 1 70 ? 3.609 6.605 -0.056 1 92.81 70 GLY B O 1
ATOM 3174 N N . THR B 1 71 ? 2.059 4.949 0.259 1 93.69 71 THR B N 1
ATOM 3175 C CA . THR B 1 71 ? 2.92 4.145 1.117 1 93.69 71 THR B CA 1
ATOM 3176 C C . THR B 1 71 ? 4.094 3.576 0.325 1 93.69 71 THR B C 1
ATOM 3178 O O . THR B 1 71 ? 5.199 3.436 0.857 1 93.69 71 THR B O 1
ATOM 3181 N N . ILE B 1 72 ? 3.908 3.297 -0.968 1 92 72 ILE B N 1
ATOM 3182 C CA . ILE B 1 72 ? 4.941 2.695 -1.804 1 92 72 ILE B CA 1
ATOM 3183 C C . ILE B 1 72 ? 6.07 3.697 -2.029 1 92 72 ILE B C 1
ATOM 3185 O O . ILE B 1 72 ? 7.242 3.381 -1.81 1 92 72 ILE B O 1
ATOM 3189 N N . ASN B 1 73 ? 5.699 4.93 -2.426 1 91.5 73 ASN B N 1
ATOM 3190 C CA . ASN B 1 73 ? 6.688 5.988 -2.596 1 91.5 73 ASN B CA 1
ATOM 3191 C C . ASN B 1 73 ? 7.418 6.285 -1.289 1 91.5 73 ASN B C 1
ATOM 3193 O O . ASN B 1 73 ? 8.633 6.492 -1.288 1 91.5 73 ASN B O 1
ATOM 3197 N N . ALA B 1 74 ? 6.648 6.293 -0.231 1 94.56 74 ALA B N 1
ATOM 3198 C CA . ALA B 1 74 ? 7.238 6.539 1.083 1 94.56 74 ALA B CA 1
ATOM 3199 C C . ALA B 1 74 ? 8.234 5.445 1.453 1 94.56 74 ALA B C 1
ATOM 3201 O O . ALA B 1 74 ? 9.312 5.734 1.979 1 94.56 74 ALA B O 1
ATOM 3202 N N . ALA B 1 75 ? 7.895 4.195 1.172 1 93.06 75 ALA B N 1
ATOM 3203 C CA . ALA B 1 75 ? 8.758 3.062 1.487 1 93.06 75 ALA B CA 1
ATOM 3204 C C . ALA B 1 75 ? 10.07 3.135 0.703 1 93.06 75 ALA B C 1
ATOM 3206 O O . ALA B 1 75 ? 11.148 2.961 1.27 1 93.06 75 ALA B O 1
ATOM 3207 N N . ARG B 1 76 ? 9.984 3.377 -0.591 1 91.38 76 ARG B N 1
ATOM 3208 C CA . ARG B 1 76 ? 11.172 3.496 -1.425 1 91.38 76 ARG B CA 1
ATOM 3209 C C . ARG B 1 76 ? 12.078 4.625 -0.937 1 91.38 76 ARG B C 1
ATOM 3211 O O . ARG B 1 76 ? 13.289 4.449 -0.803 1 91.38 76 ARG B O 1
ATOM 3218 N N . SER B 1 77 ? 11.461 5.742 -0.66 1 91.5 77 SER B N 1
ATOM 3219 C CA . SER B 1 77 ? 12.211 6.922 -0.23 1 91.5 77 SER B CA 1
ATOM 3220 C C . SER B 1 77 ? 12.883 6.688 1.118 1 91.5 77 SER B C 1
ATOM 3222 O O . SER B 1 77 ? 13.977 7.191 1.367 1 91.5 77 SER B O 1
ATOM 3224 N N . ALA B 1 78 ? 12.195 5.957 1.993 1 92.38 78 ALA B N 1
ATOM 3225 C CA . ALA B 1 78 ? 12.766 5.66 3.305 1 92.38 78 ALA B CA 1
ATOM 3226 C C . ALA B 1 78 ? 14.047 4.84 3.174 1 92.38 78 ALA B C 1
ATOM 3228 O O . ALA B 1 78 ? 15.031 5.105 3.863 1 92.38 78 ALA B O 1
ATOM 3229 N N . VAL B 1 79 ? 14.062 3.885 2.268 1 90.81 79 VAL B N 1
ATOM 3230 C CA . VAL B 1 79 ? 15.25 3.055 2.051 1 90.81 79 VAL B CA 1
ATOM 3231 C C . VAL B 1 79 ? 16.391 3.916 1.528 1 90.81 79 VAL B C 1
ATOM 3233 O O . VAL B 1 79 ? 17.516 3.846 2.039 1 90.81 79 VAL B O 1
ATOM 3236 N N . LYS B 1 80 ? 16.094 4.738 0.582 1 90.12 80 LYS B N 1
ATOM 3237 C CA . LYS B 1 80 ? 17.125 5.598 -0.009 1 90.12 80 LYS B CA 1
ATOM 3238 C C . LYS B 1 80 ? 17.641 6.605 1.007 1 90.12 80 LYS B C 1
ATOM 3240 O O . LYS B 1 80 ? 18.844 6.848 1.086 1 90.12 80 LYS B O 1
ATOM 3245 N N . LEU B 1 81 ? 16.734 7.164 1.737 1 91.56 81 LEU B N 1
ATOM 3246 C CA . LEU B 1 81 ? 17.078 8.156 2.75 1 91.56 81 LEU B CA 1
ATOM 3247 C C . LEU B 1 81 ? 18.016 7.562 3.789 1 91.56 81 LEU B C 1
ATOM 3249 O O . LEU B 1 81 ? 19.062 8.148 4.09 1 91.56 81 LEU B O 1
ATOM 3253 N N . THR B 1 82 ? 17.734 6.391 4.297 1 91.38 82 THR B N 1
ATOM 3254 C CA . THR B 1 82 ? 18.516 5.785 5.367 1 91.38 82 THR B CA 1
ATOM 3255 C C . THR B 1 82 ? 19.844 5.246 4.828 1 91.38 82 THR B C 1
ATOM 3257 O O . THR B 1 82 ? 20.828 5.133 5.566 1 91.38 82 THR B O 1
ATOM 3260 N N . ALA B 1 83 ? 19.828 4.895 3.572 1 87.75 83 ALA B N 1
ATOM 3261 C CA . ALA B 1 83 ? 21.062 4.457 2.947 1 87.75 83 ALA B CA 1
ATOM 3262 C C . ALA B 1 83 ? 22.047 5.621 2.801 1 87.75 83 ALA B C 1
ATOM 3264 O O . ALA B 1 83 ? 23.266 5.441 2.945 1 87.75 83 ALA B O 1
ATOM 3265 N N . LYS B 1 84 ? 21.547 6.762 2.545 1 88.25 84 LYS B N 1
ATOM 3266 C CA . LYS B 1 84 ? 22.391 7.934 2.332 1 88.25 84 LYS B CA 1
ATOM 3267 C C . LYS B 1 84 ? 22.781 8.578 3.658 1 88.25 84 LYS B C 1
ATOM 3269 O O . LYS B 1 84 ? 23.953 8.945 3.854 1 88.25 84 LYS B O 1
ATOM 3274 N N . TYR B 1 85 ? 21.812 8.75 4.488 1 91.12 85 TYR B N 1
ATOM 3275 C CA . TYR B 1 85 ? 22.031 9.359 5.797 1 91.12 85 TYR B CA 1
ATOM 3276 C C . TYR B 1 85 ? 22.016 8.305 6.898 1 91.12 85 TYR B C 1
ATOM 3278 O O . TYR B 1 85 ? 21 8.133 7.574 1 91.12 85 TYR B O 1
ATOM 3286 N N . THR B 1 86 ? 23.125 7.75 7.191 1 90.81 86 THR B N 1
ATOM 3287 C CA . THR B 1 86 ? 23.234 6.531 7.988 1 90.81 86 THR B CA 1
ATOM 3288 C C . THR B 1 86 ? 23.172 6.852 9.477 1 90.81 86 THR B C 1
ATOM 3290 O O . THR B 1 86 ? 23 5.953 10.305 1 90.81 86 THR B O 1
ATOM 3293 N N . GLY B 1 87 ? 23.234 8.109 9.844 1 90.81 87 GLY B N 1
ATOM 3294 C CA . GLY B 1 87 ? 23.25 8.484 11.25 1 90.81 87 GLY B CA 1
ATOM 3295 C C . GLY B 1 87 ? 21.875 8.836 11.789 1 90.81 87 GLY B C 1
ATOM 3296 O O . GLY B 1 87 ? 21.734 9.219 12.945 1 90.81 87 GLY B O 1
ATOM 3297 N N . LEU B 1 88 ? 20.828 8.633 11.023 1 93.31 88 LEU B N 1
ATOM 3298 C CA . LEU B 1 88 ? 19.484 9.07 11.398 1 93.31 88 LEU B CA 1
ATOM 3299 C C . LEU B 1 88 ? 19 8.297 12.617 1 93.31 88 LEU B C 1
ATOM 3301 O O . LEU B 1 88 ? 19.141 7.074 12.688 1 93.31 88 LEU B O 1
ATOM 3305 N N . ARG B 1 89 ? 18.406 9.031 13.547 1 92.81 89 ARG B N 1
ATOM 33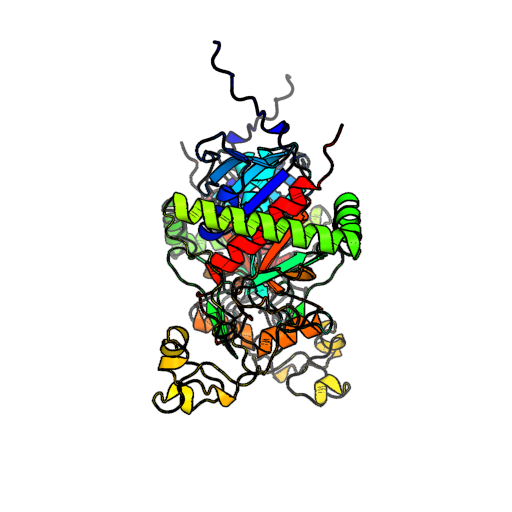06 C CA . ARG B 1 89 ? 17.844 8.445 14.758 1 92.81 89 ARG B CA 1
ATOM 3307 C C . ARG B 1 89 ? 16.359 8.758 14.883 1 92.81 89 ARG B C 1
ATOM 3309 O O . ARG B 1 89 ? 15.609 8.047 15.555 1 92.81 89 ARG B O 1
ATOM 3316 N N . LEU B 1 90 ? 15.984 9.805 14.195 1 95.19 90 LEU B N 1
ATOM 3317 C CA . LEU B 1 90 ? 14.594 10.242 14.266 1 95.19 90 LEU B CA 1
ATOM 3318 C C . LEU B 1 90 ? 14.133 10.781 12.914 1 95.19 90 LEU B C 1
ATOM 3320 O O . LEU B 1 90 ? 14.82 11.586 12.289 1 95.19 90 LEU B O 1
ATOM 3324 N N . ALA B 1 91 ? 13.055 10.289 12.477 1 96.94 91 ALA B N 1
ATOM 3325 C CA . ALA B 1 91 ? 12.367 10.867 11.328 1 96.94 91 ALA B CA 1
ATOM 3326 C C . ALA B 1 91 ? 10.992 11.391 11.719 1 96.94 91 ALA B C 1
ATOM 3328 O O . ALA B 1 91 ? 10.258 10.734 12.461 1 96.94 91 ALA B O 1
ATOM 3329 N N . LEU B 1 92 ? 10.695 12.586 11.359 1 98.44 92 LEU B N 1
ATOM 3330 C CA . LEU B 1 92 ? 9.352 13.133 11.484 1 98.44 92 LEU B CA 1
ATOM 3331 C C . LEU B 1 92 ? 8.648 13.148 10.125 1 98.44 92 LEU B C 1
ATOM 3333 O O . LEU B 1 92 ? 9.148 13.75 9.172 1 98.44 92 LEU B O 1
ATOM 3337 N N . LEU B 1 93 ? 7.613 12.414 10.023 1 98.5 93 LEU B N 1
ATOM 3338 C CA . LEU B 1 93 ? 6.766 12.516 8.836 1 98.5 93 LEU B CA 1
ATOM 3339 C C . LEU B 1 93 ? 5.762 13.656 8.992 1 98.5 93 LEU B C 1
ATOM 3341 O O . LEU B 1 93 ? 4.742 13.508 9.664 1 98.5 93 LEU B O 1
ATOM 3345 N N . VAL B 1 94 ? 6.016 14.758 8.289 1 98.81 94 VAL B N 1
ATOM 3346 C CA . VAL B 1 94 ? 5.293 16 8.508 1 98.81 94 VAL B CA 1
ATOM 3347 C C . VAL B 1 94 ? 4.402 16.297 7.309 1 98.81 94 VAL B C 1
ATOM 3349 O O . VAL B 1 94 ? 4.844 16.219 6.16 1 98.81 94 VAL B O 1
ATOM 3352 N N . GLY B 1 95 ? 3.188 16.672 7.578 1 98.62 95 GLY B N 1
ATOM 3353 C CA . GLY B 1 95 ? 2.27 17.031 6.508 1 98.62 95 GLY B CA 1
ATOM 3354 C C . GLY B 1 95 ? 0.841 17.219 6.984 1 98.62 95 GLY B C 1
ATOM 3355 O O . GLY B 1 95 ? 0.611 17.703 8.094 1 98.62 95 GLY B O 1
ATOM 3356 N N . ILE B 1 96 ? -0.168 16.969 6.086 1 98.81 96 ILE B N 1
ATOM 3357 C CA . ILE B 1 96 ? -1.576 17.172 6.402 1 98.81 96 ILE B CA 1
ATOM 3358 C C . ILE B 1 96 ? -2.305 15.836 6.434 1 98.81 96 ILE B C 1
ATOM 3360 O O . ILE B 1 96 ? -1.793 14.828 5.93 1 98.81 96 ILE B O 1
ATOM 3364 N N . CYS B 1 97 ? -3.447 15.781 7.051 1 98.69 97 CYS B N 1
ATOM 3365 C CA . CYS B 1 97 ? -4.223 14.555 7.172 1 98.69 97 CYS B CA 1
ATOM 3366 C C . CYS B 1 97 ? -5.707 14.867 7.352 1 98.69 97 CYS B C 1
ATOM 3368 O O . CYS B 1 97 ? -6.086 16.016 7.539 1 98.69 97 CYS B O 1
ATOM 3370 N N . GLY B 1 98 ? -6.527 13.883 7.094 1 98.62 98 GLY B N 1
ATOM 3371 C CA . GLY B 1 98 ? -7.906 13.922 7.551 1 98.62 98 GLY B CA 1
ATOM 3372 C C . GLY B 1 98 ? -8.062 13.484 9 1 98.62 98 GLY B C 1
ATOM 3373 O O . GLY B 1 98 ? -7.602 12.414 9.383 1 98.62 98 GLY B O 1
ATOM 3374 N N . GLY B 1 99 ? -8.711 14.266 9.758 1 98.19 99 GLY B N 1
ATOM 3375 C CA . GLY B 1 99 ? -8.797 13.977 11.188 1 98.19 99 GLY B CA 1
ATOM 3376 C C . GLY B 1 99 ? -10.195 13.57 11.625 1 98.19 99 GLY B C 1
ATOM 3377 O O . GLY B 1 99 ? -11.18 13.914 10.977 1 98.19 99 GLY B O 1
ATOM 3378 N N . SER B 1 100 ? -10.18 12.766 12.695 1 97.5 100 SER B N 1
ATOM 3379 C CA . SER B 1 100 ? -11.438 12.555 13.406 1 97.5 100 SER B CA 1
ATOM 3380 C C . SER B 1 100 ? -11.898 13.836 14.102 1 97.5 100 SER B C 1
ATOM 3382 O O . SER B 1 100 ? -11.094 14.539 14.719 1 97.5 100 SER B O 1
ATOM 3384 N N . PRO B 1 101 ? -13.203 14.141 13.984 1 97 101 PRO B N 1
ATOM 3385 C CA . PRO B 1 101 ? -13.672 15.383 14.602 1 97 101 PRO B CA 1
ATOM 3386 C C . PRO B 1 101 ? -13.656 15.328 16.125 1 97 101 PRO B C 1
ATOM 3388 O O . PRO B 1 101 ? -13.664 16.375 16.781 1 97 101 PRO B O 1
ATOM 3391 N N . VAL B 1 102 ? -13.711 14.117 16.609 1 95.69 102 VAL B N 1
ATOM 3392 C CA . VAL B 1 102 ? -13.625 13.922 18.062 1 95.69 102 VAL B CA 1
ATOM 3393 C C . VAL B 1 102 ? -12.531 12.906 18.375 1 95.69 102 VAL B C 1
ATOM 3395 O O . VAL B 1 102 ? -12.523 11.797 17.828 1 95.69 102 VAL B O 1
ATOM 3398 N N . ILE B 1 103 ? -11.594 13.32 19.188 1 95.75 103 ILE B N 1
ATOM 3399 C CA . ILE B 1 103 ? -10.484 12.469 19.594 1 95.75 103 ILE B CA 1
ATOM 3400 C C . ILE B 1 103 ? -10.445 12.375 21.125 1 95.75 103 ILE B C 1
ATOM 3402 O O . ILE B 1 103 ? -10.281 13.391 21.797 1 95.75 103 ILE B O 1
ATOM 3406 N N . ALA B 1 104 ? -10.562 11.148 21.688 1 90.56 104 ALA B N 1
ATOM 3407 C CA . ALA B 1 104 ? -10.586 10.938 23.125 1 90.56 104 ALA B CA 1
ATOM 3408 C C . ALA B 1 104 ? -11.562 11.891 23.812 1 90.56 104 ALA B C 1
ATOM 3410 O O . ALA B 1 104 ? -11.195 12.586 24.766 1 90.56 104 ALA B O 1
ATOM 3411 N N . ASN B 1 105 ? -12.734 12.062 23.281 1 89.69 105 ASN B N 1
ATOM 3412 C CA . ASN B 1 105 ? -13.844 12.836 23.828 1 89.69 105 ASN B CA 1
ATOM 3413 C C . ASN B 1 105 ? -13.555 14.336 23.781 1 89.69 105 ASN B C 1
ATOM 3415 O O . ASN B 1 105 ? -14.141 15.102 24.547 1 89.69 105 ASN B O 1
ATOM 3419 N N . THR B 1 106 ? -12.633 14.734 23.047 1 92.88 106 THR B N 1
ATOM 3420 C CA . THR B 1 106 ? -12.328 16.141 22.812 1 92.88 106 THR B CA 1
ATOM 34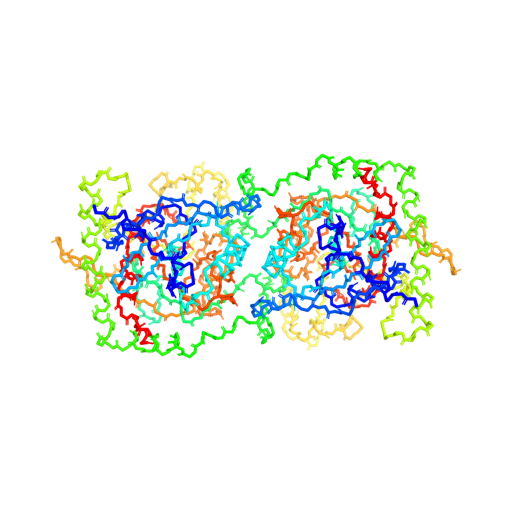21 C C . THR B 1 106 ? -12.523 16.516 21.359 1 92.88 106 THR B C 1
ATOM 3423 O O . THR B 1 106 ? -12.125 15.766 20.453 1 92.88 106 THR B O 1
ATOM 3426 N N . ASN B 1 107 ? -13.086 17.625 21.172 1 95.06 107 ASN B N 1
ATOM 3427 C CA . ASN B 1 107 ? -13.258 18.094 19.797 1 95.06 107 ASN B CA 1
ATOM 3428 C C . ASN B 1 107 ? -11.914 18.453 19.156 1 95.06 107 ASN B C 1
ATOM 3430 O O . ASN B 1 107 ? -11.109 19.172 19.75 1 95.06 107 ASN B O 1
ATOM 3434 N N . ALA B 1 108 ? -11.688 17.875 18.047 1 96.75 108 ALA B N 1
ATOM 3435 C CA . ALA B 1 108 ? -10.555 18.281 17.219 1 96.75 108 ALA B CA 1
ATOM 3436 C C . ALA B 1 108 ? -11 19.234 16.109 1 96.75 108 ALA B C 1
ATOM 3438 O O . ALA B 1 108 ? -12.062 19.047 15.516 1 96.75 108 ALA B O 1
ATOM 3439 N N . PHE B 1 109 ? -10.219 20.219 15.852 1 96.31 109 PHE B N 1
ATOM 3440 C CA . PHE B 1 109 ? -10.562 21.234 14.859 1 96.31 109 PHE B CA 1
ATOM 3441 C C . PHE B 1 109 ? -9.531 21.266 13.742 1 96.31 109 PHE B C 1
ATOM 3443 O O . PHE B 1 109 ? -8.414 20.781 13.906 1 96.31 109 PHE B O 1
ATOM 3450 N N . LEU B 1 110 ? -10.008 21.812 12.602 1 97.06 110 LEU B N 1
ATOM 3451 C CA . LEU B 1 110 ? -9.047 22.016 11.523 1 97.06 110 LEU B CA 1
ATOM 3452 C C . LEU B 1 110 ? -7.906 22.922 11.992 1 97.06 110 LEU B C 1
ATOM 3454 O O . LEU B 1 110 ? -8.133 23.906 12.703 1 97.06 110 LEU B O 1
ATOM 3458 N N . GLY B 1 111 ? -6.672 22.5 11.672 1 96.69 111 GLY B N 1
ATOM 3459 C CA . GLY B 1 111 ? -5.496 23.234 12.117 1 96.69 111 GLY B CA 1
ATOM 3460 C C . GLY B 1 111 ? -4.828 22.609 13.328 1 96.69 111 GLY B C 1
ATOM 3461 O O . GLY B 1 111 ? -3.66 22.875 13.609 1 96.69 111 GLY B O 1
ATOM 3462 N N . ASP B 1 112 ? -5.598 21.812 14.086 1 97.56 112 ASP B N 1
ATOM 3463 C CA . ASP B 1 112 ? -4.957 21.047 15.148 1 97.56 112 ASP B CA 1
ATOM 3464 C C . ASP B 1 112 ? -3.984 20.016 14.57 1 97.56 112 ASP B C 1
ATOM 3466 O O . ASP B 1 112 ? -4.008 19.734 13.367 1 97.56 112 ASP B O 1
ATOM 3470 N N . VAL B 1 113 ? -3.105 19.516 15.445 1 98.75 113 VAL B N 1
ATOM 3471 C CA . VAL B 1 113 ? -2.037 18.656 14.953 1 98.75 113 VAL B CA 1
ATOM 3472 C C . VAL B 1 113 ? -2.115 17.297 15.648 1 98.75 113 VAL B C 1
ATOM 3474 O O . VAL B 1 113 ? -2.342 17.219 16.859 1 98.75 113 VAL B O 1
ATOM 3477 N N . VAL B 1 114 ? -1.958 16.25 14.859 1 98.69 114 VAL B N 1
ATOM 3478 C CA . VAL B 1 114 ? -1.934 14.898 15.398 1 98.69 114 VAL B CA 1
ATOM 3479 C C . VAL B 1 114 ? -0.508 14.352 15.359 1 98.69 114 VAL B C 1
ATOM 3481 O O . VAL B 1 114 ? 0.245 14.641 14.422 1 98.69 114 VAL B O 1
ATOM 3484 N N . MET B 1 115 ? -0.138 13.594 16.359 1 98.19 115 MET B N 1
ATOM 3485 C CA . MET B 1 115 ? 1.121 12.859 16.438 1 98.19 115 MET B CA 1
ATOM 3486 C C . MET B 1 115 ? 0.87 11.367 16.641 1 98.19 115 MET B C 1
ATOM 3488 O O . MET B 1 115 ? -0.02 10.984 17.406 1 98.19 115 MET B O 1
ATOM 3492 N N . SER B 1 116 ? 1.685 10.578 15.984 1 97.12 116 SER B N 1
ATOM 3493 C CA . SER B 1 116 ? 1.457 9.141 16.047 1 97.12 116 SER B CA 1
ATOM 3494 C C . SER B 1 116 ? 2.078 8.531 17.297 1 97.12 116 SER B C 1
ATOM 3496 O O . SER B 1 116 ? 3.279 8.672 17.531 1 97.12 116 SER B O 1
ATOM 3498 N N . LYS B 1 117 ? 1.267 7.91 18.047 1 94.38 117 LYS B N 1
ATOM 3499 C CA . LYS B 1 117 ? 1.749 6.965 19.047 1 94.38 117 LYS B CA 1
ATOM 3500 C C . LYS B 1 117 ? 2.041 5.602 18.422 1 94.38 117 LYS B C 1
ATOM 3502 O O . LYS B 1 117 ? 2.99 4.922 18.828 1 94.38 117 LYS B O 1
ATOM 3507 N N . SER B 1 118 ? 1.265 5.25 17.531 1 93.19 118 SER B N 1
ATOM 3508 C CA . SER B 1 118 ? 1.373 4.062 16.688 1 93.19 118 SER B CA 1
ATOM 3509 C C . SER B 1 118 ? 0.726 4.289 15.328 1 93.19 118 SER B C 1
ATOM 3511 O O . SER B 1 118 ? 0.021 5.281 15.125 1 93.19 118 SER B O 1
ATOM 3513 N N . ILE B 1 119 ? 1.057 3.469 14.43 1 93.81 119 ILE B N 1
ATOM 3514 C CA . ILE B 1 119 ? 0.456 3.521 13.102 1 93.81 119 ILE B CA 1
ATOM 3515 C C . ILE B 1 119 ? -0.246 2.201 12.797 1 93.81 119 ILE B C 1
ATOM 3517 O O . ILE B 1 119 ? 0.266 1.129 13.133 1 93.81 119 ILE B O 1
ATOM 3521 N N . LEU B 1 120 ? -1.413 2.283 12.25 1 93.56 120 LEU B N 1
ATOM 3522 C CA . LEU B 1 120 ? -2.137 1.109 11.773 1 93.56 120 LEU B CA 1
ATOM 3523 C C . LEU B 1 120 ? -2.371 1.191 10.266 1 93.56 120 LEU B C 1
ATOM 3525 O O . LEU B 1 120 ? -2.943 2.166 9.781 1 93.56 120 LEU B O 1
ATOM 3529 N N . GLN B 1 121 ? -1.836 0.216 9.555 1 94.06 121 GLN B N 1
ATOM 3530 C CA . GLN B 1 121 ? -2.232 0.089 8.156 1 94.06 121 GLN B CA 1
ATOM 3531 C C . GLN B 1 121 ? -3.637 -0.494 8.031 1 94.06 121 GLN B C 1
ATOM 3533 O O . GLN B 1 121 ? -3.809 -1.715 8.008 1 94.06 121 GLN B O 1
ATOM 3538 N N . TYR B 1 122 ? -4.633 0.295 7.82 1 93 122 TYR B N 1
ATOM 3539 C CA . TYR B 1 122 ? -6.02 -0.118 8.016 1 93 122 TYR B CA 1
ATOM 3540 C C . TYR B 1 122 ? -6.551 -0.84 6.781 1 93 122 TYR B C 1
ATOM 3542 O O . TYR B 1 122 ? -7.629 -1.438 6.82 1 93 122 TYR B O 1
ATOM 3550 N N . ASP B 1 123 ? -5.797 -0.819 5.66 1 93.75 123 ASP B N 1
ATOM 3551 C CA . ASP B 1 123 ? -6.266 -1.46 4.438 1 93.75 123 ASP B CA 1
ATOM 3552 C C . ASP B 1 123 ? -5.484 -2.742 4.156 1 93.75 123 ASP B C 1
ATOM 3554 O O . ASP B 1 123 ? -5.555 -3.287 3.051 1 93.75 123 ASP B O 1
ATOM 3558 N N . PHE B 1 124 ? -4.73 -3.227 5.078 1 92.44 124 PHE B N 1
ATOM 3559 C CA . PHE B 1 124 ? -3.959 -4.453 4.926 1 92.44 124 PHE B CA 1
ATOM 3560 C C . PHE B 1 124 ? -4.66 -5.625 5.602 1 92.44 124 PHE B C 1
ATOM 3562 O O . PHE B 1 124 ? -4.73 -5.684 6.832 1 92.44 124 PHE B O 1
ATOM 3569 N N . GLY B 1 125 ? -5.16 -6.527 4.793 1 92.56 125 GLY B N 1
ATOM 3570 C CA . GLY B 1 125 ? -5.871 -7.645 5.395 1 92.56 125 GLY B CA 1
ATOM 3571 C C . GLY B 1 125 ? -6.621 -8.492 4.383 1 92.56 125 GLY B C 1
ATOM 3572 O O . GLY B 1 125 ? -6.102 -8.789 3.307 1 92.56 125 GLY B O 1
ATOM 3573 N N . ARG B 1 126 ? -7.773 -9 4.785 1 91.06 126 ARG B N 1
ATOM 3574 C CA . ARG B 1 126 ? -8.594 -9.891 3.971 1 91.06 126 ARG B CA 1
ATOM 3575 C C . ARG B 1 126 ? -9.961 -9.281 3.686 1 91.06 126 ARG B C 1
ATOM 3577 O O . ARG B 1 126 ? -10.609 -8.758 4.594 1 91.06 126 ARG B O 1
ATOM 3584 N N . GLN B 1 127 ? -10.312 -9.297 2.473 1 90.94 127 GLN B N 1
ATOM 3585 C CA . GLN B 1 127 ? -11.625 -8.805 2.061 1 90.94 127 GLN B CA 1
ATOM 3586 C C . GLN B 1 127 ? -12.641 -9.938 1.978 1 90.94 127 GLN B C 1
ATOM 3588 O O . GLN B 1 127 ? -12.523 -10.82 1.118 1 90.94 127 GLN B O 1
ATOM 3593 N N . TYR B 1 128 ? -13.625 -9.992 2.84 1 88.06 128 TYR B N 1
ATOM 3594 C CA . TYR B 1 128 ? -14.766 -10.898 2.801 1 88.06 128 TYR B CA 1
ATOM 3595 C C . TYR B 1 128 ? -15.977 -10.219 2.172 1 88.06 128 TYR B C 1
ATOM 3597 O O . TYR B 1 128 ? -15.961 -9.016 1.919 1 88.06 128 TYR B O 1
ATOM 3605 N N . PRO B 1 129 ? -16.953 -11.117 1.916 1 82.5 129 PRO B N 1
ATOM 3606 C CA . PRO B 1 129 ? -18.172 -10.438 1.466 1 82.5 129 PRO B CA 1
ATOM 3607 C C . PRO B 1 129 ? -18.703 -9.43 2.488 1 82.5 129 PRO B C 1
ATOM 3609 O O . PRO B 1 129 ? -18.953 -9.789 3.643 1 82.5 129 PRO B O 1
ATOM 3612 N N . TYR B 1 130 ? -18.719 -8.141 2.23 1 80.19 130 TYR B N 1
ATOM 3613 C CA . TYR B 1 130 ? -19.406 -7.07 2.947 1 80.19 130 TYR B CA 1
ATOM 3614 C C . TYR B 1 130 ? -18.531 -6.535 4.082 1 80.19 130 TYR B C 1
ATOM 3616 O O . TYR B 1 130 ? -18.891 -5.551 4.734 1 80.19 130 TYR B O 1
ATOM 3624 N N . HIS B 1 131 ? -17.469 -7.207 4.367 1 82.5 131 HIS B N 1
ATOM 3625 C CA . HIS B 1 131 ? -16.656 -6.621 5.43 1 82.5 131 HIS B CA 1
ATOM 3626 C C . HIS B 1 131 ? -15.172 -6.887 5.203 1 82.5 131 HIS B C 1
ATOM 3628 O O . HIS B 1 131 ? -14.805 -7.777 4.43 1 82.5 131 HIS B O 1
ATOM 3634 N N . PHE B 1 132 ? -14.367 -6.141 5.836 1 88 132 PHE B N 1
ATOM 3635 C CA . PHE B 1 132 ? -12.914 -6.207 5.746 1 88 132 PHE B CA 1
ATOM 3636 C C . PHE B 1 132 ? -12.297 -6.504 7.109 1 88 132 PHE B C 1
ATOM 3638 O O . PHE B 1 132 ? -12.711 -5.934 8.117 1 88 132 PHE B O 1
ATOM 3645 N N . VAL B 1 133 ? -11.344 -7.449 7.129 1 85.38 133 VAL B N 1
ATOM 3646 C CA . VAL B 1 133 ? -10.648 -7.789 8.367 1 85.38 133 VAL B CA 1
ATOM 3647 C C . VAL B 1 133 ? -9.172 -7.434 8.242 1 85.38 133 VAL B C 1
ATOM 3649 O O . VAL B 1 133 ? -8.461 -7.977 7.391 1 85.38 133 VAL B O 1
ATOM 3652 N N . ILE B 1 134 ? -8.766 -6.559 9.125 1 87.25 134 ILE B N 1
ATOM 3653 C CA . ILE B 1 134 ? -7.367 -6.148 9.141 1 87.25 134 ILE B CA 1
ATOM 3654 C C . ILE B 1 134 ? -6.5 -7.273 9.695 1 87.25 134 ILE B C 1
ATOM 3656 O O . ILE B 1 134 ? -6.887 -7.941 10.656 1 87.25 134 ILE B O 1
ATOM 3660 N N . ARG B 1 135 ? -5.383 -7.473 8.984 1 80.44 135 ARG B N 1
ATOM 3661 C CA . ARG B 1 135 ? -4.406 -8.422 9.516 1 80.44 135 ARG B CA 1
ATOM 3662 C C . ARG B 1 135 ? -3.646 -7.828 10.695 1 80.44 135 ARG B C 1
ATOM 3664 O O . ARG B 1 135 ? -2.979 -6.801 10.555 1 80.44 135 ARG B O 1
ATOM 3671 N N . ARG B 1 136 ? -3.768 -8.438 11.844 1 68.44 136 ARG B N 1
ATOM 3672 C CA . ARG B 1 136 ? -3.18 -7.875 13.062 1 68.44 136 ARG B CA 1
ATOM 3673 C C . ARG B 1 136 ? -2.119 -8.805 13.633 1 68.44 136 ARG B C 1
ATOM 3675 O O . ARG B 1 136 ? -1.728 -8.664 14.797 1 68.44 136 ARG B O 1
ATOM 3682 N N . SER B 1 137 ? -1.705 -9.641 12.828 1 58.91 137 SER B N 1
ATOM 3683 C CA . SER B 1 137 ? -0.713 -10.539 13.406 1 58.91 137 SER B CA 1
ATOM 3684 C C . SER B 1 137 ? 0.56 -9.789 13.789 1 58.91 137 SER B C 1
ATOM 3686 O O . SER B 1 137 ? 0.844 -8.719 13.242 1 58.91 137 SER B O 1
ATOM 3688 N N . VAL B 1 138 ? 1.126 -10.289 14.859 1 48.72 138 VAL B N 1
ATOM 3689 C CA . VAL B 1 138 ? 2.365 -9.703 15.359 1 48.72 138 VAL B CA 1
ATOM 3690 C C . VAL B 1 138 ? 3.377 -9.594 14.219 1 48.72 138 VAL B C 1
ATOM 3692 O O . VAL B 1 138 ? 4.129 -8.617 14.141 1 48.72 138 VAL B O 1
ATOM 3695 N N . GLU B 1 139 ? 3.273 -10.547 13.328 1 51.06 139 GLU B N 1
ATOM 3696 C CA . GLU B 1 139 ? 4.223 -10.578 12.219 1 51.06 139 GLU B CA 1
ATOM 3697 C C . GLU B 1 139 ? 3.914 -9.492 11.195 1 51.06 139 GLU B C 1
ATOM 3699 O O . GLU B 1 139 ? 4.805 -9.039 10.477 1 51.06 139 GLU B O 1
ATOM 3704 N N . ASP B 1 140 ? 2.658 -9.078 11.281 1 55.5 140 ASP B N 1
ATOM 3705 C CA . ASP B 1 140 ? 2.223 -8.141 10.25 1 55.5 140 ASP B CA 1
ATOM 3706 C C . ASP B 1 140 ? 2.043 -6.734 10.82 1 55.5 140 ASP B C 1
ATOM 3708 O O . ASP B 1 140 ? 1.851 -5.773 10.078 1 55.5 140 ASP B O 1
ATOM 3712 N N . SER B 1 141 ? 2.119 -6.777 12.117 1 61.03 141 SER B N 1
ATOM 3713 C CA . SER B 1 141 ? 1.858 -5.496 12.766 1 61.03 141 SER B CA 1
ATOM 3714 C C . SER B 1 141 ? 3.117 -4.637 12.82 1 61.03 141 SER B C 1
ATOM 3716 O O . SER B 1 141 ? 4.23 -5.16 12.875 1 61.03 141 SER B O 1
ATOM 3718 N N . LEU B 1 142 ? 2.84 -3.428 12.477 1 68.06 142 LEU B N 1
ATOM 3719 C CA . LEU B 1 142 ? 3.922 -2.467 12.656 1 68.06 142 LEU B CA 1
ATOM 3720 C C . LEU B 1 142 ? 4.332 -2.379 14.125 1 68.06 142 LEU B C 1
ATOM 3722 O O . LEU B 1 142 ? 3.475 -2.387 15.016 1 68.06 142 LEU B O 1
ATOM 3726 N N . GLY B 1 143 ? 5.527 -2.67 14.43 1 68.44 143 GLY B N 1
ATOM 3727 C CA . GLY B 1 143 ? 6.023 -2.672 15.797 1 68.44 143 GLY B CA 1
ATOM 3728 C C . GLY B 1 143 ? 5.871 -1.33 16.484 1 68.44 143 GLY B C 1
ATOM 3729 O O . GLY B 1 143 ? 5.48 -0.343 15.859 1 68.44 143 GLY B O 1
ATOM 3730 N N . ARG B 1 144 ? 5.988 -1.388 17.828 1 75.12 144 ARG B N 1
ATOM 3731 C CA . ARG B 1 144 ? 6 -0.173 18.641 1 75.12 144 ARG B CA 1
ATOM 3732 C C . ARG B 1 144 ? 7.254 0.653 18.375 1 75.12 144 ARG B C 1
ATOM 3734 O O . ARG B 1 144 ? 8.281 0.115 17.938 1 75.12 144 ARG B O 1
ATOM 3741 N N . PRO B 1 145 ? 7.035 1.988 18.516 1 82.06 145 PRO B N 1
ATOM 3742 C CA . PRO B 1 145 ? 8.25 2.801 18.391 1 82.06 145 PRO B CA 1
ATOM 3743 C C . PRO B 1 145 ? 9.352 2.354 19.344 1 82.06 145 PRO B C 1
ATOM 3745 O O . PRO B 1 145 ? 9.086 1.606 20.297 1 82.06 145 PRO B O 1
ATOM 3748 N N . ASN B 1 146 ? 10.508 2.689 19.047 1 84.62 146 ASN B N 1
ATOM 3749 C CA . ASN B 1 146 ? 11.617 2.344 19.938 1 84.62 146 ASN B CA 1
ATOM 3750 C C . ASN B 1 146 ? 11.508 3.072 21.266 1 84.62 146 ASN B C 1
ATOM 3752 O O . ASN B 1 146 ? 10.648 3.938 21.438 1 84.62 146 ASN B O 1
ATOM 3756 N N . LYS B 1 147 ? 12.266 2.729 22.203 1 86.56 147 LYS B N 1
ATOM 3757 C CA . LYS B 1 147 ? 12.188 3.232 23.578 1 86.56 147 LYS B CA 1
ATOM 3758 C C . LYS B 1 147 ? 12.383 4.746 23.609 1 86.56 147 LYS B C 1
ATOM 3760 O O . LYS B 1 147 ? 11.719 5.441 24.391 1 86.56 147 LYS B O 1
ATOM 3765 N N . GLU B 1 148 ? 13.195 5.219 22.812 1 88.38 148 GLU B N 1
ATOM 3766 C CA . GLU B 1 148 ? 13.477 6.648 22.797 1 88.38 148 GLU B CA 1
ATOM 3767 C C . GLU B 1 148 ? 12.25 7.449 22.375 1 88.38 148 GLU B C 1
ATOM 3769 O O . GLU B 1 148 ? 11.898 8.438 23.016 1 88.38 148 GLU B O 1
ATOM 3774 N N . ILE B 1 149 ? 11.641 7.016 21.344 1 90.75 149 ILE B N 1
ATOM 3775 C CA . ILE B 1 149 ? 10.453 7.699 20.844 1 90.75 149 ILE B CA 1
ATOM 3776 C C . ILE B 1 149 ? 9.305 7.551 21.828 1 90.75 149 ILE B C 1
ATOM 3778 O O . ILE B 1 149 ? 8.555 8.5 22.078 1 90.75 149 ILE B O 1
ATOM 3782 N N . ARG B 1 150 ? 9.203 6.41 22.469 1 92.56 150 ARG B N 1
ATOM 3783 C CA . ARG B 1 150 ? 8.156 6.199 23.453 1 92.56 150 ARG B CA 1
ATOM 3784 C C . ARG B 1 150 ? 8.32 7.141 24.641 1 92.56 150 ARG B C 1
ATOM 3786 O O . ARG B 1 150 ? 7.34 7.695 25.141 1 92.56 150 ARG B O 1
ATOM 3793 N N . SER B 1 151 ? 9.539 7.309 25.031 1 92.31 151 SER B N 1
ATOM 3794 C CA . SER B 1 151 ? 9.82 8.227 26.125 1 92.31 151 SER B CA 1
ATOM 3795 C C . SER B 1 151 ? 9.508 9.672 25.734 1 92.31 151 SER B C 1
ATOM 3797 O O . SER B 1 151 ? 8.945 10.422 26.531 1 92.31 151 SER B O 1
ATOM 3799 N N . LEU B 1 152 ? 9.867 10 24.562 1 92.38 152 LEU B N 1
ATOM 3800 C CA . LEU B 1 152 ? 9.602 11.336 24.047 1 92.38 152 LEU B CA 1
ATOM 3801 C C . LEU B 1 152 ? 8.102 11.609 24.016 1 92.38 152 LEU B C 1
ATOM 3803 O O . LEU B 1 152 ? 7.645 12.664 24.469 1 92.38 152 LEU B O 1
ATOM 3807 N N . LEU B 1 153 ? 7.328 10.656 23.562 1 94.69 153 LEU B N 1
ATOM 3808 C CA . LEU B 1 153 ? 5.879 10.812 23.453 1 94.69 153 LEU B CA 1
ATOM 3809 C C . LEU B 1 153 ? 5.227 10.844 24.828 1 94.69 153 LEU B C 1
ATOM 3811 O O . LEU B 1 153 ? 4.266 11.586 25.047 1 94.69 153 LEU B O 1
ATOM 3815 N N . ALA B 1 154 ? 5.746 10.047 25.734 1 94.12 154 ALA B N 1
ATOM 3816 C CA . ALA B 1 154 ? 5.242 10.086 27.109 1 94.12 154 ALA B CA 1
ATOM 3817 C C . ALA B 1 154 ? 5.441 11.461 27.734 1 94.12 154 ALA B C 1
ATOM 3819 O O . ALA B 1 154 ? 4.566 11.969 28.438 1 94.12 154 ALA B O 1
ATOM 3820 N N . ALA B 1 155 ? 6.543 12.039 27.438 1 94.25 155 ALA B N 1
ATOM 3821 C CA . ALA B 1 155 ? 6.812 13.391 27.922 1 94.25 155 ALA B CA 1
ATOM 3822 C C . ALA B 1 155 ? 5.84 14.398 27.297 1 94.25 155 ALA B C 1
ATOM 3824 O O . ALA B 1 155 ? 5.352 15.297 27.984 1 94.25 155 ALA B O 1
ATOM 3825 N N . PHE B 1 156 ? 5.598 14.234 25.984 1 95.56 156 PHE B N 1
ATOM 3826 C CA . PHE B 1 156 ? 4.699 15.148 25.297 1 95.56 156 PHE B CA 1
ATOM 3827 C C . PHE B 1 156 ? 3.301 15.094 25.891 1 95.56 156 PHE B C 1
ATOM 3829 O O . PHE B 1 156 ? 2.559 16.078 25.844 1 95.56 156 PHE B O 1
ATOM 3836 N N . GLU B 1 157 ? 2.945 14 26.5 1 94.19 157 GLU B N 1
ATOM 3837 C CA . GLU B 1 157 ? 1.603 13.797 27.031 1 94.19 157 GLU B CA 1
ATOM 3838 C C . GLU B 1 157 ? 1.441 14.461 28.391 1 94.19 157 GLU B C 1
ATOM 3840 O O . GLU B 1 157 ? 0.321 14.648 28.875 1 94.19 157 GLU B O 1
ATOM 3845 N N . THR B 1 158 ? 2.541 14.797 29.016 1 95.19 158 THR B N 1
ATOM 3846 C CA . THR B 1 158 ? 2.445 15.539 30.266 1 95.19 158 THR B CA 1
ATOM 3847 C C . THR B 1 158 ? 1.95 16.953 30 1 95.19 158 THR B C 1
ATOM 3849 O O . THR B 1 158 ? 2.303 17.578 29 1 95.19 158 THR B O 1
ATOM 3852 N N . GLU B 1 159 ? 1.231 17.453 30.938 1 93.56 159 GLU B N 1
ATOM 3853 C CA . GLU B 1 159 ? 0.611 18.766 30.781 1 93.56 159 GLU B CA 1
ATOM 3854 C C . GLU B 1 159 ? 1.662 19.844 30.547 1 93.56 159 GLU B C 1
ATOM 3856 O O . GLU B 1 159 ? 1.489 20.719 29.703 1 93.56 159 GLU B O 1
ATOM 3861 N N . LEU B 1 160 ? 2.656 19.812 31.25 1 94.62 160 LEU B N 1
ATOM 3862 C CA . LEU B 1 160 ? 3.697 20.828 31.172 1 94.62 160 LEU B CA 1
ATOM 3863 C C . LEU B 1 160 ? 4.336 20.844 29.797 1 94.62 160 LEU B C 1
ATOM 3865 O O . LEU B 1 160 ? 4.426 21.906 29.156 1 94.62 160 LEU B O 1
ATOM 3869 N N . VAL B 1 161 ? 4.77 19.688 29.344 1 94.31 161 VAL B N 1
ATOM 3870 C CA . VAL B 1 161 ? 5.473 19.609 28.062 1 94.31 161 VAL B CA 1
ATOM 3871 C C . VAL B 1 161 ? 4.504 19.891 26.922 1 94.31 161 VAL B C 1
ATOM 3873 O O . VAL B 1 161 ? 4.871 20.531 25.938 1 94.31 161 VAL B O 1
ATOM 3876 N N . ASP B 1 162 ? 3.32 19.406 27.078 1 95.81 162 ASP B N 1
ATOM 3877 C CA . ASP B 1 162 ? 2.279 19.703 26.109 1 95.81 162 ASP B CA 1
ATOM 3878 C C . ASP B 1 162 ? 2.107 21.219 25.938 1 95.81 162 ASP B C 1
ATOM 3880 O O . ASP B 1 162 ? 2.09 21.719 24.812 1 95.81 162 ASP B O 1
ATOM 3884 N N . GLN B 1 163 ? 2.023 21.938 27.047 1 95.12 163 GLN B N 1
ATOM 3885 C CA . GLN B 1 163 ? 1.859 23.391 27.016 1 95.12 163 GLN B CA 1
ATOM 3886 C C . GLN B 1 163 ? 3.074 24.062 26.391 1 95.12 163 GLN B C 1
ATOM 3888 O O . GLN B 1 163 ? 2.932 25.016 25.609 1 95.12 163 GLN B O 1
ATOM 3893 N N . ARG B 1 164 ? 4.184 23.562 26.734 1 95.25 164 ARG B N 1
ATOM 3894 C CA . ARG B 1 164 ? 5.41 24.141 26.188 1 95.25 164 ARG B CA 1
ATOM 3895 C C . ARG B 1 164 ? 5.492 23.938 24.688 1 95.25 164 ARG B C 1
ATOM 3897 O O . ARG B 1 164 ? 5.91 24.828 23.953 1 95.25 164 ARG B O 1
ATOM 3904 N N . LEU B 1 165 ? 5.105 22.734 24.219 1 96.62 165 LEU B N 1
ATOM 3905 C CA . LEU B 1 165 ? 5.094 22.438 22.781 1 96.62 165 LEU B CA 1
ATOM 3906 C C . LEU B 1 165 ? 4.105 23.344 22.062 1 96.62 165 LEU B C 1
ATOM 3908 O O . LEU B 1 165 ? 4.422 23.891 21 1 96.62 165 LEU B O 1
ATOM 3912 N N . LYS B 1 166 ? 2.951 23.516 22.672 1 96.44 166 LYS B N 1
ATOM 3913 C CA . LYS B 1 166 ? 1.924 24.359 22.078 1 96.44 166 LYS B CA 1
ATOM 3914 C C . LYS B 1 166 ? 2.395 25.812 21.984 1 96.44 166 LYS B C 1
ATOM 3916 O O . LYS B 1 166 ? 2.209 26.469 20.953 1 96.44 166 LYS B O 1
ATOM 3921 N N . HIS B 1 167 ? 2.988 26.234 23 1 95.44 167 HIS B N 1
ATOM 3922 C CA . HIS B 1 167 ? 3.486 27.609 23.031 1 95.44 167 HIS B CA 1
ATOM 3923 C C . HIS B 1 167 ? 4.578 27.812 21.984 1 95.44 167 HIS B C 1
ATOM 3925 O O . HIS B 1 167 ? 4.555 28.797 21.25 1 95.44 167 HIS B O 1
ATOM 3931 N N . ALA B 1 168 ? 5.5 26.891 22 1 97 168 ALA B N 1
ATOM 3932 C CA . ALA B 1 168 ? 6.57 26.969 21 1 97 168 ALA B CA 1
ATOM 3933 C C . ALA B 1 168 ? 6.012 26.938 19.594 1 97 168 ALA B C 1
ATOM 3935 O O . ALA B 1 168 ? 6.426 27.734 18.734 1 97 168 ALA B O 1
ATOM 3936 N N . ALA B 1 169 ? 5.07 26.031 19.344 1 97.75 169 ALA B N 1
ATOM 3937 C CA . ALA B 1 169 ? 4.473 25.875 18.016 1 97.75 169 ALA B CA 1
ATOM 3938 C C . ALA B 1 169 ? 3.771 27.172 17.594 1 97.75 169 ALA B C 1
ATOM 3940 O O . ALA B 1 169 ? 3.838 27.547 16.422 1 97.75 169 ALA B O 1
ATOM 3941 N N . THR B 1 170 ? 3.104 27.781 18.531 1 96.5 170 THR B N 1
ATOM 3942 C CA . THR B 1 170 ? 2.426 29.047 18.25 1 96.5 170 THR B CA 1
ATOM 3943 C C . THR B 1 170 ? 3.426 30.109 17.812 1 96.5 170 THR B C 1
ATOM 3945 O O . THR B 1 170 ? 3.174 30.859 16.859 1 96.5 170 THR B O 1
ATOM 3948 N N . GLY B 1 171 ? 4.516 30.188 18.516 1 96.94 171 GLY B N 1
ATOM 3949 C CA . GLY B 1 171 ? 5.562 31.109 18.125 1 96.94 171 GLY B CA 1
ATOM 3950 C C . GLY B 1 171 ? 6.141 30.828 16.766 1 96.94 171 GLY B C 1
ATOM 3951 O O . GLY B 1 171 ? 6.344 31.75 15.961 1 96.94 171 GLY B O 1
ATOM 3952 N N . TYR B 1 172 ? 6.414 29.594 16.484 1 98.19 172 TYR B N 1
ATOM 3953 C CA . TYR B 1 172 ? 6.98 29.203 15.203 1 98.19 172 TYR B CA 1
ATOM 3954 C C . TYR B 1 172 ? 5.977 29.438 14.078 1 98.19 172 TYR B C 1
ATOM 3956 O O . TYR B 1 172 ? 6.359 29.781 12.953 1 98.19 172 TYR B O 1
ATOM 3964 N N . LEU B 1 173 ? 4.688 29.203 14.383 1 98.06 173 LEU B N 1
ATOM 3965 C CA . LEU B 1 173 ? 3.65 29.484 13.391 1 98.06 173 LEU B CA 1
ATOM 3966 C C . LEU B 1 173 ? 3.641 30.953 13 1 98.06 173 LEU B C 1
ATOM 3968 O O . LEU B 1 173 ? 3.59 31.297 11.82 1 98.06 173 LEU B O 1
ATOM 3972 N N . LYS B 1 174 ? 3.738 31.797 13.984 1 96.5 174 LYS B N 1
ATOM 3973 C CA . LYS B 1 174 ? 3.791 33.219 13.727 1 96.5 174 LYS B CA 1
ATOM 3974 C C . LYS B 1 174 ? 5.023 33.594 12.906 1 96.5 174 LYS B C 1
ATOM 3976 O O . LYS B 1 174 ? 4.941 34.406 11.969 1 96.5 174 LYS B O 1
ATOM 3981 N N . HIS B 1 175 ? 6.102 33.031 13.336 1 97.12 175 HIS B N 1
ATOM 3982 C CA . HIS B 1 175 ? 7.344 33.281 12.609 1 97.12 175 HIS B CA 1
ATOM 3983 C C . HIS B 1 175 ? 7.211 32.875 11.148 1 97.12 175 HIS B C 1
ATOM 3985 O O . HIS B 1 175 ? 7.586 33.625 10.25 1 97.12 175 HIS B O 1
ATOM 3991 N N . LEU B 1 176 ? 6.668 31.656 10.906 1 97.94 176 LEU B N 1
ATOM 3992 C CA . LEU B 1 176 ? 6.457 31.125 9.562 1 97.94 176 LEU B CA 1
ATOM 3993 C C . LEU B 1 176 ? 5.547 32.031 8.75 1 97.94 176 LEU B C 1
ATOM 3995 O O . LEU B 1 176 ? 5.84 32.344 7.59 1 97.94 176 LEU B O 1
ATOM 3999 N N . GLN B 1 177 ? 4.512 32.5 9.336 1 96.75 177 GLN B N 1
ATOM 4000 C CA . GLN B 1 177 ? 3.561 33.375 8.672 1 96.75 177 GLN B CA 1
ATOM 4001 C C . GLN B 1 177 ? 4.219 34.719 8.273 1 96.75 177 GLN B C 1
ATOM 4003 O O . GLN B 1 177 ? 3.996 35.219 7.168 1 96.75 177 GLN B O 1
ATOM 4008 N N . ASN B 1 178 ? 5.055 35.219 9.133 1 96.06 178 ASN B N 1
ATOM 4009 C CA . ASN B 1 178 ? 5.738 36.5 8.875 1 96.06 178 ASN B CA 1
ATOM 4010 C C . ASN B 1 178 ? 6.758 36.344 7.742 1 96.06 178 ASN B C 1
ATOM 4012 O O . ASN B 1 178 ? 6.82 37.219 6.852 1 96.06 178 ASN B O 1
ATOM 4016 N N . ILE B 1 179 ? 7.5 35.281 7.801 1 96.31 179 ILE B N 1
ATOM 4017 C CA . ILE B 1 179 ? 8.508 35.094 6.77 1 96.31 179 ILE B CA 1
ATOM 4018 C C . ILE B 1 179 ? 7.828 34.875 5.418 1 96.31 179 ILE B C 1
ATOM 4020 O O . ILE B 1 179 ? 8.305 35.344 4.395 1 96.31 179 ILE B O 1
ATOM 4024 N N . ALA B 1 180 ? 6.781 34.062 5.441 1 96.19 180 ALA B N 1
ATOM 4025 C CA . ALA B 1 180 ? 6.059 33.781 4.203 1 96.19 180 ALA B CA 1
ATOM 4026 C C . ALA B 1 180 ? 5.539 35.094 3.58 1 96.19 180 ALA B C 1
ATOM 4028 O O . ALA B 1 180 ? 5.555 35.25 2.355 1 96.19 180 ALA B O 1
ATOM 4029 N N . LYS B 1 181 ? 5.066 36 4.379 1 93.69 181 LYS B N 1
ATOM 4030 C CA . LYS B 1 181 ? 4.59 37.281 3.904 1 93.69 181 LYS B CA 1
ATOM 4031 C C . LYS B 1 181 ? 5.73 38.125 3.328 1 93.69 181 LYS B C 1
ATOM 4033 O O . LYS B 1 181 ? 5.598 38.719 2.256 1 93.69 181 LYS B O 1
ATOM 4038 N N . LYS B 1 182 ? 6.812 38.188 4.004 1 94.31 182 LYS B N 1
ATOM 4039 C CA . LYS B 1 182 ? 7.977 38.938 3.568 1 94.31 182 LYS B CA 1
ATOM 4040 C C . LYS B 1 182 ? 8.508 38.406 2.234 1 94.31 182 LYS B C 1
ATOM 4042 O O . LYS B 1 182 ? 8.859 39.219 1.353 1 94.31 182 LYS B O 1
ATOM 4047 N N . ASP B 1 183 ? 8.516 37.094 2.148 1 93.19 183 ASP B N 1
ATOM 4048 C CA . ASP B 1 183 ? 9.055 36.469 0.951 1 93.19 183 ASP B CA 1
ATOM 4049 C C . ASP B 1 183 ? 8.008 36.406 -0.159 1 93.19 183 ASP B C 1
ATOM 4051 O O . ASP B 1 183 ? 8.281 35.906 -1.249 1 93.19 183 ASP B O 1
ATOM 4055 N N . GLN B 1 184 ? 6.828 36.844 0.113 1 91.12 184 GLN B N 1
ATOM 4056 C CA . GLN B 1 184 ? 5.73 36.875 -0.847 1 91.12 184 GLN B CA 1
ATOM 4057 C C . GLN B 1 184 ? 5.473 35.469 -1.404 1 91.12 184 GLN B C 1
ATOM 4059 O O . GLN B 1 184 ? 5.422 35.281 -2.621 1 91.12 184 GLN B O 1
ATOM 4064 N N . ARG B 1 185 ? 5.391 34.594 -0.495 1 88.81 185 ARG B N 1
ATOM 4065 C CA . ARG B 1 185 ? 5.082 33.219 -0.902 1 88.81 185 ARG B CA 1
ATOM 4066 C C . ARG B 1 185 ? 3.66 33.125 -1.44 1 88.81 185 ARG B C 1
ATOM 4068 O O . ARG B 1 185 ? 2.773 33.844 -1.011 1 88.81 185 ARG B O 1
ATOM 4075 N N . CYS B 1 186 ? 3.391 32.125 -2.283 1 90.44 186 CYS B N 1
ATOM 4076 C CA . CYS B 1 186 ? 2.082 31.906 -2.893 1 90.44 186 CYS B CA 1
ATOM 4077 C C . CYS B 1 186 ? 1.124 31.234 -1.909 1 90.44 186 CYS B C 1
ATOM 4079 O O . CYS B 1 186 ? -0.079 31.5 -1.933 1 90.44 186 CYS B O 1
ATOM 4081 N N . ALA B 1 187 ? 1.661 30.391 -1.05 1 93.62 187 ALA B N 1
ATOM 4082 C CA . ALA B 1 187 ? 0.837 29.672 -0.084 1 93.62 187 ALA B CA 1
ATOM 4083 C C . ALA B 1 187 ? 0.245 30.625 0.951 1 93.62 187 ALA B C 1
ATOM 4085 O O . ALA B 1 187 ? 0.904 31.562 1.379 1 93.62 187 ALA B O 1
ATOM 4086 N N . ASN B 1 188 ? -0.994 30.391 1.316 1 95.19 188 ASN B N 1
ATOM 4087 C CA . ASN B 1 188 ? -1.651 31.156 2.361 1 95.19 188 ASN B CA 1
ATOM 4088 C C . ASN B 1 188 ? -1.643 30.422 3.697 1 95.19 188 ASN B C 1
ATOM 4090 O O . ASN B 1 188 ? -2.508 29.578 3.953 1 95.19 188 ASN B O 1
ATOM 4094 N N . TYR B 1 189 ? -0.771 30.859 4.582 1 96.75 189 TYR B N 1
ATOM 4095 C CA . TYR B 1 189 ? -0.591 30.172 5.855 1 96.75 189 TYR B CA 1
ATOM 4096 C C . TYR B 1 189 ? -1.42 30.812 6.953 1 96.75 189 TYR B C 1
ATOM 4098 O O . TYR B 1 189 ? -1.268 30.5 8.133 1 96.75 189 TYR B O 1
ATOM 4106 N N . GLN B 1 190 ? -2.297 31.766 6.59 1 93.75 190 GLN B N 1
ATOM 4107 C CA . GLN B 1 190 ? -3.123 32.438 7.582 1 93.75 190 GLN B CA 1
ATOM 4108 C C . GLN B 1 190 ? -4.289 31.562 8.023 1 93.75 190 GLN B C 1
ATOM 4110 O O . GLN B 1 190 ? -4.777 30.75 7.254 1 93.75 190 GLN B O 1
ATOM 4115 N N . TYR B 1 191 ? -4.664 31.797 9.273 1 94.25 191 TYR B N 1
ATOM 4116 C CA . TYR B 1 191 ? -5.82 31.094 9.812 1 94.25 191 TYR B CA 1
ATOM 4117 C C . TYR B 1 191 ? -7.07 31.391 8.992 1 94.25 191 TYR B C 1
ATOM 4119 O O . TYR B 1 191 ? -7.473 32.531 8.859 1 94.25 191 TYR B O 1
ATOM 4127 N N . PRO B 1 192 ? -7.668 30.312 8.43 1 92.88 192 PRO B N 1
ATOM 4128 C CA . PRO B 1 192 ? -8.82 30.547 7.551 1 92.88 192 PRO B CA 1
ATOM 4129 C C . PRO B 1 192 ? -10.039 31.078 8.305 1 92.88 192 PRO B C 1
ATOM 4131 O O . PRO B 1 192 ? -10.898 31.734 7.711 1 92.88 192 PRO B O 1
ATOM 4134 N N . GLY B 1 193 ? -10.094 30.75 9.617 1 89.5 193 GLY B N 1
ATOM 4135 C CA . GLY B 1 193 ? -11.203 31.25 10.422 1 89.5 193 GLY B CA 1
ATOM 4136 C C . GLY B 1 193 ? -12.156 30.141 10.852 1 89.5 193 GLY B C 1
ATOM 4137 O O . GLY B 1 193 ? -12.344 29.156 10.133 1 89.5 193 GLY B O 1
ATOM 4138 N N . ALA B 1 194 ? -12.875 30.344 11.914 1 88.62 194 ALA B N 1
ATOM 4139 C CA . ALA B 1 194 ? -13.781 29.359 12.5 1 88.62 194 ALA B CA 1
ATOM 4140 C C . ALA B 1 194 ? -14.961 29.078 11.578 1 88.62 194 ALA B C 1
ATOM 4142 O O . ALA B 1 194 ? -15.477 27.969 11.539 1 88.62 194 ALA B O 1
ATOM 4143 N N . ALA B 1 195 ? -15.305 30.078 10.836 1 87.56 195 ALA B N 1
ATOM 4144 C CA . ALA B 1 195 ? -16.453 29.953 9.945 1 87.56 195 ALA B CA 1
ATOM 4145 C C . ALA B 1 195 ? -16.203 28.906 8.852 1 87.56 195 ALA B C 1
ATOM 4147 O O . ALA B 1 195 ? -17.141 28.328 8.305 1 87.56 195 ALA B O 1
ATOM 4148 N N . LYS B 1 196 ? -14.914 28.672 8.539 1 91.88 196 LYS B N 1
ATOM 4149 C CA . LYS B 1 196 ? -14.562 27.734 7.484 1 91.88 196 LYS B CA 1
ATOM 4150 C C . LYS B 1 196 ? -14.328 26.328 8.047 1 91.88 196 LYS B C 1
ATOM 4152 O O . LYS B 1 196 ? -14.062 25.391 7.297 1 91.88 196 LYS B O 1
ATOM 4157 N N . ASP B 1 197 ? -14.391 26.234 9.336 1 94.25 197 ASP B N 1
ATOM 4158 C CA . ASP B 1 197 ? -14.32 24.922 9.984 1 94.25 197 ASP B CA 1
ATOM 4159 C C . ASP B 1 197 ? -15.711 24.297 10.102 1 94.25 197 ASP B C 1
ATOM 4161 O O . ASP B 1 197 ? -16.375 24.422 11.133 1 94.25 197 ASP B O 1
ATOM 4165 N N . LYS B 1 198 ? -16.125 23.625 9.062 1 93.38 198 LYS B N 1
ATOM 4166 C CA . LYS B 1 198 ? -17.5 23.094 8.969 1 93.38 198 LYS B CA 1
ATOM 4167 C C . LYS B 1 198 ? -17.516 21.578 9.086 1 93.38 198 LYS B C 1
ATOM 4169 O O . LYS B 1 198 ? -16.734 20.891 8.43 1 93.38 198 LYS B O 1
ATOM 4174 N N . LEU B 1 199 ? -18.312 21.078 9.93 1 95.94 199 LEU B N 1
ATOM 4175 C CA . LEU B 1 199 ? -18.531 19.641 10.117 1 95.94 199 LEU B CA 1
ATOM 4176 C C . LEU B 1 199 ? -20 19.281 9.938 1 95.94 199 LEU B C 1
ATOM 4178 O O . LEU B 1 199 ? -20.875 19.891 10.547 1 95.94 199 LEU B O 1
ATOM 4182 N N . TYR B 1 200 ? -20.281 18.359 9.062 1 95.25 200 TYR B N 1
ATOM 4183 C CA . TYR B 1 200 ? -21.625 17.828 8.867 1 95.25 200 TYR B CA 1
ATOM 4184 C C . TYR B 1 200 ? -21.75 16.453 9.492 1 95.25 200 TYR B C 1
ATOM 4186 O O . TYR B 1 200 ? -20.766 15.75 9.68 1 95.25 200 TYR B O 1
ATOM 4194 N N . PRO B 1 201 ? -23 16.078 9.82 1 94.94 201 PRO B N 1
ATOM 4195 C CA . PRO B 1 201 ? -23.203 14.703 10.273 1 94.94 201 PRO B CA 1
ATOM 4196 C C . PRO B 1 201 ? -22.781 13.672 9.234 1 94.94 201 PRO B C 1
ATOM 4198 O O . PRO B 1 201 ? -22.859 13.938 8.031 1 94.94 201 PRO B O 1
ATOM 4201 N N . SER B 1 202 ? -22.438 12.523 9.695 1 93.12 202 SER B N 1
ATOM 4202 C CA . SER B 1 202 ? -21.859 11.477 8.852 1 93.12 202 SER B CA 1
ATOM 4203 C C . SER B 1 202 ? -22.844 11.062 7.754 1 93.12 202 SER B C 1
ATOM 4205 O O . SER B 1 202 ? -22.422 10.68 6.66 1 93.12 202 SER B O 1
ATOM 4207 N N . LYS B 1 203 ? -24.141 11.164 7.973 1 90.94 203 LYS B N 1
ATOM 4208 C CA . LYS B 1 203 ? -25.141 10.688 7.016 1 90.94 203 LYS B CA 1
ATOM 4209 C C . LYS B 1 203 ? -25.547 11.797 6.043 1 90.94 203 LYS B C 1
ATOM 4211 O O . LYS B 1 203 ? -26.25 11.547 5.066 1 90.94 203 LYS B O 1
ATOM 4216 N N . TYR B 1 204 ? -25.078 13.031 6.344 1 92.94 204 TYR B N 1
ATOM 4217 C CA . TYR B 1 204 ? -25.344 14.133 5.43 1 92.94 204 TYR B CA 1
ATOM 4218 C C . TYR B 1 204 ? -24.266 14.234 4.363 1 92.94 204 TYR B C 1
ATOM 4220 O O . TYR B 1 204 ? -23.141 14.656 4.648 1 92.94 204 TYR B O 1
ATOM 4228 N N . HIS B 1 205 ? -24.594 13.891 3.139 1 92.06 205 HIS B N 1
ATOM 4229 C CA . HIS B 1 205 ? -23.594 13.75 2.088 1 92.06 205 HIS B CA 1
ATOM 4230 C C . HIS B 1 205 ? -23.531 15 1.215 1 92.06 205 HIS B C 1
ATOM 4232 O O . HIS B 1 205 ? -24.531 15.695 1.056 1 92.06 205 HIS B O 1
ATOM 4238 N N . HIS B 1 206 ? -22.344 15.289 0.734 1 92.69 206 HIS B N 1
ATOM 4239 C CA . HIS B 1 206 ? -22.062 16.375 -0.197 1 92.69 206 HIS B CA 1
ATOM 4240 C C . HIS B 1 206 ? -22.547 16.031 -1.604 1 92.69 206 HIS B C 1
ATOM 4242 O O . HIS B 1 206 ? -21.766 15.555 -2.43 1 92.69 206 HIS B O 1
ATOM 4248 N N . LYS B 1 207 ? -23.812 16.25 -1.882 1 90.94 207 LYS B N 1
ATOM 4249 C CA . LYS B 1 207 ? -24.375 15.906 -3.182 1 90.94 207 LYS B CA 1
ATOM 4250 C C . LYS B 1 207 ? -25.453 16.922 -3.594 1 90.94 207 LYS B C 1
ATOM 4252 O O . LYS B 1 207 ? -25.875 17.75 -2.785 1 90.94 207 LYS B O 1
ATOM 4257 N N . HIS B 1 208 ? -25.812 16.734 -4.91 1 89.44 208 HIS B N 1
ATOM 4258 C CA . HIS B 1 208 ? -26.891 17.594 -5.402 1 89.44 208 HIS B CA 1
ATOM 4259 C C . HIS B 1 208 ? -28.203 17.297 -4.684 1 89.44 208 HIS B C 1
ATOM 4261 O O . HIS B 1 208 ? -28.5 16.141 -4.383 1 89.44 208 HIS B O 1
ATOM 4267 N N . ARG B 1 209 ? -28.922 18.344 -4.508 1 83.38 209 ARG B N 1
ATOM 4268 C CA . ARG B 1 209 ? -30.188 18.172 -3.791 1 83.38 209 ARG B CA 1
ATOM 4269 C C . ARG B 1 209 ? -31.359 18.109 -4.758 1 83.38 209 ARG B C 1
ATOM 4271 O O . ARG B 1 209 ? -32.375 17.469 -4.465 1 83.38 209 ARG B O 1
ATOM 4278 N N . ARG B 1 210 ? -31.359 18.766 -5.902 1 78.25 210 ARG B N 1
ATOM 4279 C CA . ARG B 1 210 ? -32.531 18.797 -6.781 1 78.25 210 ARG B CA 1
ATOM 4280 C C . ARG B 1 210 ? -32.094 18.672 -8.242 1 78.25 210 ARG B C 1
ATOM 4282 O O . ARG B 1 210 ? -32.844 18.156 -9.062 1 78.25 210 ARG B O 1
ATOM 4289 N N . SER B 1 211 ? -30.984 18.969 -8.578 1 76.12 211 SER B N 1
ATOM 4290 C CA . SER B 1 211 ? -30.625 19.25 -9.961 1 76.12 211 SER B CA 1
ATOM 4291 C C . SER B 1 211 ? -30.016 18.016 -10.633 1 76.12 211 SER B C 1
ATOM 4293 O O . SER B 1 211 ? -29.719 18.031 -11.828 1 76.12 211 SER B O 1
ATOM 4295 N N . CYS B 1 212 ? -29.828 17.016 -9.906 1 84.62 212 CYS B N 1
ATOM 4296 C CA . CYS B 1 212 ? -29.094 15.883 -10.492 1 84.62 212 CYS B CA 1
ATOM 4297 C C . CYS B 1 212 ? -29.828 14.57 -10.234 1 84.62 212 CYS B C 1
ATOM 4299 O O . CYS B 1 212 ? -30.078 14.211 -9.086 1 84.62 212 CYS B O 1
ATOM 4301 N N . SER B 1 213 ? -30.188 13.891 -11.266 1 85.69 213 SER B N 1
ATOM 4302 C CA . SER B 1 213 ? -30.938 12.641 -11.172 1 85.69 213 SER B CA 1
ATOM 4303 C C . SER B 1 213 ? -30.141 11.57 -10.438 1 85.69 213 SER B C 1
ATOM 4305 O O . SER B 1 213 ? -30.672 10.82 -9.625 1 85.69 213 SER B O 1
ATOM 4307 N N . GLU B 1 214 ? -28.859 11.547 -10.68 1 84.5 214 GLU B N 1
ATOM 4308 C CA . GLU B 1 214 ? -28 10.57 -10.023 1 84.5 214 GLU B CA 1
ATOM 4309 C C . GLU B 1 214 ? -27.984 10.781 -8.516 1 84.5 214 GLU B C 1
ATOM 4311 O O . GLU B 1 214 ? -28.156 9.828 -7.746 1 84.5 214 GLU B O 1
ATOM 4316 N N . CYS B 1 215 ? -27.859 11.93 -8.133 1 88.06 215 CYS B N 1
ATOM 4317 C CA . CYS B 1 215 ? -27.75 12.273 -6.719 1 88.06 215 CYS B CA 1
ATOM 4318 C C . CYS B 1 215 ? -29.109 12.172 -6.031 1 88.06 215 CYS B C 1
ATOM 4320 O O . CYS B 1 215 ? -29.188 11.898 -4.836 1 88.06 215 CYS B O 1
ATOM 4322 N N . THR B 1 216 ? -30.141 12.359 -6.793 1 84.38 216 THR B N 1
ATOM 4323 C CA . THR B 1 216 ? -31.469 12.43 -6.188 1 84.38 216 THR B CA 1
ATOM 4324 C C . THR B 1 216 ? -32.125 11.055 -6.164 1 84.38 216 THR B C 1
ATOM 4326 O O . THR B 1 216 ? -32.906 10.742 -5.254 1 84.38 216 THR B O 1
ATOM 4329 N N . ASN B 1 217 ? -31.828 10.266 -7.102 1 83.06 217 ASN B N 1
ATOM 4330 C CA . ASN B 1 217 ? -32.5 8.977 -7.219 1 83.06 217 ASN B CA 1
ATOM 4331 C C . ASN B 1 217 ? -31.922 7.949 -6.25 1 83.06 217 ASN B C 1
ATOM 4333 O O . ASN B 1 217 ? -32.625 7.043 -5.801 1 83.06 217 ASN B O 1
ATOM 4337 N N . ASP B 1 218 ? -30.719 8.031 -6.035 1 79.81 218 ASP B N 1
ATOM 4338 C CA . ASP B 1 218 ? -30.031 7.121 -5.117 1 79.81 218 ASP B CA 1
ATOM 4339 C C . ASP B 1 218 ? -29.422 7.879 -3.943 1 79.81 218 ASP B C 1
ATOM 4341 O O . ASP B 1 218 ? -28.469 8.641 -4.121 1 79.81 218 ASP B O 1
ATOM 4345 N N . SER B 1 219 ? -30.062 7.617 -2.768 1 77.75 219 SER B N 1
ATOM 4346 C CA . SER B 1 219 ? -29.609 8.328 -1.576 1 77.75 219 SER B CA 1
ATOM 4347 C C . SER B 1 219 ? -28.141 8.039 -1.277 1 77.75 219 SER B C 1
ATOM 4349 O O . SER B 1 219 ? -27.484 8.82 -0.59 1 77.75 219 SER B O 1
ATOM 4351 N N . ASN B 1 220 ? -27.641 7.047 -1.917 1 78.44 220 ASN B N 1
ATOM 4352 C CA . ASN B 1 220 ? -26.266 6.641 -1.611 1 78.44 220 ASN B CA 1
ATOM 4353 C C . ASN B 1 220 ? -25.312 6.996 -2.744 1 78.44 220 ASN B C 1
ATOM 4355 O O . ASN B 1 220 ? -24.125 6.703 -2.668 1 78.44 220 ASN B O 1
ATOM 4359 N N . ALA B 1 221 ? -25.828 7.707 -3.656 1 81.5 221 ALA B N 1
ATOM 4360 C CA . ALA B 1 221 ? -25.016 8.016 -4.82 1 81.5 221 ALA B CA 1
ATOM 4361 C C . ALA B 1 221 ? -24.547 9.469 -4.793 1 81.5 221 ALA B C 1
ATOM 4363 O O . ALA B 1 221 ? -25.297 10.359 -4.387 1 81.5 221 ALA B O 1
ATOM 4364 N N . ILE B 1 222 ? -23.344 9.734 -5.074 1 85.94 222 ILE B N 1
ATOM 4365 C CA . ILE B 1 222 ? -22.766 11.055 -5.285 1 85.94 222 ILE B CA 1
ATOM 4366 C C . ILE B 1 222 ? -22.172 11.148 -6.691 1 85.94 222 ILE B C 1
ATOM 4368 O O . ILE B 1 222 ? -21.297 10.352 -7.059 1 85.94 222 ILE B O 1
ATOM 4372 N N . CYS B 1 223 ? -22.672 12.062 -7.426 1 85.94 223 CYS B N 1
ATOM 4373 C CA . CYS B 1 223 ? -22.203 12.164 -8.805 1 85.94 223 CYS B CA 1
ATOM 4374 C C . CYS B 1 223 ? -20.812 12.773 -8.867 1 85.94 223 CYS B C 1
ATOM 4376 O O . CYS B 1 223 ? -20.359 13.398 -7.91 1 85.94 223 CYS B O 1
ATOM 4378 N N . ASN B 1 224 ? -20.141 12.641 -9.984 1 83.25 224 ASN B N 1
ATOM 4379 C CA . ASN B 1 224 ? -18.781 13.133 -10.18 1 83.25 224 ASN B CA 1
ATOM 4380 C C . ASN B 1 224 ? -18.719 14.656 -10.086 1 83.25 224 ASN B C 1
ATOM 4382 O O . ASN B 1 224 ? -17.766 15.203 -9.523 1 83.25 224 ASN B O 1
ATOM 4386 N N . ALA B 1 225 ? -19.703 15.281 -10.602 1 85.5 225 ALA B N 1
ATOM 4387 C CA . ALA B 1 225 ? -19.734 16.75 -10.594 1 85.5 225 ALA B CA 1
ATOM 4388 C C . ALA B 1 225 ? -19.797 17.281 -9.172 1 85.5 225 ALA B C 1
ATOM 4390 O O . ALA B 1 225 ? -19.219 18.312 -8.859 1 85.5 225 ALA B O 1
ATOM 4391 N N . ALA B 1 226 ? -20.531 16.578 -8.391 1 88.12 226 ALA B N 1
ATOM 4392 C CA . ALA B 1 226 ? -20.688 17.016 -7.004 1 88.12 226 ALA B CA 1
ATOM 4393 C C . ALA B 1 226 ? -19.359 16.969 -6.258 1 88.12 226 ALA B C 1
ATOM 4395 O O . ALA B 1 226 ? -19.062 17.859 -5.445 1 88.12 226 ALA B O 1
ATOM 4396 N N . THR B 1 227 ? -18.531 16.016 -6.566 1 84.62 227 THR B N 1
ATOM 4397 C CA . THR B 1 227 ? -17.266 15.844 -5.867 1 84.62 227 THR B CA 1
ATOM 4398 C C . THR B 1 227 ? -16.312 17 -6.176 1 84.62 227 THR B C 1
ATOM 4400 O O . THR B 1 227 ? -15.359 17.25 -5.434 1 84.62 227 THR B O 1
ATOM 4403 N N . LYS B 1 228 ? -16.641 17.766 -7.191 1 85.44 228 LYS B N 1
ATOM 4404 C CA . LYS B 1 228 ? -15.766 18.859 -7.621 1 85.44 228 LYS B CA 1
ATOM 4405 C C . LYS B 1 228 ? -16.391 20.219 -7.32 1 85.44 228 LYS B C 1
ATOM 4407 O O . LYS B 1 228 ? -15.805 21.25 -7.613 1 85.44 228 LYS B O 1
ATOM 4412 N N . SER B 1 229 ? -17.562 20.172 -6.727 1 89.06 229 SER B N 1
ATOM 4413 C CA . SER B 1 229 ? -18.297 21.406 -6.457 1 89.06 229 SER B CA 1
ATOM 4414 C C . SER B 1 229 ? -18.203 21.781 -4.984 1 89.06 229 SER B C 1
ATOM 4416 O O . SER B 1 229 ? -17.906 20.953 -4.133 1 89.06 229 SER B O 1
ATOM 4418 N N . SER B 1 230 ? -18.406 23.031 -4.719 1 90.62 230 SER B N 1
ATOM 4419 C CA . SER B 1 230 ? -18.406 23.516 -3.342 1 90.62 230 SER B CA 1
ATOM 4420 C C . SER B 1 230 ? -19.766 23.297 -2.686 1 90.62 230 SER B C 1
ATOM 4422 O O . SER B 1 230 ? -20.766 23.047 -3.371 1 90.62 230 SER B O 1
ATOM 4424 N N . CYS B 1 231 ? -19.781 23.406 -1.43 1 90.69 231 CYS B N 1
ATOM 4425 C CA . CYS B 1 231 ? -21.031 23.281 -0.668 1 90.69 231 CYS B CA 1
ATOM 4426 C C . CYS B 1 231 ? -22.031 24.344 -1.082 1 90.69 231 CYS B C 1
ATOM 4428 O O . CYS B 1 231 ? -23.234 24.094 -1.11 1 90.69 231 CYS B O 1
ATOM 4430 N N . ILE B 1 232 ? -21.531 25.484 -1.389 1 87.75 232 ILE B N 1
ATOM 4431 C CA . ILE B 1 232 ? -22.391 26.578 -1.792 1 87.75 232 ILE B CA 1
ATOM 4432 C C . ILE B 1 232 ? -23.078 26.25 -3.119 1 87.75 232 ILE B C 1
ATOM 4434 O O . ILE B 1 232 ? -24.281 26.406 -3.26 1 87.75 232 ILE B O 1
ATOM 4438 N N . GLU B 1 233 ? -22.359 25.766 -4.047 1 89 233 GLU B N 1
ATOM 4439 C CA . GLU B 1 233 ? -22.875 25.422 -5.371 1 89 233 GLU B CA 1
ATOM 4440 C C . GLU B 1 233 ? -23.891 24.281 -5.293 1 89 233 GLU B C 1
ATOM 4442 O O . GLU B 1 233 ? -24.859 24.266 -6.047 1 89 233 GLU B O 1
ATOM 4447 N N . LEU B 1 234 ? -23.641 23.391 -4.363 1 90.75 234 LEU B N 1
ATOM 4448 C CA . LEU B 1 234 ? -24.5 22.203 -4.27 1 90.75 234 LEU B CA 1
ATOM 4449 C C . LEU B 1 234 ? -25.719 22.484 -3.393 1 90.75 234 LEU B C 1
ATOM 4451 O O . LEU B 1 234 ? -26.688 21.734 -3.422 1 90.75 234 LEU B O 1
ATOM 4455 N N . GLY B 1 235 ? -25.562 23.562 -2.639 1 88.19 235 GLY B N 1
ATOM 4456 C CA . GLY B 1 235 ? -26.656 23.922 -1.747 1 88.19 235 GLY B CA 1
ATOM 4457 C C . GLY B 1 235 ? -26.672 23.094 -0.476 1 88.19 235 GLY B C 1
ATOM 4458 O O . GLY B 1 235 ? -27.75 22.656 -0.025 1 88.19 235 GLY B O 1
ATOM 4459 N N . CYS B 1 236 ? -25.531 22.766 0.004 1 92.06 236 CYS B N 1
ATOM 4460 C CA . CYS B 1 236 ? -25.5 22.094 1.298 1 92.06 236 CYS B CA 1
ATOM 4461 C C . CYS B 1 236 ? -26.188 22.938 2.367 1 92.06 236 CYS B C 1
ATOM 4463 O O . CYS B 1 236 ? -25.953 24.141 2.459 1 92.06 236 CYS B O 1
ATOM 4465 N N . ASP B 1 237 ? -26.953 22.344 3.217 1 92.75 237 ASP B N 1
ATOM 4466 C CA . ASP B 1 237 ? -27.781 23.016 4.207 1 92.75 237 ASP B CA 1
ATOM 4467 C C . ASP B 1 237 ? -26.969 23.422 5.434 1 92.75 237 ASP B C 1
ATOM 4469 O O . ASP B 1 237 ? -26.562 22.562 6.215 1 92.75 237 ASP B O 1
ATOM 4473 N N . PRO B 1 238 ? -26.812 24.656 5.684 1 91.69 238 PRO B N 1
ATOM 4474 C CA . PRO B 1 238 ? -26.031 25.094 6.836 1 91.69 238 PRO B CA 1
ATOM 4475 C C . PRO B 1 238 ? -26.656 24.688 8.172 1 91.69 238 PRO B C 1
ATOM 4477 O O . PRO B 1 238 ? -25.969 24.609 9.188 1 91.69 238 PRO B O 1
ATOM 4480 N N . SER B 1 239 ? -27.906 24.422 8.203 1 93.62 239 SER B N 1
ATOM 4481 C CA . SER B 1 239 ? -28.594 24.047 9.43 1 93.62 239 SER B CA 1
ATOM 4482 C C . SER B 1 239 ? -28.172 22.656 9.891 1 93.62 239 SER B C 1
ATOM 4484 O O . SER B 1 239 ? -28.422 22.266 11.031 1 93.62 239 SER B O 1
ATOM 4486 N N . GLN B 1 240 ? -27.562 21.984 8.984 1 94 240 GLN B N 1
ATOM 4487 C CA . GLN B 1 240 ? -27.141 20.625 9.305 1 94 240 GLN B CA 1
ATOM 4488 C C . GLN B 1 240 ? -25.75 20.609 9.93 1 94 240 GLN B C 1
ATOM 4490 O O . GLN B 1 240 ? -25.266 19.562 10.344 1 94 240 GLN B O 1
ATOM 4495 N N . LEU B 1 241 ? -25.188 21.75 10.039 1 94.81 241 LEU B N 1
ATOM 4496 C CA . LEU B 1 241 ? -23.844 21.844 10.602 1 94.81 241 LEU B CA 1
ATOM 4497 C C . LEU B 1 241 ? -23.844 21.469 12.078 1 94.81 241 LEU B C 1
ATOM 4499 O O . LEU B 1 241 ? -24.75 21.859 12.82 1 94.81 241 LEU B O 1
ATOM 4503 N N . VAL B 1 242 ? -22.875 20.703 12.492 1 94.44 242 VAL B N 1
ATOM 4504 C CA . VAL B 1 242 ? -22.703 20.359 13.898 1 94.44 242 VAL B CA 1
ATOM 4505 C C . VAL B 1 242 ? -22.141 21.547 14.656 1 94.44 242 VAL B C 1
ATOM 4507 O O . VAL B 1 242 ? -21.078 22.078 14.297 1 94.44 242 VAL B O 1
ATOM 4510 N N . ALA B 1 243 ? -22.812 21.969 15.641 1 89.56 243 ALA B N 1
ATOM 4511 C CA . ALA B 1 243 ? -22.359 23.094 16.453 1 89.56 243 ALA B CA 1
ATOM 4512 C C . ALA B 1 243 ? -21.203 22.672 17.359 1 89.56 243 ALA B C 1
ATOM 4514 O O . ALA B 1 243 ? -21.328 21.75 18.156 1 89.56 243 ALA B O 1
ATOM 4515 N N . ARG B 1 244 ? -20.125 23.328 17.078 1 87.88 244 ARG B N 1
ATOM 4516 C CA . ARG B 1 244 ? -18.953 23.078 17.891 1 87.88 244 ARG B CA 1
ATOM 4517 C C . ARG B 1 244 ? -18.219 24.375 18.219 1 87.88 244 ARG B C 1
ATOM 4519 O O . ARG B 1 244 ? -18.219 25.312 17.406 1 87.88 244 ARG B O 1
ATOM 4526 N N . ARG B 1 245 ? -17.828 24.516 19.469 1 78.38 245 ARG B N 1
ATOM 4527 C CA . ARG B 1 245 ? -17.078 25.703 19.859 1 78.38 245 ARG B CA 1
ATOM 4528 C C . ARG B 1 245 ? -15.664 25.328 20.328 1 78.38 245 ARG B C 1
ATOM 4530 O O . ARG B 1 245 ? -15.484 24.344 21.031 1 78.38 245 ARG B O 1
ATOM 4537 N N . ARG B 1 246 ? -14.719 26.047 19.609 1 74.06 246 ARG B N 1
ATOM 4538 C CA . ARG B 1 246 ? -13.352 25.859 20.078 1 74.06 246 ARG B CA 1
ATOM 4539 C C . ARG B 1 246 ? -13.164 26.484 21.469 1 74.06 246 ARG B C 1
ATOM 4541 O O . ARG B 1 246 ? -13.711 27.547 21.75 1 74.06 246 ARG B O 1
ATOM 4548 N N . THR B 1 247 ? -12.914 25.562 22.469 1 57.78 247 THR B N 1
ATOM 4549 C CA . THR B 1 247 ? -12.703 26.125 23.797 1 57.78 247 THR B CA 1
ATOM 4550 C C . THR B 1 247 ? -11.797 27.344 23.734 1 57.78 247 THR B C 1
ATOM 4552 O O . THR B 1 247 ? -12 28.312 24.453 1 57.78 247 THR B O 1
ATOM 4555 N N . ALA B 1 248 ? -10.68 27.203 22.969 1 54 248 ALA B N 1
ATOM 4556 C CA . ALA B 1 248 ? -9.695 28.281 23 1 54 248 ALA B CA 1
ATOM 4557 C C . ALA B 1 248 ? -9.828 29.172 21.766 1 54 248 ALA B C 1
ATOM 4559 O O . ALA B 1 248 ? -8.922 29.219 20.922 1 54 248 ALA B O 1
ATOM 4560 N N . ASN B 1 249 ? -11.117 29.344 21.312 1 52.25 249 ASN B N 1
ATOM 4561 C CA . ASN B 1 249 ? -11.156 30.297 20.203 1 52.25 249 ASN B CA 1
ATOM 4562 C C . ASN B 1 249 ? -10.422 31.594 20.547 1 52.25 249 ASN B C 1
ATOM 4564 O O . ASN B 1 249 ? -10.805 32.281 21.469 1 52.25 249 ASN B O 1
ATOM 4568 N N . PRO B 1 250 ? -9.211 31.656 20.062 1 54.81 250 PRO B N 1
ATOM 4569 C CA . PRO B 1 250 ? -8.539 32.906 20.391 1 54.81 250 PRO B CA 1
ATOM 4570 C C . PRO B 1 250 ? -9.352 34.156 19.969 1 54.81 250 PRO B C 1
ATOM 4572 O O . PRO B 1 250 ? -10.117 34.062 19 1 54.81 250 PRO B O 1
ATOM 4575 N N . PRO B 1 251 ? -9.586 35 20.906 1 53.09 251 PRO B N 1
ATOM 4576 C CA . PRO B 1 251 ? -10.164 36.25 20.453 1 53.09 251 PRO B CA 1
ATOM 4577 C C . PRO B 1 251 ? -9.594 36.719 19.109 1 53.09 251 PRO B C 1
ATOM 4579 O O . PRO B 1 251 ? -8.531 36.25 18.688 1 53.09 251 PRO B O 1
ATOM 4582 N N . ALA B 1 252 ? -10.359 37.469 18.328 1 51.72 252 ALA B N 1
ATOM 4583 C CA . ALA B 1 252 ? -9.883 38.094 17.094 1 51.72 252 ALA B CA 1
ATOM 4584 C C . ALA B 1 252 ? -8.492 38.688 17.297 1 51.72 252 ALA B C 1
ATOM 4586 O O . ALA B 1 252 ? -8.258 39.438 18.234 1 51.72 252 ALA B O 1
ATOM 4587 N N . GLY B 1 253 ? -7.492 38.312 16.562 1 56.16 253 GLY B N 1
ATOM 4588 C CA . GLY B 1 253 ? -6.125 38.812 16.672 1 56.16 253 GLY B CA 1
ATOM 4589 C C . GLY B 1 253 ? -5.223 37.875 17.469 1 56.16 253 GLY B C 1
ATOM 4590 O O . GLY B 1 253 ? -4.004 38.062 17.469 1 56.16 253 GLY B O 1
ATOM 4591 N N . ALA B 1 254 ? -5.926 36.969 18.234 1 66.62 254 ALA B N 1
ATOM 4592 C CA . ALA B 1 254 ? -5.117 36.094 19.078 1 66.62 254 ALA B CA 1
ATOM 4593 C C . ALA B 1 254 ? -4.418 35 18.266 1 66.62 254 ALA B C 1
ATOM 4595 O O . ALA B 1 254 ? -4.855 34.688 17.156 1 66.62 254 ALA B O 1
ATOM 4596 N N . ASP B 1 255 ? -3.318 34.625 18.766 1 83.81 255 ASP B N 1
ATOM 4597 C CA . ASP B 1 255 ? -2.486 33.625 18.125 1 83.81 255 ASP B CA 1
ATOM 4598 C C . ASP B 1 255 ? -3.172 32.25 18.141 1 83.81 255 ASP B C 1
ATOM 4600 O O . ASP B 1 255 ? -3.814 31.891 19.125 1 83.81 255 ASP B O 1
ATOM 4604 N N . PHE B 1 256 ? -3.223 31.656 17.016 1 88.88 256 PHE B N 1
ATOM 4605 C CA . PHE B 1 256 ? -3.764 30.312 16.922 1 88.88 256 PHE B CA 1
ATOM 4606 C C . PHE B 1 256 ? -2.906 29.328 17.719 1 88.88 256 PHE B C 1
ATOM 4608 O O . PHE B 1 256 ? -1.688 29.281 17.531 1 88.88 256 PHE B O 1
ATOM 4615 N N . VAL B 1 257 ? -3.475 28.656 18.641 1 91.94 257 VAL B N 1
ATOM 4616 C CA . VAL B 1 257 ? -2.797 27.609 19.391 1 91.94 257 VAL B CA 1
ATOM 4617 C C . VAL B 1 257 ? -3.336 26.234 18.984 1 91.94 257 VAL B C 1
ATOM 4619 O O . VAL B 1 257 ? -4.438 25.844 19.391 1 91.94 257 VAL B O 1
ATOM 4622 N N . PRO B 1 258 ? -2.592 25.516 18.25 1 94.38 258 PRO B N 1
ATOM 4623 C CA . PRO B 1 258 ? -3.08 24.188 17.859 1 94.38 258 PRO B CA 1
ATOM 4624 C C . PRO B 1 258 ? -3.133 23.219 19.047 1 94.38 258 PRO B C 1
ATOM 4626 O O . PRO B 1 258 ? -2.205 23.172 19.844 1 94.38 258 PRO B O 1
ATOM 4629 N N . GLN B 1 259 ? -4.227 22.531 19.141 1 95.19 259 GLN B N 1
ATOM 4630 C CA . GLN B 1 259 ? -4.238 21.391 20.062 1 95.19 259 GLN B CA 1
ATOM 4631 C C . GLN B 1 259 ? -3.404 20.234 19.5 1 95.19 259 GLN B C 1
ATOM 4633 O O . GLN B 1 259 ? -3.334 20.031 18.297 1 95.19 259 GLN B O 1
ATOM 4638 N N . LEU B 1 260 ? -2.748 19.531 20.391 1 97.69 260 LEU B N 1
ATOM 4639 C CA . LEU B 1 260 ? -1.933 18.375 20.016 1 97.69 260 LEU B CA 1
ATOM 4640 C C . LEU B 1 260 ? -2.598 17.078 20.453 1 97.69 260 LEU B C 1
ATOM 4642 O O . LEU B 1 260 ? -2.959 16.922 21.609 1 97.69 260 LEU B O 1
ATOM 4646 N N . PHE B 1 261 ? -2.85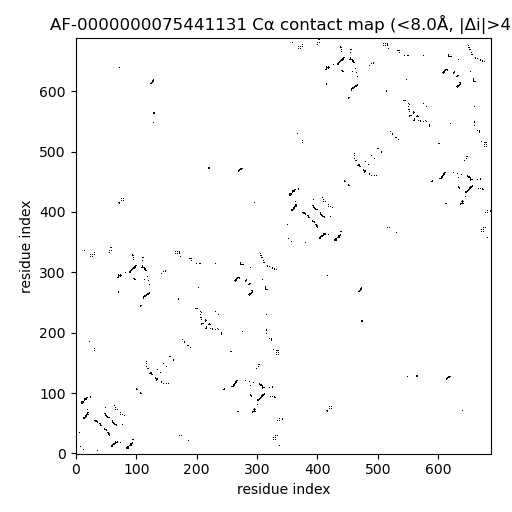4 16.234 19.547 1 98.06 261 PHE B N 1
ATOM 4647 C CA . PHE B 1 261 ? -3.439 14.93 19.828 1 98.06 261 PHE B CA 1
ATOM 4648 C C . PHE B 1 261 ? -2.439 13.812 19.562 1 98.06 261 PHE B C 1
ATOM 4650 O O . PHE B 1 261 ? -1.833 13.773 18.484 1 98.06 261 PHE B O 1
ATOM 4657 N N . ILE B 1 262 ? -2.188 12.977 20.484 1 97.88 262 ILE B N 1
ATOM 4658 C CA . ILE B 1 262 ? -1.296 11.836 20.344 1 97.88 262 ILE B CA 1
ATOM 4659 C C . ILE B 1 262 ? -2.109 10.539 20.359 1 97.88 262 ILE B C 1
ATOM 4661 O O . ILE B 1 262 ? -2.883 10.297 21.281 1 97.88 262 ILE B O 1
ATOM 4665 N N . GLY B 1 263 ? -2.023 9.766 19.312 1 96.94 263 GLY B N 1
ATOM 4666 C CA . GLY B 1 263 ? -2.783 8.531 19.234 1 96.94 263 GLY B CA 1
ATOM 4667 C C . GLY B 1 263 ? -2.406 7.68 18.047 1 96.94 263 GLY B C 1
ATOM 4668 O O . GLY B 1 263 ? -1.309 7.816 17.5 1 96.94 263 GLY B O 1
ATOM 4669 N N . ARG B 1 264 ? -3.271 6.707 17.734 1 96.06 264 ARG B N 1
ATOM 4670 C CA . ARG B 1 264 ? -3.051 5.812 16.594 1 96.06 264 ARG B CA 1
ATOM 4671 C C . ARG B 1 264 ? -3.467 6.477 15.289 1 96.06 264 ARG B C 1
ATOM 4673 O O . ARG B 1 264 ? -4.602 6.938 15.156 1 96.06 264 ARG B O 1
ATOM 4680 N N . VAL B 1 265 ? -2.576 6.52 14.398 1 97.25 265 VAL B N 1
ATOM 4681 C CA . VAL B 1 265 ? -2.846 7.113 13.086 1 97.25 265 VAL B CA 1
ATOM 4682 C C . VAL B 1 265 ? -3.078 6.008 12.062 1 97.25 265 VAL B C 1
ATOM 4684 O O . VAL B 1 265 ? -2.338 5.023 12.016 1 97.25 265 VAL B O 1
ATOM 4687 N N . GLY B 1 266 ? -4.164 6.133 11.328 1 96.75 266 GLY B N 1
ATOM 4688 C CA . GLY B 1 266 ? -4.438 5.203 10.242 1 96.75 266 GLY B CA 1
ATOM 4689 C C . GLY B 1 266 ? -3.717 5.562 8.953 1 96.75 266 GLY B C 1
ATOM 4690 O O . GLY B 1 266 ? -3.785 6.703 8.5 1 96.75 266 GLY B O 1
ATOM 4691 N N . SER B 1 267 ? -3.01 4.652 8.406 1 96.62 267 SER B N 1
ATOM 4692 C CA . SER B 1 267 ? -2.285 4.82 7.148 1 96.62 267 SER B CA 1
ATOM 4693 C C . SER B 1 267 ? -2.771 3.83 6.098 1 96.62 267 SER B C 1
ATOM 4695 O O . SER B 1 267 ? -2.98 2.652 6.395 1 96.62 267 SER B O 1
ATOM 4697 N N . GLY B 1 268 ? -3.029 4.324 4.887 1 95.25 268 GLY B N 1
ATOM 4698 C CA . GLY B 1 268 ? -3.512 3.471 3.812 1 95.25 268 GLY B CA 1
ATOM 4699 C C . GLY B 1 268 ? -3.391 4.113 2.441 1 95.25 268 GLY B C 1
ATOM 4700 O O . GLY B 1 268 ? -2.766 5.164 2.297 1 95.25 268 GLY B O 1
ATOM 4701 N N . ASN B 1 269 ? -3.998 3.469 1.46 1 95 269 ASN B N 1
ATOM 4702 C CA . ASN B 1 269 ? -3.861 3.887 0.069 1 95 269 ASN B CA 1
ATOM 4703 C C . ASN B 1 269 ? -5.023 4.77 -0.37 1 95 269 ASN B C 1
ATOM 4705 O O . ASN B 1 269 ? -5.078 5.207 -1.521 1 95 269 ASN B O 1
ATOM 4709 N N . SER B 1 270 ? -5.879 5.129 0.543 1 94.12 270 SER B N 1
ATOM 4710 C CA . SER B 1 270 ? -7.098 5.824 0.148 1 94.12 270 SER B CA 1
ATOM 4711 C C . SER B 1 270 ? -7.199 7.188 0.822 1 94.12 270 SER B C 1
ATOM 4713 O O . SER B 1 270 ? -6.945 7.312 2.021 1 94.12 270 SER B O 1
ATOM 4715 N N . VAL B 1 271 ? -7.48 8.164 0.035 1 94.62 271 VAL B N 1
ATOM 4716 C CA . VAL B 1 271 ? -8 9.398 0.607 1 94.62 271 VAL B CA 1
ATOM 4717 C C . VAL B 1 271 ? -9.453 9.203 1.042 1 94.62 271 VAL B C 1
ATOM 4719 O O . VAL B 1 271 ? -10.328 8.961 0.208 1 94.62 271 VAL B O 1
ATOM 4722 N N . ILE B 1 272 ? -9.68 9.281 2.275 1 96.31 272 ILE B N 1
ATOM 4723 C CA . ILE B 1 272 ? -11.008 9.023 2.812 1 96.31 272 ILE B CA 1
ATOM 4724 C C . ILE B 1 272 ? -11.875 10.273 2.65 1 96.31 272 ILE B C 1
ATOM 4726 O O . ILE B 1 272 ? -11.562 11.336 3.191 1 96.31 272 ILE B O 1
ATOM 4730 N N . LYS B 1 273 ? -12.953 10.148 1.9 1 95.69 273 LYS B N 1
ATOM 4731 C CA . LYS B 1 273 ? -13.945 11.195 1.684 1 95.69 273 LYS B CA 1
ATOM 4732 C C . LYS B 1 273 ? -15.336 10.734 2.104 1 95.69 273 LYS B C 1
ATOM 4734 O O . LYS B 1 273 ? -16.328 11.047 1.434 1 95.69 273 LYS B O 1
ATOM 4739 N N . SER B 1 274 ? -15.391 9.922 3.137 1 96.19 274 SER B N 1
ATOM 4740 C CA . SER B 1 274 ? -16.625 9.344 3.662 1 96.19 274 SER B CA 1
ATOM 4741 C C . SER B 1 274 ? -16.641 9.367 5.188 1 96.19 274 SER B C 1
ATOM 4743 O O . SER B 1 274 ? -15.922 8.594 5.828 1 96.19 274 SER B O 1
ATOM 4745 N N . ALA B 1 275 ? -17.547 10.203 5.688 1 96.12 275 ALA B N 1
ATOM 4746 C CA . ALA B 1 275 ? -17.672 10.258 7.141 1 96.12 275 ALA B CA 1
ATOM 4747 C C . ALA B 1 275 ? -18.109 8.906 7.707 1 96.12 275 ALA B C 1
ATOM 4749 O O . ALA B 1 275 ? -17.703 8.523 8.805 1 96.12 275 ALA B O 1
ATOM 4750 N N . LEU B 1 276 ? -18.938 8.188 6.957 1 94.38 276 LEU B N 1
ATOM 4751 C CA . LEU B 1 276 ? -19.406 6.875 7.383 1 94.38 276 LEU B CA 1
ATOM 4752 C C . LEU B 1 276 ? -18.219 5.922 7.566 1 94.38 276 LEU B C 1
ATOM 4754 O O . LEU B 1 276 ? -18.109 5.266 8.609 1 94.38 276 LEU B O 1
ATOM 4758 N N . ASP B 1 277 ? -17.375 5.898 6.59 1 94.62 277 ASP B N 1
ATOM 4759 C CA . ASP B 1 277 ? -16.219 5.023 6.652 1 94.62 277 ASP B CA 1
ATOM 4760 C C . ASP B 1 277 ? -15.211 5.508 7.699 1 94.62 277 ASP B C 1
ATOM 4762 O O . ASP B 1 277 ? -14.648 4.707 8.438 1 94.62 277 ASP B O 1
ATOM 4766 N N . ARG B 1 278 ? -14.992 6.824 7.742 1 96.69 278 ARG B N 1
ATOM 4767 C CA . ARG B 1 278 ? -14.117 7.402 8.758 1 96.69 278 ARG B CA 1
ATOM 4768 C C . ARG B 1 278 ? -14.547 6.969 10.156 1 96.69 278 ARG B C 1
ATOM 4770 O O . ARG B 1 278 ? -13.742 6.422 10.914 1 96.69 278 ARG B O 1
ATOM 4777 N N . ASP B 1 279 ? -15.812 7.195 10.453 1 96.69 279 ASP B N 1
ATOM 4778 C CA . ASP B 1 279 ? -16.328 6.898 11.789 1 96.69 279 ASP B CA 1
ATOM 4779 C C . ASP B 1 279 ? -16.219 5.41 12.102 1 96.69 279 ASP B C 1
ATOM 4781 O O . ASP B 1 279 ? -15.828 5.031 13.211 1 96.69 279 ASP B O 1
ATOM 4785 N N . ARG B 1 280 ? -16.562 4.605 11.125 1 94.5 280 ARG B N 1
ATOM 4786 C CA . ARG B 1 280 ? -16.516 3.16 11.328 1 94.5 280 ARG B CA 1
ATOM 4787 C C . ARG B 1 280 ? -15.078 2.701 11.602 1 94.5 280 ARG B C 1
ATOM 4789 O O . ARG B 1 280 ? -14.828 2.006 12.594 1 94.5 280 ARG B O 1
ATOM 4796 N N . ILE B 1 281 ? -14.109 3.07 10.773 1 94.5 281 ILE B N 1
ATOM 4797 C CA . ILE B 1 281 ? -12.727 2.635 10.906 1 94.5 281 ILE B CA 1
ATOM 4798 C C . ILE B 1 281 ? -12.133 3.193 12.195 1 94.5 281 ILE B C 1
ATOM 4800 O O . ILE B 1 281 ? -11.422 2.486 12.914 1 94.5 281 ILE B O 1
ATOM 4804 N N . ALA B 1 282 ? -12.422 4.465 12.484 1 96.06 282 ALA B N 1
ATOM 4805 C CA . ALA B 1 282 ? -11.93 5.094 13.703 1 96.06 282 ALA B CA 1
ATOM 4806 C C . ALA B 1 282 ? -12.438 4.359 14.938 1 96.06 282 ALA B C 1
ATOM 4808 O O . ALA B 1 282 ? -11.672 4.094 15.867 1 96.06 282 ALA B O 1
ATOM 4809 N N . ALA B 1 283 ? -13.719 4.047 14.953 1 94.75 283 ALA B N 1
ATOM 4810 C CA . ALA B 1 283 ? -14.32 3.363 16.094 1 94.75 283 ALA B CA 1
ATOM 4811 C C . ALA B 1 283 ? -13.773 1.948 16.25 1 94.75 283 ALA B C 1
ATOM 4813 O O . ALA B 1 283 ? -13.43 1.519 17.344 1 94.75 283 ALA B O 1
ATOM 4814 N N . ASP B 1 284 ? -13.633 1.261 15.148 1 92.5 284 ASP B N 1
ATOM 4815 C CA . ASP B 1 284 ? -13.211 -0.137 15.156 1 92.5 284 ASP B CA 1
ATOM 4816 C C . ASP B 1 284 ? -11.758 -0.268 15.609 1 92.5 284 ASP B C 1
ATOM 4818 O O . ASP B 1 284 ? -11.383 -1.262 16.234 1 92.5 284 ASP B O 1
ATOM 4822 N N . HIS B 1 285 ? -10.961 0.788 15.336 1 93.19 285 HIS B N 1
ATOM 4823 C CA . HIS B 1 285 ? -9.531 0.535 15.477 1 93.19 285 HIS B CA 1
ATOM 4824 C C . HIS B 1 285 ? -8.852 1.631 16.297 1 93.19 285 HIS B C 1
ATOM 4826 O O . HIS B 1 285 ? -7.629 1.614 16.469 1 93.19 285 HIS B O 1
ATOM 4832 N N . GLY B 1 286 ? -9.578 2.58 16.734 1 94.81 286 GLY B N 1
ATOM 4833 C CA . GLY B 1 286 ? -9.023 3.637 17.578 1 94.81 286 GLY B CA 1
ATOM 4834 C C . GLY B 1 286 ? -8.141 4.602 16.812 1 94.81 286 GLY B C 1
ATOM 4835 O O . GLY B 1 286 ? -7.109 5.043 17.312 1 94.81 286 GLY B O 1
ATOM 4836 N N . ILE B 1 287 ? -8.469 4.867 15.594 1 96.38 287 ILE B N 1
ATOM 4837 C CA . ILE B 1 287 ? -7.688 5.738 14.719 1 96.38 287 ILE B CA 1
ATOM 4838 C C . ILE B 1 287 ? -8.133 7.184 14.906 1 96.38 287 ILE B C 1
ATOM 4840 O O . ILE B 1 287 ? -9.328 7.477 14.922 1 96.38 287 ILE B O 1
ATOM 4844 N N . ILE B 1 288 ? -7.184 8.109 15.055 1 98.31 288 ILE B N 1
ATOM 4845 C CA . ILE B 1 288 ? -7.555 9.492 15.336 1 98.31 288 ILE B CA 1
ATOM 4846 C C . ILE B 1 288 ? -7.406 10.336 14.07 1 98.31 288 ILE B C 1
ATOM 4848 O O . ILE B 1 288 ? -7.918 11.453 13.992 1 98.31 288 ILE B O 1
ATOM 4852 N N . ALA B 1 289 ? -6.695 9.82 13.094 1 98.62 289 ALA B N 1
ATOM 4853 C CA . ALA B 1 289 ? -6.473 10.531 11.836 1 98.62 289 ALA B CA 1
ATOM 4854 C C . ALA B 1 289 ? -6.098 9.562 10.719 1 98.62 289 ALA B C 1
ATOM 4856 O O . ALA B 1 289 ? -5.656 8.445 10.977 1 98.62 289 ALA B O 1
ATOM 4857 N N . PHE B 1 290 ? -6.32 10 9.469 1 98.38 290 PHE B N 1
ATOM 4858 C CA . PHE B 1 290 ? -6.051 9.195 8.289 1 98.38 290 PHE B CA 1
ATOM 4859 C C . PHE B 1 290 ? -5.023 9.875 7.391 1 98.38 290 PHE B C 1
ATOM 4861 O O . PHE B 1 290 ? -5.156 11.055 7.074 1 98.38 290 PHE B O 1
ATOM 4868 N N . GLU B 1 291 ? -3.988 9.211 7.043 1 97.88 291 GLU B N 1
ATOM 4869 C CA . GLU B 1 291 ? -2.979 9.711 6.117 1 97.88 291 GLU B CA 1
ATOM 4870 C C . GLU B 1 291 ? -2.453 8.602 5.215 1 97.88 291 GLU B C 1
ATOM 4872 O O . GLU B 1 291 ? -2.961 7.48 5.246 1 97.88 291 GLU B O 1
ATOM 4877 N N . MET B 1 292 ? -1.48 8.93 4.301 1 97.06 292 MET B N 1
ATOM 4878 C CA . MET B 1 292 ? -1.255 7.984 3.211 1 97.06 292 MET B CA 1
ATOM 4879 C C . MET B 1 292 ? 0.214 7.582 3.135 1 97.06 292 MET B C 1
ATOM 4881 O O . MET B 1 292 ? 0.636 6.934 2.176 1 97.06 292 MET B O 1
ATOM 4885 N N . GLU B 1 293 ? 1.072 7.953 4.062 1 96.81 293 GLU B N 1
ATOM 4886 C CA . GLU B 1 293 ? 2.496 7.684 3.885 1 96.81 293 GLU B CA 1
ATOM 4887 C C . GLU B 1 293 ? 3.076 6.957 5.094 1 96.81 293 GLU B C 1
ATOM 4889 O O . GLU B 1 293 ? 4.125 6.316 4.996 1 96.81 293 GLU B O 1
ATOM 4894 N N . GLY B 1 294 ? 2.541 6.969 6.258 1 96.12 294 GLY B N 1
ATOM 4895 C CA . GLY B 1 294 ? 3.143 6.59 7.527 1 96.12 294 GLY B CA 1
ATOM 4896 C C . GLY B 1 294 ? 3.672 5.168 7.539 1 96.12 294 GLY B C 1
ATOM 4897 O O . GLY B 1 294 ? 4.789 4.922 7.992 1 96.12 294 GLY B O 1
ATOM 4898 N N . THR B 1 295 ? 2.898 4.207 7.02 1 93.44 295 THR B N 1
ATOM 4899 C CA . THR B 1 295 ? 3.289 2.799 7.039 1 93.44 295 THR B CA 1
ATOM 4900 C C . THR B 1 295 ? 4.543 2.574 6.199 1 93.44 295 THR B C 1
ATOM 4902 O O . THR B 1 295 ? 5.34 1.68 6.492 1 93.44 295 THR B O 1
ATOM 4905 N N . GLY B 1 296 ? 4.75 3.357 5.203 1 93.25 296 GLY B N 1
ATOM 4906 C CA . GLY B 1 296 ? 5.91 3.221 4.34 1 93.25 296 GLY B CA 1
ATOM 4907 C C . GLY B 1 296 ? 7.211 3.602 5.02 1 93.25 296 GLY B C 1
ATOM 4908 O O . GLY B 1 296 ? 8.273 3.062 4.695 1 93.25 296 GLY B O 1
ATOM 4909 N N . VAL B 1 297 ? 7.172 4.496 5.988 1 92.38 297 VAL B N 1
ATOM 4910 C CA . VAL B 1 297 ? 8.375 5.035 6.605 1 92.38 297 VAL B CA 1
ATOM 4911 C C . VAL B 1 297 ? 8.609 4.367 7.957 1 92.38 297 VAL B C 1
ATOM 4913 O O . VAL B 1 297 ? 9.758 4.18 8.375 1 92.38 297 VAL B O 1
ATOM 4916 N N . TRP B 1 298 ? 7.566 4.016 8.688 1 85.06 298 TRP B N 1
ATOM 4917 C CA . TRP B 1 298 ? 7.523 3.641 10.094 1 85.06 298 TRP B CA 1
ATOM 4918 C C . TRP B 1 298 ? 8.484 2.488 10.383 1 85.06 298 TRP B C 1
ATOM 4920 O O . TRP B 1 298 ? 9.266 2.545 11.328 1 85.06 298 TRP B O 1
ATOM 4930 N N . ASP B 1 299 ? 8.594 1.416 9.641 1 76.38 299 ASP B N 1
ATOM 4931 C CA . ASP B 1 299 ? 9.383 0.24 9.992 1 76.38 299 ASP B CA 1
ATOM 4932 C C . ASP B 1 299 ? 10.828 0.382 9.508 1 76.38 299 ASP B C 1
ATOM 4934 O O . ASP B 1 299 ? 11.688 -0.424 9.867 1 76.38 299 ASP B O 1
ATOM 4938 N N . HIS B 1 300 ? 11.117 1.47 8.914 1 83.75 300 HIS B N 1
ATOM 4939 C CA . HIS B 1 300 ? 12.445 1.562 8.32 1 83.75 300 HIS B CA 1
ATOM 4940 C C . HIS B 1 300 ? 13.32 2.545 9.086 1 83.75 300 HIS B C 1
ATOM 4942 O O . HIS B 1 300 ? 14.547 2.396 9.125 1 83.75 300 HIS B O 1
ATOM 4948 N N . VAL B 1 301 ? 12.766 3.578 9.641 1 87.69 301 VAL B N 1
ATOM 4949 C CA . VAL B 1 301 ? 13.43 4.57 10.484 1 87.69 301 VAL B CA 1
ATOM 4950 C C . VAL B 1 301 ? 12.523 4.938 11.656 1 87.69 301 VAL B C 1
ATOM 4952 O O . VAL B 1 301 ? 11.305 5.027 11.508 1 87.69 301 VAL B O 1
ATOM 4955 N N . PRO B 1 302 ? 13.141 4.996 12.891 1 91.88 302 PRO B N 1
ATOM 4956 C CA . PRO B 1 302 ? 12.289 5.512 13.969 1 91.88 302 PRO B CA 1
ATOM 4957 C C . PRO B 1 302 ? 11.57 6.805 13.586 1 91.88 302 PRO B C 1
ATOM 4959 O O . PRO B 1 302 ? 12.211 7.766 13.156 1 91.88 302 PRO B O 1
ATOM 4962 N N . CYS B 1 303 ? 10.273 6.742 13.734 1 94.69 303 CYS B N 1
ATOM 4963 C CA . CYS B 1 303 ? 9.508 7.789 13.078 1 94.69 303 CYS B CA 1
ATOM 4964 C C . CYS B 1 303 ? 8.336 8.234 13.945 1 94.69 303 CYS B C 1
ATOM 4966 O O . CYS B 1 303 ? 7.762 7.43 14.68 1 94.69 303 CYS B O 1
ATOM 4968 N N . ILE B 1 304 ? 8.016 9.5 13.953 1 96.88 304 ILE B N 1
ATOM 4969 C CA . ILE B 1 304 ? 6.785 10.086 14.484 1 96.88 304 ILE B CA 1
ATOM 4970 C C . ILE B 1 304 ? 6.035 10.805 13.367 1 96.88 304 ILE B C 1
ATOM 4972 O O . ILE B 1 304 ? 6.605 11.656 12.68 1 96.88 304 ILE B O 1
ATOM 4976 N N . VAL B 1 305 ? 4.836 10.43 13.195 1 98.06 305 VAL B N 1
ATOM 4977 C CA . VAL B 1 305 ? 3.982 11.164 12.266 1 98.06 305 VAL B CA 1
ATOM 4978 C C . VAL B 1 305 ? 3.461 12.438 12.938 1 98.06 305 VAL B C 1
ATOM 4980 O O . VAL B 1 305 ? 2.947 12.391 14.055 1 98.06 305 VAL B O 1
ATOM 4983 N N . VAL B 1 306 ? 3.631 13.562 12.289 1 98.81 306 VAL B N 1
ATOM 4984 C CA . VAL B 1 306 ? 3.16 14.867 12.75 1 98.81 306 VAL B CA 1
ATOM 4985 C C . VAL B 1 306 ? 2.355 15.547 11.641 1 98.81 306 VAL B C 1
ATOM 4987 O O . VAL B 1 306 ? 2.928 16.094 10.695 1 98.81 306 VAL B O 1
ATOM 4990 N N . LYS B 1 307 ? 1.069 15.586 11.773 1 98.81 307 LYS B N 1
ATOM 4991 C CA . LYS B 1 307 ? 0.258 16.062 10.656 1 98.81 307 LYS B CA 1
ATOM 4992 C C . LYS B 1 307 ? -0.815 17.031 11.141 1 98.81 307 LYS B C 1
ATOM 4994 O O . LYS B 1 307 ? -1.422 16.828 12.188 1 98.81 307 LYS B O 1
ATOM 4999 N N . GLY B 1 308 ? -0.982 18.109 10.406 1 98.88 308 GLY B N 1
ATOM 5000 C CA . GLY B 1 308 ? -2.08 19.031 10.656 1 98.88 308 GLY B CA 1
ATOM 5001 C C . GLY B 1 308 ? -3.393 18.562 10.047 1 98.88 308 GLY B C 1
ATOM 5002 O O . GLY B 1 308 ? -3.428 18.109 8.906 1 98.88 308 GLY B O 1
ATOM 5003 N N . ILE B 1 309 ? -4.441 18.672 10.812 1 98.75 309 ILE B N 1
ATOM 5004 C CA . ILE B 1 309 ? -5.766 18.297 10.328 1 98.75 309 ILE B CA 1
ATOM 5005 C C . ILE B 1 309 ? -6.262 19.344 9.336 1 98.75 309 ILE B C 1
ATOM 5007 O O . ILE B 1 309 ? -6.473 20.5 9.695 1 98.75 309 ILE B O 1
ATOM 5011 N N . CYS B 1 310 ? -6.473 18.953 8.078 1 98.62 310 CYS B N 1
ATOM 5012 C CA . CYS B 1 310 ? -6.891 19.922 7.066 1 98.62 310 CYS B CA 1
ATOM 5013 C C . CYS B 1 310 ? -8.328 19.656 6.621 1 98.62 310 CYS B C 1
ATOM 5015 O O . CYS B 1 310 ? -8.922 20.469 5.926 1 98.62 310 CYS B O 1
ATOM 5017 N N . ASP B 1 311 ? -8.891 18.516 6.996 1 98.06 311 ASP B N 1
ATOM 5018 C CA . ASP B 1 311 ? -10.266 18.141 6.719 1 98.06 311 ASP B CA 1
ATOM 5019 C C . ASP B 1 311 ? -10.734 17.031 7.668 1 98.06 311 ASP B C 1
ATOM 5021 O O . ASP B 1 311 ? -9.945 16.516 8.461 1 98.06 311 ASP B O 1
ATOM 5025 N N . TYR B 1 312 ? -12.016 16.734 7.617 1 97.94 312 TYR B N 1
ATOM 5026 C CA . TYR B 1 312 ? -12.57 15.742 8.516 1 97.94 312 TYR B CA 1
ATOM 5027 C C . TYR B 1 312 ? -12.805 14.422 7.793 1 97.94 312 TYR B C 1
ATOM 5029 O O . TYR B 1 312 ? -13.672 13.633 8.18 1 97.94 312 TYR B O 1
ATOM 5037 N N . ALA B 1 313 ? -12.062 14.219 6.711 1 97.5 313 ALA B N 1
ATOM 5038 C CA . ALA B 1 313 ? -12.172 12.984 5.941 1 97.5 313 ALA B CA 1
ATOM 5039 C C . ALA B 1 313 ? -13.633 12.648 5.633 1 97.5 313 ALA B C 1
ATOM 5041 O O . ALA B 1 313 ? -14.094 11.539 5.895 1 97.5 313 ALA B O 1
ATOM 5042 N N . ASP B 1 314 ? -14.383 13.578 5.184 1 96.06 314 ASP B N 1
ATOM 5043 C CA . ASP B 1 314 ? -15.789 13.414 4.805 1 96.06 314 ASP B CA 1
ATOM 5044 C C . ASP B 1 314 ? -16.047 13.953 3.402 1 96.06 314 ASP B C 1
ATOM 5046 O O . ASP B 1 314 ? -15.117 14.383 2.715 1 96.06 314 ASP B O 1
ATOM 5050 N N . SER B 1 315 ? -17.25 13.797 2.934 1 93.5 315 SER B N 1
ATOM 5051 C CA . SER B 1 315 ? -17.562 14.125 1.548 1 93.5 315 SER B CA 1
ATOM 5052 C C . SER B 1 315 ? -17.547 15.633 1.317 1 93.5 315 SER B C 1
ATOM 5054 O O . SER B 1 315 ? -17.562 16.094 0.173 1 93.5 315 SER B O 1
ATOM 5056 N N . HIS B 1 316 ? -17.391 16.438 2.389 1 92.62 316 HIS B N 1
ATOM 5057 C CA . HIS B 1 316 ? -17.438 17.891 2.283 1 92.62 316 HIS B CA 1
ATOM 5058 C C . HIS B 1 316 ? -16.031 18.484 2.248 1 92.62 316 HIS B C 1
ATOM 5060 O O . HIS B 1 316 ? -15.867 19.703 2.107 1 92.62 316 HIS B O 1
ATOM 5066 N N . LYS B 1 317 ? -15.086 17.594 2.367 1 88.81 317 LYS B N 1
ATOM 5067 C CA . LYS B 1 317 ? -13.719 18.109 2.486 1 88.81 317 LYS B CA 1
ATOM 5068 C C . LYS B 1 317 ? -13.352 18.984 1.289 1 88.81 317 LYS B C 1
ATOM 5070 O O . LYS B 1 317 ? -13.82 18.734 0.174 1 88.81 317 LYS B O 1
ATOM 5075 N N . ASN B 1 318 ? -12.547 19.984 1.549 1 89.75 318 ASN B N 1
ATOM 5076 C CA . ASN B 1 318 ? -12.008 20.891 0.549 1 89.75 318 ASN B CA 1
ATOM 5077 C C . ASN B 1 318 ? -10.547 21.234 0.826 1 89.75 318 ASN B C 1
ATOM 5079 O O . ASN B 1 318 ? -9.922 20.625 1.706 1 89.75 318 ASN B O 1
ATOM 5083 N N . LYS B 1 319 ? -10.047 22.188 0.09 1 92.88 319 LYS B N 1
ATOM 5084 C CA . LYS B 1 319 ? -8.602 22.391 0.148 1 92.88 319 LYS B CA 1
ATOM 5085 C C . LYS B 1 319 ? -8.258 23.688 0.886 1 92.88 319 LYS B C 1
ATOM 5087 O O . LYS B 1 319 ? -7.102 24.109 0.909 1 92.88 319 LYS B O 1
ATOM 5092 N N . ASP B 1 320 ? -9.164 24.297 1.617 1 94.5 320 ASP B N 1
ATOM 5093 C CA . ASP B 1 320 ? -9.016 25.641 2.182 1 94.5 320 ASP B CA 1
ATOM 5094 C C . ASP B 1 320 ? -7.992 25.641 3.314 1 94.5 320 ASP B C 1
ATOM 5096 O O . ASP B 1 320 ? -7.328 26.656 3.553 1 94.5 320 ASP B O 1
ATOM 5100 N N . TRP B 1 321 ? -7.887 24.562 3.955 1 97.19 321 TRP B N 1
ATOM 5101 C CA . TRP B 1 321 ? -7.105 24.547 5.188 1 97.19 321 TRP B CA 1
ATOM 5102 C C . TRP B 1 321 ? -5.73 23.922 4.953 1 97.19 321 TRP B C 1
ATOM 5104 O O . TRP B 1 321 ? -4.914 23.844 5.875 1 97.19 321 TRP B O 1
ATOM 5114 N N . GLN B 1 322 ? -5.398 23.469 3.766 1 98.38 322 GLN B N 1
ATOM 5115 C CA . GLN B 1 322 ? -4.215 22.656 3.527 1 98.38 322 GLN B CA 1
ATOM 5116 C C . GLN B 1 322 ? -2.938 23.438 3.834 1 98.38 322 GLN B C 1
ATOM 5118 O O . GLN B 1 322 ? -2.037 22.922 4.5 1 98.38 322 GLN B O 1
ATOM 5123 N N . ASP B 1 323 ? -2.844 24.672 3.387 1 98.25 323 ASP B N 1
ATOM 5124 C CA . ASP B 1 323 ? -1.652 25.469 3.652 1 98.25 323 ASP B CA 1
ATOM 5125 C C . ASP B 1 323 ? -1.486 25.734 5.148 1 98.25 323 ASP B C 1
ATOM 5127 O O . ASP B 1 323 ? -0.398 25.547 5.699 1 98.25 323 ASP B O 1
ATOM 5131 N N . PHE B 1 324 ? -2.559 26.172 5.773 1 98.06 324 PHE B N 1
ATOM 5132 C CA . PHE B 1 324 ? -2.506 26.484 7.191 1 98.06 324 PHE B CA 1
ATOM 5133 C C . PHE B 1 324 ? -2.178 25.25 8.016 1 98.06 324 PHE B C 1
ATOM 5135 O O . PHE B 1 324 ? -1.361 25.312 8.938 1 98.06 324 PHE B O 1
ATOM 5142 N N . ALA B 1 325 ? -2.828 24.094 7.699 1 98.69 325 ALA B N 1
ATOM 5143 C CA . ALA B 1 325 ? -2.559 22.828 8.391 1 98.69 325 ALA B CA 1
ATOM 5144 C C . ALA B 1 325 ? -1.111 22.391 8.188 1 98.69 325 ALA B C 1
ATOM 5146 O O . ALA B 1 325 ? -0.49 21.844 9.102 1 98.69 325 ALA B O 1
ATOM 5147 N N . SER B 1 326 ? -0.581 22.578 7 1 98.75 326 SER B N 1
ATOM 5148 C CA . SER B 1 326 ? 0.832 22.297 6.758 1 98.75 326 SER B CA 1
ATOM 5149 C C . SER B 1 326 ? 1.723 23.141 7.668 1 98.75 326 SER B C 1
ATOM 5151 O O . SER B 1 326 ? 2.709 22.641 8.211 1 98.75 326 SER B O 1
ATOM 5153 N N . ALA B 1 327 ? 1.349 24.375 7.816 1 98.69 327 ALA B N 1
ATOM 5154 C CA . ALA B 1 327 ? 2.127 25.297 8.641 1 98.69 327 ALA B CA 1
ATOM 5155 C C . ALA B 1 327 ? 2.082 24.891 10.109 1 98.69 327 ALA B C 1
ATOM 5157 O O . ALA B 1 327 ? 3.096 24.953 10.805 1 98.69 327 ALA B O 1
ATOM 5158 N N . THR B 1 328 ? 0.891 24.531 10.594 1 98.62 328 THR B N 1
ATOM 5159 C CA . THR B 1 328 ? 0.791 24.125 11.992 1 98.62 328 THR B CA 1
ATOM 5160 C C . THR B 1 328 ? 1.603 22.859 12.242 1 98.62 328 THR B C 1
ATOM 5162 O O . THR B 1 328 ? 2.297 22.75 13.258 1 98.62 328 THR B O 1
ATOM 5165 N N . ALA B 1 329 ? 1.508 21.906 11.344 1 98.88 329 ALA B N 1
ATOM 5166 C CA . ALA B 1 329 ? 2.295 20.688 11.469 1 98.88 329 ALA B CA 1
ATOM 5167 C C . ALA B 1 329 ? 3.789 21 11.477 1 98.88 329 ALA B C 1
ATOM 5169 O O . ALA B 1 329 ? 4.535 20.469 12.305 1 98.88 329 ALA B O 1
ATOM 5170 N N . ALA B 1 330 ? 4.223 21.797 10.547 1 98.88 330 ALA B N 1
ATOM 5171 C CA . ALA B 1 330 ? 5.629 22.188 10.469 1 98.88 330 ALA B CA 1
ATOM 5172 C C . ALA B 1 330 ? 6.09 22.844 11.766 1 98.88 330 ALA B C 1
ATOM 5174 O O . ALA B 1 330 ? 7.191 22.594 12.25 1 98.88 330 ALA B O 1
ATOM 5175 N N . SER B 1 331 ? 5.281 23.703 12.328 1 98.81 331 SER B N 1
ATOM 5176 C CA . SER B 1 331 ? 5.602 24.422 13.562 1 98.81 331 SER B CA 1
ATOM 5177 C C . SER B 1 331 ? 5.77 23.453 14.734 1 98.81 331 SER B C 1
ATOM 5179 O O . SER B 1 331 ? 6.691 23.609 15.539 1 98.81 331 SER B O 1
ATOM 5181 N N . VAL B 1 332 ? 4.879 22.531 14.812 1 98.75 332 VAL B N 1
ATOM 5182 C CA . VAL B 1 332 ? 4.977 21.516 15.867 1 98.75 332 VAL B CA 1
ATOM 5183 C C . VAL B 1 332 ? 6.227 20.672 15.656 1 98.75 332 VAL B C 1
ATOM 5185 O O . VAL B 1 332 ? 6.926 20.328 16.625 1 98.75 332 VAL B O 1
ATOM 5188 N N . ALA B 1 333 ? 6.516 20.328 14.422 1 98.81 333 ALA B N 1
ATOM 5189 C CA . ALA B 1 333 ? 7.715 19.562 14.109 1 98.81 333 ALA B CA 1
ATOM 5190 C C . ALA B 1 333 ? 8.977 20.281 14.594 1 98.81 333 ALA B C 1
ATOM 5192 O O . ALA B 1 333 ? 9.859 19.656 15.188 1 98.81 333 ALA B O 1
ATOM 5193 N N . LYS B 1 334 ? 9.047 21.547 14.312 1 98.69 334 LYS B N 1
ATOM 5194 C CA . LYS B 1 334 ? 10.203 22.297 14.789 1 98.69 334 LYS B CA 1
ATOM 5195 C C . LYS B 1 334 ? 10.289 22.266 16.312 1 98.69 334 LYS B C 1
ATOM 5197 O O . LYS B 1 334 ? 11.375 22.109 16.875 1 98.69 334 LYS B O 1
ATOM 5202 N N . ALA B 1 335 ? 9.156 22.469 16.969 1 98.25 335 ALA B N 1
ATOM 5203 C CA . ALA B 1 335 ? 9.125 22.438 18.422 1 98.25 335 ALA B CA 1
ATOM 5204 C C . ALA B 1 335 ? 9.656 21.109 18.953 1 98.25 335 ALA B C 1
ATOM 5206 O O . ALA B 1 335 ? 10.375 21.062 19.953 1 98.25 335 ALA B O 1
ATOM 5207 N N . ILE B 1 336 ? 9.312 19.984 18.281 1 97.88 336 ILE B N 1
ATOM 5208 C CA . ILE B 1 336 ? 9.758 18.656 18.672 1 97.88 336 ILE B CA 1
ATOM 5209 C C . ILE B 1 336 ? 11.266 18.531 18.469 1 97.88 336 ILE B C 1
ATOM 5211 O O . ILE B 1 336 ? 11.984 18.062 19.359 1 97.88 336 ILE B O 1
ATOM 5215 N N . VAL B 1 337 ? 11.75 18.953 17.328 1 97.56 337 VAL B N 1
ATOM 5216 C CA . VAL B 1 337 ? 13.164 18.828 16.984 1 97.56 337 VAL B CA 1
ATOM 5217 C C . VAL B 1 337 ? 14.008 19.609 18 1 97.56 337 VAL B C 1
ATOM 5219 O O . VAL B 1 337 ? 15.055 19.125 18.438 1 97.56 337 VAL B O 1
ATOM 5222 N N . GLU B 1 338 ? 13.555 20.75 18.391 1 95.69 338 GLU B N 1
ATOM 5223 C CA . GLU B 1 338 ? 14.312 21.578 19.312 1 95.69 338 GLU B CA 1
ATOM 5224 C C . GLU B 1 338 ? 14.359 20.938 20.703 1 95.69 338 GLU B C 1
ATOM 5226 O O . GLU B 1 338 ? 15.289 21.203 21.469 1 95.69 338 GLU B O 1
ATOM 5231 N N . ARG B 1 339 ? 13.43 20.141 20.984 1 91.56 339 ARG B N 1
ATOM 5232 C CA . ARG B 1 339 ? 13.383 19.484 22.297 1 91.56 339 ARG B CA 1
ATOM 5233 C C . ARG B 1 339 ? 14.117 18.156 22.266 1 91.56 339 ARG B C 1
ATOM 5235 O O . ARG B 1 339 ? 14.43 17.594 23.312 1 91.56 339 ARG B O 1
ATOM 5242 N N . TYR B 1 340 ? 14.328 17.656 21.094 1 91.75 340 TYR B N 1
ATOM 5243 C CA . TYR B 1 340 ? 15.008 16.375 20.922 1 91.75 340 TYR B CA 1
ATOM 5244 C C . TYR B 1 340 ? 16.453 16.453 21.406 1 91.75 340 TYR B C 1
ATOM 5246 O O . TYR B 1 340 ? 17.141 17.438 21.141 1 91.75 340 TYR B O 1
ATOM 5254 N N . ALA B 1 341 ? 16.844 15.469 22.234 1 83.56 341 ALA B N 1
ATOM 5255 C CA . ALA B 1 341 ? 18.156 15.453 22.875 1 83.56 341 ALA B CA 1
ATOM 5256 C C . ALA B 1 341 ? 19.281 15.406 21.844 1 83.56 341 ALA B C 1
ATOM 5258 O O . ALA B 1 341 ? 19.156 14.75 20.812 1 83.56 341 ALA B O 1
ATOM 5259 N N . VAL B 1 342 ? 20.297 16.172 22.078 1 74.75 342 VAL B N 1
ATOM 5260 C CA . VAL B 1 342 ? 21.5 16.156 21.25 1 74.75 342 VAL B CA 1
ATOM 5261 C C . VAL B 1 342 ? 22.469 15.078 21.766 1 74.75 342 VAL B C 1
ATOM 5263 O O . VAL B 1 342 ? 22.625 14.906 22.969 1 74.75 342 VAL B O 1
ATOM 5266 N N . ASP B 1 343 ? 22.547 13.922 21.109 1 61.88 343 ASP B N 1
ATOM 5267 C CA . ASP B 1 343 ? 23.484 12.93 21.625 1 61.88 343 ASP B CA 1
ATOM 5268 C C . ASP B 1 343 ? 24.859 13.555 21.844 1 61.88 343 ASP B C 1
ATOM 5270 O O . ASP B 1 343 ? 25.312 14.391 21.062 1 61.88 343 ASP B O 1
ATOM 5274 N N . GLU B 1 344 ? 25.375 13.625 23.156 1 48.34 344 GLU B N 1
ATOM 5275 C CA . GLU B 1 344 ? 26.766 13.906 23.484 1 48.34 344 GLU B CA 1
ATOM 5276 C C . GLU B 1 344 ? 27.719 13.023 22.688 1 48.34 344 GLU B C 1
ATOM 5278 O O . GLU B 1 344 ? 27.391 11.883 22.359 1 48.34 344 GLU B O 1
#

Organism: Fusarium oxysporum f. sp. cubense (strain race 4) (NCBI:txid2502994)

Sequence (688 aa):
MPPTKLPTEPASFR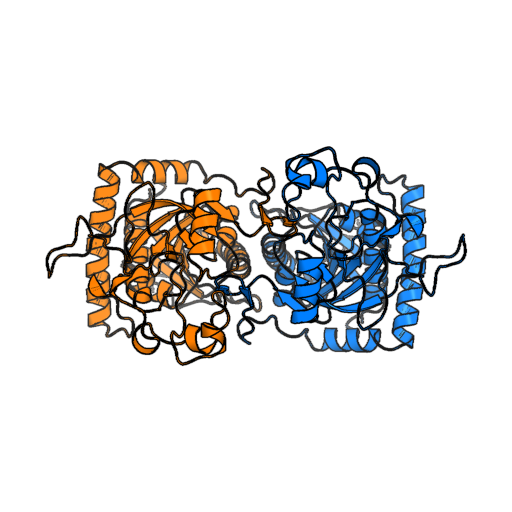VAIVCALPREADAVTLLFDELWTKTHDDGQGSDRNTYVTGRIGQHKVVLATLPGMGTINAARSAVKLTAKYTGLRLALLVGICGGSPVIANTNAFLGDVVMSKSILQYDFGRQYPYHFVIRRSVEDSLGRPNKEIRSLLAAFETELVDQRLKHAATGYLKHLQNIAKKDQRCANYQYPGAAKDKLYPSKYHHKHRRSCSECTNDSNAICNAATKSSCIELGCDPSQLVARRRTANPPAGADFVPQLFIGRVGSGNSVIKSALDRDRIAADHGIIAFEMEGTGVWDHVPCIVVKGICDYADSHKNKDWQDFASATAASVAKAIVERYAVDEMPPTKLPTEPASFRVAIVCALPREADAVTLLFDELWTKTHDDGQGSDRNTYVTGRIGQHKVVLATLPGMGTINAARSAVKLTAKYTGLRLALLVGICGGSPVIANTNAFLGDVVMSKSILQYDFGRQYPYHFVIRRSVEDSLGRPNKEIRSLLAAFETELVDQRLKHAATGYLKHLQNIAKKDQRCANYQYPGAAKDKLYPSKYHHKHRRSCSECTNDSNAICNAATKSSCIELGCDPSQLVARRRTANPPAGADFVPQLFIGRVGSGNSVIKSALDRDRIAADHGIIAFEMEGTGVWDHVPCIVVKGICDYADSHKNKDWQDFASATAASVAKAIVERYAVDE

Secondary structure (DSSP, 8-state):
---------GGG--EEEEESSHHHHHHHHTT-SEE----EE--SSSSPPEEEEEEETTEEEEEEE-SSSSHHHHHHHHHHHHHH-TT--EEEEEEEEEE-SEETTEE--TT-EEEEEEEEETT-EEEETTEEEE---TTTSPPPPPHHHHHHHHHHHSHHHHHHHHHHHHHHHHHHHHHHHHTT-SS--S---GGG-----TT--S--SSS-HHHHH-TT---HHHHTS-HHHHT--GGGSPP---TT---TTPPP---EEEEEEEE-SEEE--HHHHHHHHHHHTEEEEESSHHHHHTTS-EEEEEEEEE-SSTT--STTHHHHHHHHHHHHHHHHHHS----/---------GGG--EEEEESSHHHHHHHHTT-SEE----EE--SSSSPPEEEEEEETTEEEEEEEPSSSSHHHHHHHHHHHHHH-TT--EEEEEEEEEE-SEETTEE--TT-EEEEEEEEETT-EEEETTEEEE---TTTSPPPPPHHHHHHHHHHHSHHHHHHHHHHHHHHHHHHHHHHHHTT-SS--S---GGG-----TT--S--SSS-HHHHH-TT---HHHHTS-HHHHT--GGGSPP---TT---TTPPP---EEEEEEEE-SEEE--HHHHHHHHHHHTEEEEESSHHHHHTTS-EEEEEEEEE-SSTT--STTHHHHHHHHHHHHHHHHHHS----

=== Feature glossary ===
The record interleaves many kinds of information about one protein. Here is each kind framed as the question it answers.

Q: What does the local fold look like, residue by residue?
A: A 3Di character summarizes, for each residue, the relative orientation of the Cα frame of its nearest spatial neighbor. Because it encodes fold topology rather than chemistry, 3Di alignments detect remote structural similarity that sequence alignment misses.

Q: Which residues are in helices, strands, or loops?
A: Secondary structure is the local, repeating backbone conformation. DSSP classifies it into eight states by reading the hydrogen-bond network: three helix types (H, G, I), two β types (E, B), two non-regular types (T, S), and unstructured coil (-).

Q: How big and how compact is the whole molecule?
A: Three whole-structure scalars: the radius of gyration (RMS distance of Cα from centroid, in Å), the count of Cα–Cα contacts (pairs closer than 8 Å and separated by more than four residues in sequence — i.e. tertiary, not local, contacts), and the bounding-box dimensions. Together they distinguish compact globular folds from extended fibres or disordered chains.

Q: How confident is the AlphaFold model at each residue?
A: For AlphaFold models, the B-factor field carries pLDDT — the model's own estimate of local accuracy on a 0–100 scale. Regions with pLDDT<50 should be treated as essentially unmodeled; they often correspond to intrinsically disordered segments.

Q: What family and function is it annotated with?
A: Functional annotations link the protein to curated databases. InterPro entries identify conserved domains and families by matching the sequence against member-database signatures (Pfam, PROSITE, CDD, …). Gene Ontology (GO) terms describe molecular function, biological process, and cellular component in a controlled vocabulary. CATH places the structure in a hierarchical fold classification (Class/Architecture/Topology/Homologous-superfamily). The organism is the source species.

Q: What known structures does this most resemble?
A: Nearest PDB neighbors are the top structural matches found by Foldseek 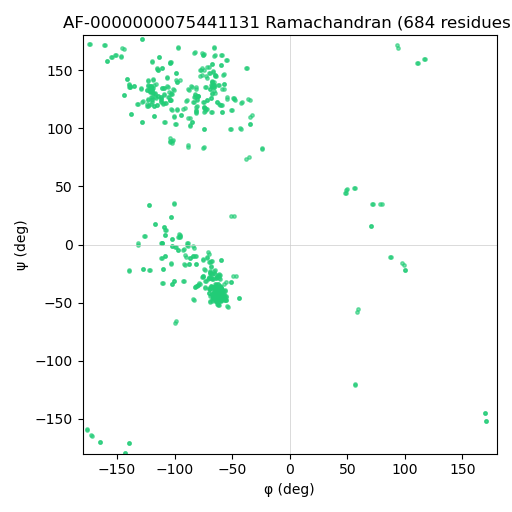when searching this structure against the entire Protein Data Bank. Each hit reports a TM-score (0 to 1; >0.5 almost always implies the same fold) and an E-value. These are *structural* homologs — they may share no detectable sequence similarity.

Q: Which residues are buried vs exposed?
A: Solvent-accessible surface area (SASA) is the area in Å² traced out by the centre of a 1.4 Å probe sphere (a water molecule) rolled over the protein's van der Waals surface (Shrake–Rupley / Lee–Richards construction). Buried residues have near-zero SASA; fully exposed residues can exceed 200 Å². The total SASA scales roughly with the number of surface residues.

Q: What are the backbone torsion angles?
A: φ (phi) and ψ (psi) are the two rotatable backbone dihedrals per residue: φ is the C(i-1)–N–Cα–C torsion, ψ is the N–Cα–C–N(i+1) torsion, both in degrees on (−180°, 180°]. α-helical residues cluster near (−60°, −45°); β-strand residues near (−120°, +130°). A Ramachandran plot is simply a scatter of (φ, ψ) for every residue.

Q: Are the domains correctly placed relative to each other?
A: Predicted aligned error is AlphaFold's pairwise confidence. Unlike pLDDT (per-residue), PAE is per-residue-pair and captures whether two parts of the structure are correctly placed relative to each other. Units are ångströms of expected positional error.

Q: What if only a Cα trace is available?
A: P-SEA three-state annotation labels each residue as helix, strand, or coil based purely on the geometry of the Cα trace. It serves as a fallback when the full backbone (and thus DSSP) is unavailable.

Q: What is the amino-acid chain?
A: This is the polypeptide sequence — one letter per residue, N-terminus first. Length ranges from a few dozen residues for small domains to over a thousand for large multi-domain proteins.

Q: What do the rendered images show?
A: The six renders are orthographic views along the three Cartesian axes in both directions. Representation (cartoon, sticks, or surface) and color scheme (sequence-rainbow or by-chain) vary across proteins so the training set covers all the common visualization conventions.

Q: What do the diagnostic plots show?
A: Plot images: a contact map (which residues are close in 3D, as an N×N binary image), a Ramachandran scatter (backbone torsion angles, revealing secondary-structure composition at a glance), and — for AlphaFold structures — a PAE heatmap (pairwise prediction confidence).

Q: How mobile is each atom in the crystal?
A: B-factor (Debye–Waller factor) reflects atomic displacement in the crystal lattice. It is an experimental observable (units Å²), not a prediction; low values mean the atom is pinned down, high values mean it moves or is heterogeneous across the crystal.

Q: Where is each backbone atom in 3D?
A: The mmCIF table is the protein's shape written out atom by atom. For each backbone N, Cα, C, and carbonyl O, it records an (x, y, z) coordinate triple in Å plus the residue type, chain letter, and residue number.